Protein AF-0000000075452704 (afdb_homodimer)

pLDDT: mean 93.46, std 9.2, range [51.62, 98.94]

Foldseek 3Di:
DAAEEEEEPCPWFLNVLLQQVSLVVRHAYEYEDQDDDDDDGSHHYDYADLLDLVRLLVVLCVSCVVVVAHAEYEYDWFAFEFAAPVQDDPVQLVVRLSTQPSSLVSNCVSHVVRCLVVLAHEYEYEAALLCLDQAGRRNSNNVSSVNNLVVQVVVQVVCVRSNYHTAYEHEYQALICSVVRYHYDDQDPPDPCNVLRVLLVVVSVVRSVVHDDSNVVSVVVVCQSPDPDHDRYHYDGDPVSVVLSVCCVPPDVVVNVVVSCVVSVVD/DAAEEEEEPCPWFLNVLLQQVSLVVRHAYEYEDQDDDDDDGSHHYDYADLLDLVRLLVVLCVSCVVVVAHAEYEYDWFAFEFAAPVQDDPVQLVVRLSTLPSSLVSNCVSHVVRCLVVLAHEYEYEAALLCLDQAGRRNSNNVSSVNNLVVQVVVQVVCVRSNYHTAYEHEYQALICSVVRYHYDDQDPPDPCNVLRVLLVVVSVVVSVVGDDSNVVSVVVVCQSPDPDHDRYHYDGDPVSVVLSVCCVPPDVVVNVVVSCVVSVVD

Sequence (534 aa):
MSKIVLITGATSGIGRATAQWLSENGYVVYGTGRSVAHEDLPFKLIRMDVRDGQCVIEAVQRVVAQEKRIDVLINNAGVGITGAVEELPEEALQNVFQTNLFGAIRVIQAVLPYMRNQKSGLIINITSIAGYMGLPFRGGYSASKGALVLISEALRMELKNTGIHVTTIAPGDYATDIASRRYHAPVKANSPYREVYQKSLDLMNQHVDSGGNPIEMAKKIHRIIETKHLKVHYSQGSFLQKFSVILKRILPAKWYEKMLMNHYQLDMSKIVLITGATSGIGRATAQWLSENGYVVYGTGRSVAHEDLPFKLIRMDVRDGQCVIEAVQRVVAQEKRIDVLINNAGVGITGAVEELPEEALQNVFQTNLFGAIRVIQAVLPYMRNQKSGLIINITSIAGYMGLPFRGGYSASKGALVLISEALRMELKNTGIHVTTIAPGDYATDIASRRYHAPVKANSPYREVYQKSLDLMNQHVDSGGNPIEMAKKIHRIIETKHLKVHYSQGSFLQKFSVILKRILPAKWYEKMLMNHYQLD

Structure (mmCIF, N/CA/C/O backbone):
data_AF-0000000075452704-model_v1
#
loop_
_entity.id
_entity.type
_entity.pdbx_description
1 polymer 3-oxoacyl-
#
loop_
_atom_site.group_PDB
_atom_site.id
_atom_site.type_symbol
_atom_site.label_atom_id
_atom_site.label_alt_id
_atom_site.label_comp_id
_atom_site.label_asym_id
_atom_site.label_entity_id
_atom_site.label_seq_id
_atom_site.pdbx_PDB_ins_code
_atom_site.Cartn_x
_atom_site.Cartn_y
_atom_site.Cartn_z
_atom_site.occupancy
_atom_site.B_iso_or_equiv
_atom_site.auth_seq_id
_atom_site.auth_comp_id
_atom_site.auth_asym_id
_atom_site.auth_atom_id
_atom_site.pdbx_PDB_model_num
ATOM 1 N N . MET A 1 1 ? 3.912 -35.062 -14.57 1 75.44 1 MET A N 1
ATOM 2 C CA . MET A 1 1 ? 4.137 -34 -15.57 1 75.44 1 MET A CA 1
ATOM 3 C C . MET A 1 1 ? 4.812 -32.781 -14.945 1 75.44 1 MET A C 1
ATOM 5 O O . MET A 1 1 ? 4.629 -32.531 -13.758 1 75.44 1 MET A O 1
ATOM 9 N N . SER A 1 2 ? 5.703 -32.188 -15.672 1 94.25 2 SER A N 1
ATOM 10 C CA . SER A 1 2 ? 6.453 -31.047 -15.156 1 94.25 2 SER A CA 1
ATOM 11 C C . SER A 1 2 ? 5.535 -29.859 -14.906 1 94.25 2 SER A C 1
ATOM 13 O O . SER A 1 2 ? 4.605 -29.609 -15.68 1 94.25 2 SER A O 1
ATOM 15 N N . LYS A 1 3 ? 5.707 -29.234 -13.805 1 98.06 3 LYS A N 1
ATOM 16 C CA . LYS A 1 3 ? 4.922 -28.031 -13.492 1 98.06 3 LYS A CA 1
ATOM 17 C C . LYS A 1 3 ? 5.309 -26.875 -14.398 1 98.06 3 LYS A C 1
ATOM 19 O O . LYS A 1 3 ? 6.488 -26.672 -14.695 1 98.06 3 LYS A O 1
ATOM 24 N N . ILE A 1 4 ? 4.262 -26.141 -14.844 1 98.88 4 ILE A N 1
ATOM 25 C CA . ILE A 1 4 ? 4.457 -24.969 -15.68 1 98.88 4 ILE A CA 1
ATOM 26 C C . ILE A 1 4 ? 4.543 -23.719 -14.789 1 98.88 4 ILE A C 1
ATOM 28 O O . ILE A 1 4 ? 3.617 -23.422 -14.031 1 98.88 4 ILE A O 1
ATOM 32 N N . VAL A 1 5 ? 5.684 -22.969 -14.898 1 98.94 5 VAL A N 1
ATOM 33 C CA . VAL A 1 5 ? 5.934 -21.812 -14.055 1 98.94 5 VAL A CA 1
ATOM 34 C C . VAL A 1 5 ? 6.008 -20.547 -14.922 1 98.94 5 VAL A C 1
ATOM 36 O O . VAL A 1 5 ? 6.699 -20.531 -15.945 1 98.94 5 VAL A O 1
ATOM 39 N N . LEU A 1 6 ? 5.242 -19.562 -14.609 1 98.94 6 LEU A N 1
ATOM 40 C CA . LEU A 1 6 ? 5.332 -18.234 -15.203 1 98.94 6 LEU A CA 1
ATOM 41 C C . LEU A 1 6 ? 5.945 -17.25 -14.227 1 98.94 6 LEU A C 1
ATOM 43 O O . LEU A 1 6 ? 5.465 -17.094 -13.094 1 98.94 6 LEU A O 1
ATOM 47 N N . ILE A 1 7 ? 7.012 -16.609 -14.594 1 98.94 7 ILE A N 1
ATOM 48 C CA . ILE A 1 7 ? 7.727 -15.664 -13.742 1 98.94 7 ILE A CA 1
ATOM 49 C C . ILE A 1 7 ? 7.793 -14.305 -14.422 1 98.94 7 ILE A C 1
ATOM 51 O O . ILE A 1 7 ? 8.258 -14.188 -15.555 1 98.94 7 ILE A O 1
ATOM 55 N N . THR A 1 8 ? 7.367 -13.266 -13.758 1 98.69 8 THR A N 1
ATOM 56 C CA . THR A 1 8 ? 7.539 -11.922 -14.297 1 98.69 8 THR A CA 1
ATOM 57 C C . THR A 1 8 ? 8.883 -11.336 -13.875 1 98.69 8 THR A C 1
ATOM 59 O O . THR A 1 8 ? 9.367 -11.609 -12.773 1 98.69 8 THR A O 1
ATOM 62 N N . GLY A 1 9 ? 9.43 -10.508 -14.719 1 96.19 9 GLY A N 1
ATOM 63 C CA . GLY A 1 9 ? 10.711 -9.898 -14.406 1 96.19 9 GLY A CA 1
ATOM 64 C C . GLY A 1 9 ? 11.844 -10.906 -14.32 1 96.19 9 GLY A C 1
ATOM 65 O O . GLY A 1 9 ? 12.594 -10.93 -13.344 1 96.19 9 GLY A O 1
ATOM 66 N N . ALA A 1 10 ? 12.016 -11.742 -15.359 1 96.12 10 ALA A N 1
ATOM 67 C CA . ALA A 1 10 ? 12.945 -12.859 -15.297 1 96.12 10 ALA A CA 1
ATOM 68 C C . ALA A 1 10 ? 14.195 -12.586 -16.125 1 96.12 10 ALA A C 1
ATOM 70 O O . ALA A 1 10 ? 14.938 -13.508 -16.469 1 96.12 10 ALA A O 1
ATOM 71 N N . THR A 1 11 ? 14.43 -11.328 -16.484 1 93.19 11 THR A N 1
ATOM 72 C CA . THR A 1 11 ? 15.586 -11.016 -17.312 1 93.19 11 THR A CA 1
ATOM 73 C C . THR A 1 11 ? 16.812 -10.711 -16.453 1 93.19 11 THR A C 1
ATOM 75 O O . THR A 1 11 ? 17.922 -10.641 -16.953 1 93.19 11 THR A O 1
ATOM 78 N N . SER A 1 12 ? 16.625 -10.531 -15.164 1 89.94 12 SER A N 1
ATOM 79 C CA . SER A 1 12 ? 17.734 -10.25 -14.273 1 89.94 12 SER A CA 1
ATOM 80 C C . SER A 1 12 ? 17.391 -10.602 -12.828 1 89.94 12 SER A C 1
ATOM 82 O O . SER A 1 12 ? 16.266 -11.023 -12.539 1 89.94 12 SER A O 1
ATOM 84 N N . GLY A 1 13 ? 18.391 -10.641 -12.055 1 91.5 13 GLY A N 1
ATOM 85 C CA . GLY A 1 13 ? 18.203 -10.695 -10.609 1 91.5 13 GLY A CA 1
ATOM 86 C C . GLY A 1 13 ? 17.531 -11.977 -10.141 1 91.5 13 GLY A C 1
ATOM 87 O O . GLY A 1 13 ? 17.875 -13.07 -10.602 1 91.5 13 GLY A O 1
ATOM 88 N N . ILE A 1 14 ? 16.656 -11.789 -9.164 1 94.5 14 ILE A N 1
ATOM 89 C CA . ILE A 1 14 ? 15.961 -12.898 -8.516 1 94.5 14 ILE A CA 1
ATOM 90 C C . ILE A 1 14 ? 15.141 -13.664 -9.555 1 94.5 14 ILE A C 1
ATOM 92 O O . ILE A 1 14 ? 15.125 -14.891 -9.555 1 94.5 14 ILE A O 1
ATOM 96 N N . GLY A 1 15 ? 14.492 -12.93 -10.453 1 96.31 15 GLY A N 1
ATOM 97 C CA . GLY A 1 15 ? 13.664 -13.555 -11.477 1 96.31 15 GLY A CA 1
ATOM 98 C C . GLY A 1 15 ? 14.453 -14.477 -12.391 1 96.31 15 GLY A C 1
ATOM 99 O O . GLY A 1 15 ? 14.047 -15.617 -12.633 1 96.31 15 GLY A O 1
ATOM 100 N N . ARG A 1 16 ? 15.562 -13.984 -12.82 1 95.12 16 ARG A N 1
ATOM 101 C CA . ARG A 1 16 ? 16.391 -14.773 -13.719 1 95.12 16 ARG A CA 1
ATOM 102 C C . ARG A 1 16 ? 16.969 -15.984 -12.992 1 95.12 16 ARG A C 1
ATOM 104 O O . ARG A 1 16 ? 16.969 -17.094 -13.531 1 95.12 16 ARG A O 1
ATOM 111 N N . ALA A 1 17 ? 17.484 -15.758 -11.797 1 96.5 17 ALA A N 1
ATOM 112 C CA . ALA A 1 17 ? 18.047 -16.844 -11.008 1 96.5 17 ALA A CA 1
ATOM 113 C C . ALA A 1 17 ? 17.016 -17.922 -10.711 1 96.5 17 ALA A C 1
ATOM 115 O O . ALA A 1 17 ? 17.312 -19.125 -10.766 1 96.5 17 ALA A O 1
ATOM 116 N N . THR A 1 18 ? 15.828 -17.5 -10.406 1 98.25 18 THR A N 1
ATOM 117 C CA . THR A 1 18 ? 14.75 -18.438 -10.109 1 98.25 18 THR A CA 1
ATOM 118 C C . THR A 1 18 ? 14.352 -19.219 -11.352 1 98.25 18 THR A C 1
ATOM 120 O O . THR A 1 18 ? 14.164 -20.438 -11.297 1 98.25 18 THR A O 1
ATOM 123 N N . ALA A 1 19 ? 14.242 -18.516 -12.469 1 98.38 19 ALA A N 1
ATOM 124 C CA . ALA A 1 19 ? 13.898 -19.172 -13.727 1 98.38 19 ALA A CA 1
ATOM 125 C C . ALA A 1 19 ? 14.93 -20.234 -14.086 1 98.38 19 ALA A C 1
ATOM 127 O O . ALA A 1 19 ? 14.57 -21.359 -14.461 1 98.38 19 ALA A O 1
ATOM 128 N N . GLN A 1 20 ? 16.156 -19.891 -13.961 1 97.81 20 GLN A N 1
ATOM 129 C CA . GLN A 1 20 ? 17.25 -20.812 -14.258 1 97.81 20 GLN A CA 1
ATOM 130 C C . GLN A 1 20 ? 17.219 -22.016 -13.328 1 97.81 20 GLN A C 1
ATOM 132 O O . GLN A 1 20 ? 17.25 -23.156 -13.789 1 97.81 20 GLN A O 1
ATOM 137 N N . TRP A 1 21 ? 17.125 -21.781 -12.102 1 98.38 21 TRP A N 1
ATOM 138 C CA . TRP A 1 21 ? 17.156 -22.844 -11.102 1 98.38 21 TRP A CA 1
ATOM 139 C C . TRP A 1 21 ? 16 -23.812 -11.297 1 98.38 21 TRP A C 1
ATOM 141 O O . TRP A 1 21 ? 16.203 -25.031 -11.336 1 98.38 21 TRP A O 1
ATOM 151 N N . LEU A 1 22 ? 14.773 -23.281 -11.453 1 98.75 22 LEU A N 1
ATOM 152 C CA . LEU A 1 22 ? 13.602 -24.141 -11.594 1 98.75 22 LEU A CA 1
ATOM 153 C C . LEU A 1 22 ? 13.672 -24.953 -12.891 1 98.75 22 LEU A C 1
ATOM 155 O O . LEU A 1 22 ? 13.289 -26.125 -12.914 1 98.75 22 LEU A O 1
ATOM 159 N N . SER A 1 23 ? 14.18 -24.297 -13.945 1 98.38 23 SER A N 1
ATOM 160 C CA . SER A 1 23 ? 14.312 -25.016 -15.211 1 98.38 23 SER A CA 1
ATOM 161 C C . SER A 1 23 ? 15.289 -26.172 -15.094 1 98.38 23 SER A C 1
ATOM 163 O O . SER A 1 23 ? 15.07 -27.234 -15.68 1 98.38 23 SER A O 1
ATOM 165 N N . GLU A 1 24 ? 16.281 -25.984 -14.359 1 98 24 GLU A N 1
ATOM 166 C CA . GLU A 1 24 ? 17.297 -27 -14.156 1 98 24 GLU A CA 1
ATOM 167 C C . GLU A 1 24 ? 16.828 -28.062 -13.164 1 98 24 GLU A C 1
ATOM 169 O O . GLU A 1 24 ? 17.469 -29.109 -13.016 1 98 24 GLU A O 1
ATOM 174 N N . ASN A 1 25 ? 15.75 -27.781 -12.578 1 97.94 25 ASN A N 1
ATOM 175 C CA . ASN A 1 25 ? 15.234 -28.719 -11.578 1 97.94 25 ASN A CA 1
ATOM 176 C C . ASN A 1 25 ? 13.875 -29.281 -11.984 1 97.94 25 ASN A C 1
ATOM 178 O O . ASN A 1 25 ? 13.016 -29.5 -11.133 1 97.94 25 ASN A O 1
ATOM 182 N N . GLY A 1 26 ? 13.609 -29.359 -13.32 1 97.81 26 GLY A N 1
ATOM 183 C CA . GLY A 1 26 ? 12.547 -30.203 -13.836 1 97.81 26 GLY A CA 1
ATOM 184 C C . GLY A 1 26 ? 11.273 -29.438 -14.141 1 97.81 26 GLY A C 1
ATOM 185 O O . GLY A 1 26 ? 10.25 -30.031 -14.484 1 97.81 26 GLY A O 1
ATOM 186 N N . TYR A 1 27 ? 11.289 -28.125 -14.039 1 98.69 27 TYR A N 1
ATOM 187 C CA . TYR A 1 27 ? 10.109 -27.312 -14.352 1 98.69 27 TYR A CA 1
ATOM 188 C C . TYR A 1 27 ? 10.18 -26.781 -15.773 1 98.69 27 TYR A C 1
ATOM 190 O O . TYR A 1 27 ? 11.266 -26.625 -16.344 1 98.69 27 TYR A O 1
ATOM 198 N N . VAL A 1 28 ? 9.047 -26.594 -16.359 1 98.75 28 VAL A N 1
ATOM 199 C CA . VAL A 1 28 ? 8.969 -25.797 -17.578 1 98.75 28 VAL A CA 1
ATOM 200 C C . VAL A 1 28 ? 8.719 -24.328 -17.219 1 98.75 28 VAL A C 1
ATOM 202 O O . VAL A 1 28 ? 7.672 -23.984 -16.672 1 98.75 28 VAL A O 1
ATOM 205 N N . VAL A 1 29 ? 9.695 -23.5 -17.531 1 98.75 29 VAL A N 1
ATOM 206 C CA . VAL A 1 29 ? 9.656 -22.141 -17 1 98.75 29 VAL A CA 1
ATOM 207 C C . VAL A 1 29 ? 9.516 -21.156 -18.156 1 98.75 29 VAL A C 1
ATOM 209 O O . VAL A 1 29 ? 10.258 -21.219 -19.141 1 98.75 29 VAL A O 1
ATOM 212 N N . TYR A 1 30 ? 8.539 -20.297 -18.047 1 98.62 30 TYR A N 1
ATOM 213 C CA . TYR A 1 30 ? 8.398 -19.109 -18.875 1 98.62 30 TYR A CA 1
ATOM 214 C C . TYR A 1 30 ? 8.742 -17.859 -18.094 1 98.62 30 TYR A C 1
ATOM 216 O O . TYR A 1 30 ? 7.988 -17.453 -17.203 1 98.62 30 TYR A O 1
ATOM 224 N N . GLY A 1 31 ? 9.875 -17.297 -18.391 1 98.06 31 GLY A N 1
ATOM 225 C CA . GLY A 1 31 ? 10.219 -15.977 -17.859 1 98.06 31 GLY A CA 1
ATOM 226 C C . GLY A 1 31 ? 9.773 -14.844 -18.766 1 98.06 31 GLY A C 1
ATOM 227 O O . GLY A 1 31 ? 9.656 -15.008 -19.969 1 98.06 31 GLY A O 1
ATOM 228 N N . THR A 1 32 ? 9.531 -13.695 -18.109 1 98.06 32 THR A N 1
ATOM 229 C CA . THR A 1 32 ? 9.094 -12.57 -18.938 1 98.06 32 THR A CA 1
ATOM 230 C C . THR A 1 32 ? 9.93 -11.328 -18.641 1 98.06 32 THR A C 1
ATOM 232 O O . THR A 1 32 ? 10.586 -11.242 -17.594 1 98.06 32 THR A O 1
ATOM 235 N N . GLY A 1 33 ? 9.922 -10.398 -19.516 1 95.69 33 GLY A N 1
ATOM 236 C CA . GLY A 1 33 ? 10.539 -9.086 -19.438 1 95.69 33 GLY A CA 1
ATOM 237 C C . GLY A 1 33 ? 10.062 -8.133 -20.516 1 95.69 33 GLY A C 1
ATOM 238 O O . GLY A 1 33 ? 9.383 -8.547 -21.453 1 95.69 33 GLY A O 1
ATOM 239 N N . ARG A 1 34 ? 10.336 -6.938 -20.375 1 92.75 34 ARG A N 1
ATOM 240 C CA . ARG A 1 34 ? 9.883 -5.906 -21.297 1 92.75 34 ARG A CA 1
ATOM 241 C C . ARG A 1 34 ? 10.617 -6.016 -22.641 1 92.75 34 ARG A C 1
ATOM 243 O O . ARG A 1 34 ? 10.031 -5.773 -23.688 1 92.75 34 ARG A O 1
ATOM 250 N N . SER A 1 35 ? 11.828 -6.297 -22.453 1 87.44 35 SER A N 1
ATOM 251 C CA . SER A 1 35 ? 12.68 -6.547 -23.609 1 87.44 35 SER A CA 1
ATOM 252 C C . SER A 1 35 ? 13.352 -7.914 -23.516 1 87.44 35 SER A C 1
ATOM 254 O O . SER A 1 35 ? 14.023 -8.211 -22.531 1 87.44 35 SER A O 1
ATOM 256 N N . VAL A 1 36 ? 13.023 -8.695 -24.531 1 87 36 VAL A N 1
ATOM 257 C CA . VAL A 1 36 ? 13.578 -10.047 -24.484 1 87 36 VAL A CA 1
ATOM 258 C C . VAL A 1 36 ? 14.492 -10.273 -25.672 1 87 36 VAL A C 1
ATOM 260 O O . VAL A 1 36 ? 14.148 -9.914 -26.812 1 87 36 VAL A O 1
ATOM 263 N N . ALA A 1 37 ? 15.719 -10.555 -25.25 1 82.44 37 ALA A N 1
ATOM 264 C CA . ALA A 1 37 ? 16.688 -10.906 -26.281 1 82.44 37 ALA A CA 1
ATOM 265 C C . ALA A 1 37 ? 16.75 -12.422 -26.469 1 82.44 37 ALA A C 1
ATOM 267 O O . ALA A 1 37 ? 16.438 -13.188 -25.562 1 82.44 37 ALA A O 1
ATOM 268 N N . HIS A 1 38 ? 16.969 -12.781 -27.672 1 78.62 38 HIS A N 1
ATOM 269 C CA . HIS A 1 38 ? 17.188 -14.203 -27.922 1 78.62 38 HIS A CA 1
ATOM 270 C C . HIS A 1 38 ? 18.484 -14.688 -27.297 1 78.62 38 HIS A C 1
ATOM 272 O O . HIS A 1 38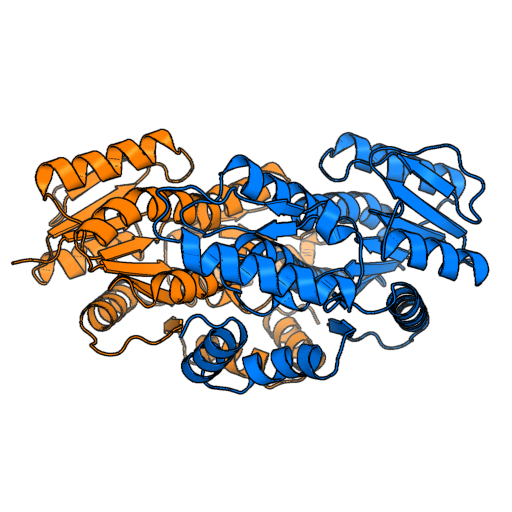 ? 19.562 -14.156 -27.609 1 78.62 38 HIS A O 1
ATOM 278 N N . GLU A 1 39 ? 18.328 -15.367 -26.188 1 81.56 39 GLU A N 1
ATOM 279 C CA . GLU A 1 39 ? 19.469 -15.961 -25.484 1 81.56 39 GLU A CA 1
ATOM 280 C C . GLU A 1 39 ? 19.297 -17.469 -25.312 1 81.56 39 GLU A C 1
ATOM 282 O O . GLU A 1 39 ? 18.172 -17.969 -25.375 1 81.56 39 GLU A O 1
ATOM 287 N N . ASP A 1 40 ? 20.406 -18.141 -25.312 1 89.56 40 ASP A N 1
ATOM 288 C CA . ASP A 1 40 ? 20.391 -19.562 -25 1 89.56 40 ASP A CA 1
ATOM 289 C C . ASP A 1 40 ? 20.203 -19.797 -23.516 1 89.56 40 ASP A C 1
ATOM 291 O O . ASP A 1 40 ? 21.172 -19.844 -22.75 1 89.56 40 ASP A O 1
ATOM 295 N N . LEU A 1 41 ? 19.016 -19.828 -23.094 1 92.94 41 LEU A N 1
ATOM 296 C CA . LEU A 1 41 ? 18.641 -20.031 -21.688 1 92.94 41 LEU A CA 1
ATOM 297 C C . LEU A 1 41 ? 17.922 -21.375 -21.516 1 92.94 41 LEU A C 1
ATOM 299 O O . LEU A 1 41 ? 17.328 -21.891 -22.453 1 92.94 41 LEU A O 1
ATOM 303 N N . PRO A 1 42 ? 18.078 -21.938 -20.391 1 95.88 42 PRO A N 1
ATOM 304 C CA . PRO A 1 42 ? 17.375 -23.203 -20.141 1 95.88 42 PRO A CA 1
ATOM 305 C C . PRO A 1 42 ? 15.875 -23.016 -19.953 1 95.88 42 PRO A C 1
ATOM 307 O O . PRO A 1 42 ? 15.148 -23.984 -19.734 1 95.88 42 PRO A O 1
ATOM 310 N N . PHE A 1 43 ? 15.406 -21.781 -20.031 1 97 43 PHE A N 1
ATOM 311 C CA . PHE A 1 43 ? 13.984 -21.469 -19.953 1 97 43 PHE A CA 1
ATOM 312 C C . PHE A 1 43 ? 13.562 -20.562 -21.094 1 97 43 PHE A C 1
ATOM 314 O O . PHE A 1 43 ? 14.406 -20.031 -21.828 1 97 43 PHE A O 1
ATOM 321 N N . LYS A 1 44 ? 12.289 -20.453 -21.297 1 96.38 44 LYS A N 1
ATOM 322 C CA . LYS A 1 44 ? 11.75 -19.625 -22.375 1 96.38 44 LYS A CA 1
ATOM 323 C C . LYS A 1 44 ? 11.523 -18.203 -21.891 1 96.38 44 LYS A C 1
ATOM 325 O O . LYS A 1 44 ? 11.062 -17.984 -20.766 1 96.38 44 LYS A O 1
ATOM 330 N N . LEU A 1 45 ? 11.938 -17.297 -22.703 1 96.44 45 LEU A N 1
ATOM 331 C CA . LEU A 1 45 ? 11.703 -15.891 -22.406 1 96.44 45 LEU A CA 1
ATOM 332 C C . LEU A 1 45 ? 10.656 -15.305 -23.344 1 96.44 45 LEU A C 1
ATOM 334 O O . LEU A 1 45 ? 10.781 -15.406 -24.578 1 96.44 45 LEU A O 1
ATOM 338 N N . ILE A 1 46 ? 9.625 -14.727 -22.781 1 96.31 46 ILE A N 1
ATOM 339 C CA . ILE A 1 46 ? 8.609 -14.094 -23.625 1 96.31 46 ILE A CA 1
ATOM 340 C C . ILE A 1 46 ? 8.406 -12.648 -23.188 1 96.31 46 ILE A C 1
ATOM 342 O O . ILE A 1 46 ? 8.656 -12.305 -22.016 1 96.31 46 ILE A O 1
ATOM 346 N N . ARG A 1 47 ? 7.941 -11.844 -24.078 1 97.31 47 ARG A N 1
ATOM 347 C CA . ARG A 1 47 ? 7.742 -10.422 -23.812 1 97.31 47 ARG A CA 1
ATOM 348 C C . ARG A 1 47 ? 6.492 -10.195 -22.969 1 97.31 47 ARG A C 1
ATOM 350 O O . ARG A 1 47 ? 5.43 -10.75 -23.266 1 97.31 47 ARG A O 1
ATOM 357 N N . MET A 1 48 ? 6.645 -9.391 -21.938 1 98.38 48 MET A N 1
ATOM 358 C CA . MET A 1 48 ?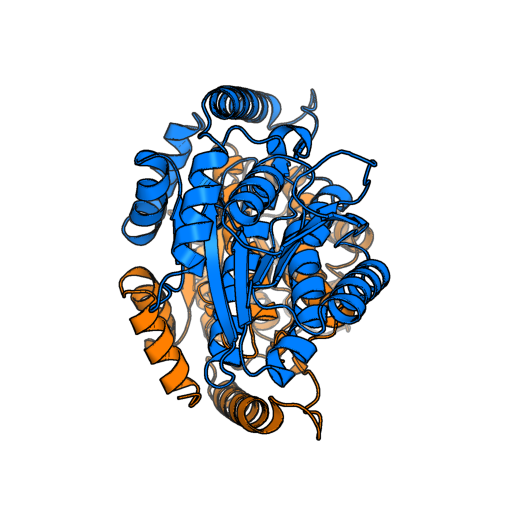 5.516 -8.93 -21.125 1 98.38 48 MET A CA 1
ATOM 359 C C . MET A 1 48 ? 5.879 -7.664 -20.359 1 98.38 48 MET A C 1
ATOM 361 O O . MET A 1 48 ? 6.871 -7.637 -19.625 1 98.38 48 MET A O 1
ATOM 365 N N . ASP A 1 49 ? 5.184 -6.609 -20.6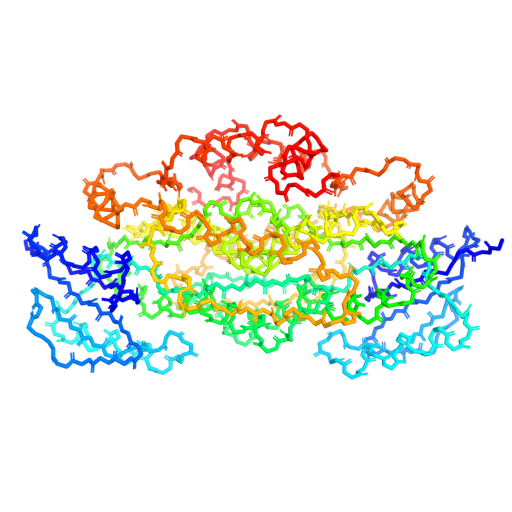25 1 98.38 49 ASP A N 1
ATOM 366 C CA . ASP A 1 49 ? 5.18 -5.434 -19.766 1 98.38 49 ASP A CA 1
ATOM 367 C C . ASP A 1 49 ? 3.986 -5.457 -18.812 1 98.38 49 ASP A C 1
ATOM 369 O O . ASP A 1 49 ? 2.844 -5.27 -19.219 1 98.38 49 ASP A O 1
ATOM 373 N N . VAL A 1 50 ? 4.324 -5.656 -17.547 1 98.69 50 VAL A N 1
ATOM 374 C CA . VAL A 1 50 ? 3.252 -5.871 -16.578 1 98.69 50 VAL A CA 1
ATOM 375 C C . VAL A 1 50 ? 2.414 -4.602 -16.438 1 98.69 50 VAL A C 1
ATOM 377 O O . VAL A 1 50 ? 1.323 -4.629 -15.867 1 98.69 50 VAL A O 1
ATOM 380 N N . ARG A 1 51 ? 2.875 -3.436 -16.953 1 98.12 51 ARG A N 1
ATOM 381 C CA . ARG A 1 51 ? 2.137 -2.178 -16.891 1 98.12 51 ARG A CA 1
ATOM 382 C C . ARG A 1 51 ? 1.121 -2.074 -18.016 1 98.12 51 ARG A C 1
ATOM 384 O O . ARG A 1 51 ? 0.29 -1.164 -18.031 1 98.12 51 ARG A O 1
ATOM 391 N N . ASP A 1 52 ? 1.197 -3.027 -18.938 1 98.38 52 ASP A N 1
ATOM 392 C CA . ASP A 1 52 ? 0.323 -3.049 -20.109 1 98.38 52 ASP A CA 1
ATOM 393 C C . ASP A 1 52 ? -0.624 -4.246 -20.062 1 98.38 52 ASP A C 1
ATOM 395 O O . ASP A 1 52 ? -0.224 -5.371 -20.375 1 98.38 52 ASP A O 1
ATOM 399 N N . GLY A 1 53 ? -1.903 -3.961 -19.797 1 98.38 53 GLY A N 1
ATOM 400 C CA . GLY A 1 53 ? -2.889 -5.012 -19.625 1 98.38 53 GLY A CA 1
ATOM 401 C C . GLY A 1 53 ? -3.014 -5.93 -20.828 1 98.38 53 GLY A C 1
ATOM 402 O O . GLY A 1 53 ? -3.104 -7.152 -20.672 1 98.38 53 GLY A O 1
ATOM 403 N N . GLN A 1 54 ? -3.062 -5.379 -21.938 1 98.25 54 GLN A N 1
ATOM 404 C CA . GLN A 1 54 ? -3.184 -6.184 -23.156 1 98.25 54 GLN A CA 1
ATOM 405 C C . GLN A 1 54 ? -1.95 -7.059 -23.359 1 98.25 54 GLN A C 1
ATOM 407 O O . GLN A 1 54 ? -2.066 -8.227 -23.734 1 98.25 54 GLN A O 1
ATOM 412 N N . CYS A 1 55 ? -0.782 -6.527 -23.109 1 98.5 55 CYS A N 1
ATOM 413 C CA . CYS A 1 55 ? 0.458 -7.289 -23.203 1 98.5 55 CYS A CA 1
ATOM 414 C C . CYS A 1 55 ? 0.443 -8.477 -22.25 1 98.5 55 CYS A C 1
ATOM 416 O O . CYS A 1 55 ? 0.878 -9.57 -22.609 1 98.5 55 CYS A O 1
ATOM 418 N N . VAL A 1 56 ? -0.062 -8.289 -21.078 1 98.88 56 VAL A N 1
ATOM 419 C CA . VAL A 1 56 ? -0.152 -9.328 -20.047 1 98.88 56 VAL A CA 1
ATOM 420 C C . VAL A 1 56 ? -1.072 -10.445 -20.531 1 98.88 56 VAL A C 1
ATOM 422 O O . VAL A 1 56 ? -0.709 -11.625 -20.484 1 98.88 56 VAL A O 1
ATOM 425 N N . ILE A 1 57 ? -2.225 -10.062 -21.016 1 98.75 57 ILE A N 1
ATOM 426 C CA . ILE A 1 57 ? -3.209 -11.031 -21.484 1 98.75 57 ILE A CA 1
ATOM 427 C C . ILE A 1 57 ? -2.611 -11.875 -22.609 1 98.75 57 ILE A C 1
ATOM 429 O O . ILE A 1 57 ? -2.707 -13.102 -22.594 1 98.75 57 ILE A O 1
ATOM 433 N N . GLU A 1 58 ? -1.945 -11.25 -23.516 1 98.56 58 GLU A N 1
ATOM 434 C CA . GLU A 1 58 ? -1.36 -11.938 -24.672 1 98.56 58 GLU A CA 1
ATOM 435 C C . GLU A 1 58 ? -0.265 -12.906 -24.234 1 98.56 58 GLU A C 1
ATOM 437 O O . GLU A 1 58 ? -0.169 -14.016 -24.766 1 98.56 58 GLU A O 1
ATOM 442 N N . ALA A 1 59 ? 0.573 -12.484 -23.312 1 98.69 59 ALA A N 1
ATOM 443 C CA . ALA A 1 59 ? 1.651 -13.344 -22.828 1 98.69 59 ALA A CA 1
ATOM 444 C C . ALA A 1 59 ? 1.095 -14.586 -22.141 1 98.69 59 ALA A C 1
ATOM 446 O O . ALA A 1 59 ? 1.574 -15.695 -22.359 1 98.69 59 ALA A O 1
ATOM 447 N N . VAL A 1 60 ? 0.091 -14.398 -21.297 1 98.88 60 VAL A N 1
ATOM 448 C CA . VAL A 1 60 ? -0.527 -15.516 -20.578 1 98.88 60 VAL A CA 1
ATOM 449 C C . VAL A 1 60 ? -1.173 -16.469 -21.578 1 98.88 60 VAL A C 1
ATOM 451 O O . VAL A 1 60 ? -1.022 -17.688 -21.469 1 98.88 60 VAL A O 1
ATOM 454 N N . GLN A 1 61 ? -1.824 -15.906 -22.562 1 98.69 61 GLN A N 1
ATOM 455 C CA . GLN A 1 61 ? -2.469 -16.719 -23.594 1 98.69 61 GLN A CA 1
ATOM 456 C C . GLN A 1 61 ? -1.443 -17.547 -24.375 1 98.69 61 GLN A C 1
ATOM 458 O O . GLN A 1 61 ? -1.705 -18.688 -24.734 1 98.69 61 GLN A O 1
ATOM 463 N N . ARG A 1 62 ? -0.331 -17 -24.625 1 98.25 62 ARG A N 1
ATOM 464 C CA . ARG A 1 62 ? 0.734 -17.703 -25.328 1 98.25 62 ARG A CA 1
ATOM 465 C C . ARG A 1 62 ? 1.197 -18.922 -24.547 1 98.25 62 ARG A C 1
ATOM 467 O O . ARG A 1 62 ? 1.387 -20 -25.109 1 98.25 62 ARG A O 1
ATOM 474 N N . VAL A 1 63 ? 1.387 -18.797 -23.25 1 98.69 63 VAL A N 1
ATOM 475 C CA . VAL A 1 63 ? 1.813 -19.891 -22.391 1 98.69 63 VAL A CA 1
ATOM 476 C C . VAL A 1 63 ? 0.739 -20.969 -22.375 1 98.69 63 VAL A C 1
ATOM 478 O O . VAL A 1 63 ? 1.042 -22.156 -22.531 1 98.69 63 VAL A O 1
ATOM 481 N N . VAL A 1 64 ? -0.505 -20.562 -22.25 1 98.62 64 VAL A N 1
ATOM 482 C CA . VAL A 1 64 ? -1.604 -21.5 -22.109 1 98.62 64 VAL A CA 1
ATOM 483 C C . VAL A 1 64 ? -1.84 -22.219 -23.438 1 98.62 64 VAL A C 1
ATOM 485 O O . VAL A 1 64 ? -2.18 -23.406 -23.469 1 98.62 64 VAL A O 1
ATOM 488 N N . ALA A 1 65 ? -1.674 -21.469 -24.516 1 98.25 65 ALA A N 1
ATOM 489 C CA . ALA A 1 65 ? -1.823 -22.078 -25.828 1 98.25 65 ALA A CA 1
ATOM 490 C C . ALA A 1 65 ? -0.822 -23.219 -26 1 98.25 65 ALA A C 1
ATOM 492 O O . ALA A 1 65 ? -1.132 -24.234 -26.641 1 98.25 65 ALA A O 1
ATOM 493 N N . GLN A 1 66 ? 0.312 -23.078 -25.422 1 97.94 66 GLN A N 1
ATOM 494 C CA . GLN A 1 66 ? 1.382 -24.047 -25.609 1 97.94 66 GLN A CA 1
ATOM 495 C C . GLN A 1 66 ? 1.298 -25.141 -24.547 1 97.94 66 GLN A C 1
ATOM 497 O O . GLN A 1 66 ? 1.45 -26.328 -24.859 1 97.94 66 GLN A O 1
ATOM 502 N N . GLU A 1 67 ? 1.069 -24.781 -23.312 1 98.19 67 GLU A N 1
ATOM 503 C CA . GLU A 1 67 ? 1.218 -25.734 -22.203 1 98.19 67 GLU A CA 1
ATOM 504 C C . GLU A 1 67 ? -0.141 -26.188 -21.688 1 98.19 67 GLU A C 1
ATOM 506 O O . GLU A 1 67 ? -0.228 -27.156 -20.922 1 98.19 67 GLU A O 1
ATOM 511 N N . LYS A 1 68 ? -1.192 -25.406 -22 1 97.5 68 LYS A N 1
ATOM 512 C CA . LYS A 1 68 ? -2.586 -25.688 -21.656 1 97.5 68 LYS A CA 1
ATOM 513 C C . LYS A 1 68 ? -2.854 -25.438 -20.172 1 97.5 68 LYS A C 1
ATOM 515 O O . LYS A 1 68 ? -3.984 -25.578 -19.703 1 97.5 68 LYS A O 1
ATOM 520 N N . ARG A 1 69 ? -1.85 -25.047 -19.406 1 97.75 69 ARG A N 1
ATOM 521 C CA . ARG A 1 69 ? -2.02 -24.812 -17.984 1 97.75 69 ARG A CA 1
ATOM 522 C C . ARG A 1 69 ? -0.923 -23.891 -17.438 1 97.75 69 ARG A C 1
ATOM 524 O O . ARG A 1 69 ? 0.085 -23.656 -18.109 1 97.75 69 ARG A O 1
ATOM 531 N N . ILE A 1 70 ? -1.101 -23.359 -16.297 1 98.81 70 ILE A N 1
ATOM 532 C CA . ILE A 1 70 ? -0.123 -22.656 -15.477 1 98.81 70 ILE A CA 1
ATOM 533 C C . ILE A 1 70 ? -0.232 -23.141 -14.031 1 98.81 70 ILE A C 1
ATOM 535 O O . ILE A 1 70 ? -1.258 -22.938 -13.375 1 98.81 70 ILE A O 1
ATOM 539 N N . ASP A 1 71 ? 0.812 -23.688 -13.516 1 98.88 71 ASP A N 1
ATOM 540 C CA . ASP A 1 71 ? 0.771 -24.297 -12.188 1 98.88 71 ASP A CA 1
ATOM 541 C C . ASP A 1 71 ? 1.252 -23.312 -11.117 1 98.88 71 ASP A C 1
ATOM 543 O O . ASP A 1 71 ? 0.768 -23.344 -9.984 1 98.88 71 ASP A O 1
ATOM 547 N N . VAL A 1 72 ? 2.268 -22.516 -11.453 1 98.94 72 VAL A N 1
ATOM 548 C CA . VAL A 1 72 ? 2.863 -21.578 -10.508 1 98.94 72 VAL A CA 1
ATOM 549 C C . VAL A 1 72 ? 3.053 -20.219 -11.188 1 98.94 72 VAL A C 1
ATOM 551 O O . VAL A 1 72 ? 3.6 -20.141 -12.289 1 98.94 72 VAL A O 1
ATOM 554 N N . LEU A 1 73 ? 2.541 -19.219 -10.625 1 98.94 73 LEU A N 1
ATOM 555 C CA . LEU A 1 73 ? 2.826 -17.844 -11 1 98.94 73 LEU A CA 1
ATOM 556 C C . LEU A 1 73 ? 3.734 -17.172 -9.969 1 98.94 73 LEU A C 1
ATOM 558 O O . LEU A 1 73 ? 3.441 -17.203 -8.773 1 98.94 73 LEU A O 1
ATOM 562 N N . ILE A 1 74 ? 4.836 -16.672 -10.391 1 98.94 74 ILE A N 1
ATOM 563 C CA . ILE A 1 74 ? 5.73 -15.891 -9.539 1 98.94 74 ILE A CA 1
ATOM 564 C C . ILE A 1 74 ? 5.762 -14.438 -10.016 1 98.94 74 ILE A C 1
ATOM 566 O O . ILE A 1 74 ? 6.359 -14.133 -11.047 1 98.94 74 ILE A O 1
ATOM 570 N N . ASN A 1 75 ? 5.094 -13.609 -9.328 1 98.88 75 ASN A N 1
ATOM 571 C CA . ASN A 1 75 ? 5.164 -12.18 -9.578 1 98.88 75 ASN A CA 1
ATOM 572 C C . ASN A 1 75 ? 6.426 -11.562 -8.969 1 98.88 75 ASN A C 1
ATOM 574 O O . ASN A 1 75 ? 6.449 -11.242 -7.781 1 98.88 75 ASN A O 1
ATOM 578 N N . ASN A 1 76 ? 7.344 -11.32 -9.805 1 98.12 76 ASN A N 1
ATOM 579 C CA . ASN A 1 76 ? 8.664 -10.875 -9.367 1 98.12 76 ASN A CA 1
ATOM 580 C C . ASN A 1 76 ? 9 -9.492 -9.922 1 98.12 76 ASN A C 1
ATOM 582 O O . ASN A 1 76 ? 9.844 -8.789 -9.367 1 98.12 76 ASN A O 1
ATOM 586 N N . ALA A 1 77 ? 8.344 -9.117 -11.062 1 97.38 77 ALA A N 1
ATOM 587 C CA . ALA A 1 77 ? 8.625 -7.812 -11.648 1 97.38 77 ALA A CA 1
ATOM 588 C C . ALA A 1 77 ? 8.461 -6.703 -10.617 1 97.38 77 ALA A C 1
ATOM 590 O O . ALA A 1 77 ? 7.484 -6.684 -9.867 1 97.38 77 ALA A O 1
ATOM 591 N N . GLY A 1 78 ? 9.43 -5.855 -10.531 1 95.94 78 GLY A N 1
ATOM 592 C CA . GLY A 1 78 ? 9.406 -4.758 -9.578 1 95.94 78 GLY A CA 1
ATOM 593 C C . GLY A 1 78 ? 10.477 -3.719 -9.828 1 95.94 78 GLY A C 1
ATOM 594 O O . GLY A 1 78 ? 11.469 -3.994 -10.508 1 95.94 78 GLY A O 1
ATOM 595 N N . VAL A 1 79 ? 10.227 -2.537 -9.352 1 95.44 79 VAL A N 1
ATOM 596 C CA . VAL A 1 79 ? 11.188 -1.444 -9.438 1 95.44 79 VAL A CA 1
ATOM 597 C C . VAL A 1 79 ? 11.273 -0.727 -8.094 1 95.44 79 VAL A C 1
ATOM 599 O O . VAL A 1 79 ? 10.367 -0.829 -7.266 1 95.44 79 VAL A O 1
ATOM 602 N N . GLY A 1 80 ? 12.453 -0.104 -7.891 1 94.31 80 GLY A N 1
ATOM 603 C CA . GLY A 1 80 ? 12.664 0.686 -6.688 1 94.31 80 GLY A CA 1
ATOM 604 C C . GLY A 1 80 ? 12.461 2.174 -6.91 1 94.31 80 GLY A C 1
ATOM 605 O O . GLY A 1 80 ? 12.305 2.621 -8.047 1 94.31 80 GLY A O 1
ATOM 606 N N . ILE A 1 81 ? 12.391 2.908 -5.852 1 95.38 81 ILE A N 1
ATOM 607 C CA . ILE A 1 81 ? 12.359 4.367 -5.863 1 95.38 81 ILE A CA 1
ATOM 608 C C . ILE A 1 81 ? 12.969 4.91 -4.574 1 95.38 81 ILE A C 1
ATOM 610 O O . ILE A 1 81 ? 12.734 4.371 -3.49 1 95.38 81 ILE A O 1
ATOM 614 N N . THR A 1 82 ? 13.844 5.887 -4.699 1 95.62 82 THR A N 1
ATOM 615 C CA . THR A 1 82 ? 14.398 6.582 -3.543 1 95.62 82 THR A CA 1
ATOM 616 C C . THR A 1 82 ? 14.156 8.086 -3.654 1 95.62 82 THR A C 1
ATOM 618 O O . THR A 1 82 ? 14.148 8.641 -4.754 1 95.62 82 THR A O 1
ATOM 621 N N . GLY A 1 83 ? 13.922 8.711 -2.566 1 96.69 83 GLY A N 1
ATOM 622 C CA . GLY A 1 83 ? 13.711 10.148 -2.467 1 96.69 83 GLY A CA 1
ATOM 623 C C . GLY A 1 83 ? 12.875 10.539 -1.262 1 96.69 83 GLY A C 1
ATOM 624 O O . GLY A 1 83 ? 12.102 9.734 -0.739 1 96.69 83 GLY A O 1
ATOM 625 N N . ALA A 1 84 ? 13.055 11.758 -0.846 1 97.81 84 ALA A N 1
ATOM 626 C CA . ALA A 1 84 ? 12.141 12.281 0.167 1 97.81 84 ALA A CA 1
ATOM 627 C C . ALA A 1 84 ? 10.703 12.312 -0.35 1 97.81 84 ALA A C 1
ATOM 629 O O . ALA A 1 84 ? 10.461 12.664 -1.504 1 97.81 84 ALA A O 1
ATOM 630 N N . VAL A 1 85 ? 9.766 11.945 0.506 1 98.38 85 VAL A N 1
ATOM 631 C CA . VAL A 1 85 ? 8.359 11.906 0.114 1 98.38 85 VAL A CA 1
ATOM 632 C C . VAL A 1 85 ? 7.949 13.258 -0.482 1 98.38 85 VAL A C 1
ATOM 634 O O . VAL A 1 85 ? 7.258 13.305 -1.501 1 98.38 85 VAL A O 1
ATOM 637 N N . GLU A 1 86 ? 8.406 14.312 0.084 1 98.06 86 GLU A N 1
ATOM 638 C CA . GLU A 1 86 ? 8.078 15.664 -0.363 1 98.06 86 GLU A CA 1
ATOM 639 C C . GLU A 1 86 ? 8.586 15.914 -1.779 1 98.06 86 GLU A C 1
ATOM 641 O O . GLU A 1 86 ? 8.023 16.734 -2.506 1 98.06 86 GLU A O 1
ATOM 646 N N . GLU A 1 87 ? 9.594 15.164 -2.186 1 97.44 87 GLU A N 1
ATOM 647 C CA . GLU A 1 87 ? 10.281 15.523 -3.424 1 97.44 87 GLU A CA 1
ATOM 648 C C . GLU A 1 87 ? 10.133 14.43 -4.477 1 97.44 87 GLU A C 1
ATOM 650 O O . GLU A 1 87 ? 10.742 14.5 -5.543 1 97.44 87 GLU A O 1
ATOM 655 N N . LEU A 1 88 ? 9.352 13.453 -4.191 1 97.62 88 LEU A N 1
ATOM 656 C CA . LEU A 1 88 ? 9.109 12.406 -5.176 1 97.62 88 LEU A CA 1
ATOM 657 C C . LEU A 1 88 ? 8.219 12.914 -6.305 1 97.62 88 LEU A C 1
ATOM 659 O O . LEU A 1 88 ? 7.125 13.414 -6.059 1 97.62 88 LEU A O 1
ATOM 663 N N . PRO A 1 89 ? 8.703 12.812 -7.527 1 97.38 89 PRO A N 1
ATOM 664 C CA . PRO A 1 89 ? 7.805 13.156 -8.625 1 97.38 89 PRO A CA 1
ATOM 665 C C . PRO A 1 89 ? 6.602 12.219 -8.727 1 97.38 89 PRO A C 1
ATOM 667 O O . PRO A 1 89 ? 6.746 11 -8.547 1 97.38 89 PRO A O 1
ATOM 670 N N . GLU A 1 90 ? 5.512 12.781 -9.039 1 97 90 GLU A N 1
ATOM 671 C CA . GLU A 1 90 ? 4.273 12.008 -9.102 1 97 90 GLU A CA 1
ATOM 672 C C . GLU A 1 90 ? 4.387 10.867 -10.102 1 97 90 GLU A C 1
ATOM 674 O O . GLU A 1 90 ? 3.959 9.742 -9.82 1 97 90 GLU A O 1
ATOM 679 N N . GLU A 1 91 ? 4.883 11.148 -11.227 1 97.31 91 GLU A N 1
ATOM 680 C CA . GLU A 1 91 ? 4.984 10.148 -12.281 1 97.31 91 GLU A CA 1
ATOM 681 C C . GLU A 1 91 ? 5.852 8.969 -11.844 1 97.31 91 GLU A C 1
ATOM 683 O O . GLU A 1 91 ? 5.523 7.812 -12.125 1 97.31 91 GLU A O 1
ATOM 688 N N . ALA A 1 92 ? 6.977 9.258 -11.188 1 97.75 92 ALA A N 1
ATOM 689 C CA . ALA A 1 92 ? 7.863 8.195 -10.711 1 97.75 92 ALA A CA 1
ATOM 690 C C . ALA A 1 92 ? 7.176 7.344 -9.648 1 97.75 92 ALA A C 1
ATOM 692 O O . ALA A 1 92 ? 7.293 6.117 -9.664 1 97.75 92 ALA A O 1
ATOM 693 N N . LEU A 1 93 ? 6.516 8.008 -8.773 1 97.88 93 LEU A N 1
ATOM 694 C CA . LEU A 1 93 ? 5.789 7.301 -7.727 1 97.88 93 LEU A CA 1
ATOM 695 C C . LEU A 1 93 ? 4.707 6.402 -8.32 1 97.88 93 LEU A C 1
ATOM 697 O O . LEU A 1 93 ? 4.578 5.242 -7.934 1 97.88 93 LEU A O 1
ATOM 701 N N . GLN A 1 94 ? 3.953 6.941 -9.219 1 97.94 94 GLN A N 1
ATOM 702 C CA . GLN A 1 94 ? 2.9 6.16 -9.859 1 97.94 94 GLN A CA 1
ATOM 703 C C . GLN A 1 94 ? 3.484 4.988 -10.641 1 97.94 94 GLN A C 1
ATOM 705 O O . GLN A 1 94 ? 2.896 3.904 -10.672 1 97.94 94 GLN A O 1
ATOM 710 N N . ASN A 1 95 ? 4.605 5.203 -11.258 1 97.56 95 ASN A N 1
ATOM 711 C CA . ASN A 1 95 ? 5.25 4.133 -12.008 1 97.56 95 ASN A CA 1
ATOM 712 C C . ASN A 1 95 ? 5.629 2.963 -11.102 1 97.56 95 ASN A C 1
ATOM 714 O O . ASN A 1 95 ? 5.516 1.803 -11.5 1 97.56 95 ASN A O 1
ATOM 718 N N . VAL A 1 96 ? 6.105 3.24 -9.961 1 98.12 96 VAL A N 1
ATOM 719 C CA . VAL A 1 96 ? 6.477 2.197 -9.008 1 98.12 96 VAL A CA 1
ATOM 720 C C . VAL A 1 96 ? 5.254 1.355 -8.664 1 98.12 96 VAL A C 1
ATOM 722 O O . VAL A 1 96 ? 5.32 0.124 -8.648 1 98.12 96 VAL A O 1
ATOM 725 N N . PHE A 1 97 ? 4.102 1.969 -8.453 1 98.75 97 PHE A N 1
ATOM 726 C CA . PHE A 1 97 ? 2.881 1.24 -8.133 1 98.75 9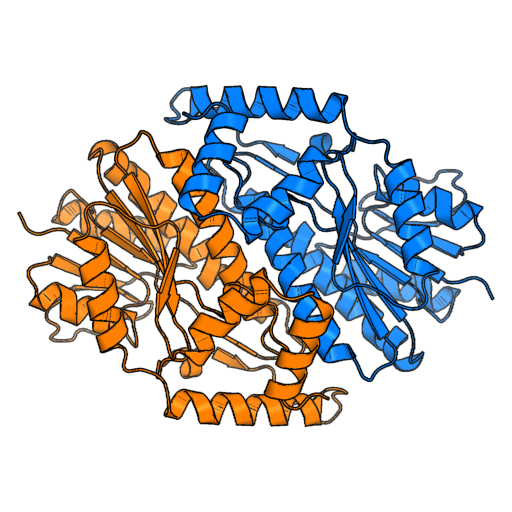7 PHE A CA 1
ATOM 727 C C . PHE A 1 97 ? 2.355 0.501 -9.359 1 98.75 97 PHE A C 1
ATOM 729 O O . PHE A 1 97 ? 1.822 -0.604 -9.242 1 98.75 97 PHE A O 1
ATOM 736 N N . GLN A 1 98 ? 2.514 1.109 -10.531 1 98.56 98 GLN A N 1
ATOM 737 C CA . GLN A 1 98 ? 2.088 0.47 -11.773 1 98.56 98 GLN A CA 1
ATOM 738 C C . GLN A 1 98 ? 2.809 -0.857 -11.984 1 98.56 98 GLN A C 1
ATOM 740 O O . GLN A 1 98 ? 2.236 -1.802 -12.531 1 98.56 98 GLN A O 1
ATOM 745 N N . THR A 1 99 ? 3.98 -0.92 -11.516 1 98.25 99 THR A N 1
ATOM 746 C CA . THR A 1 99 ? 4.789 -2.119 -11.703 1 98.25 99 THR A CA 1
ATOM 747 C C . THR A 1 99 ? 4.637 -3.066 -10.516 1 98.25 99 THR A C 1
ATOM 749 O O . THR A 1 99 ? 4.219 -4.215 -10.68 1 98.25 99 THR A O 1
ATOM 752 N N . ASN A 1 100 ? 4.844 -2.559 -9.305 1 98.5 100 ASN A N 1
ATOM 753 C CA . ASN A 1 100 ? 4.996 -3.393 -8.117 1 98.5 100 ASN A CA 1
ATOM 754 C C . ASN A 1 100 ? 3.652 -3.924 -7.629 1 98.5 100 ASN A C 1
ATOM 756 O O . ASN A 1 100 ? 3.592 -4.969 -6.98 1 98.5 100 ASN A O 1
ATOM 760 N N . LEU A 1 101 ? 2.6 -3.182 -7.926 1 98.88 101 LEU A N 1
ATOM 761 C CA . LEU A 1 101 ? 1.301 -3.553 -7.379 1 98.88 101 LEU A CA 1
ATOM 762 C C . LEU A 1 101 ? 0.31 -3.869 -8.492 1 98.88 101 LEU A C 1
ATOM 764 O O . LEU A 1 101 ? -0.13 -5.012 -8.633 1 98.88 101 LEU A O 1
ATOM 768 N N . PHE A 1 102 ? 0.011 -2.889 -9.297 1 98.88 102 PHE A N 1
ATOM 769 C CA . PHE A 1 102 ? -1.021 -3.068 -10.312 1 98.88 102 PHE A CA 1
ATOM 770 C C . PHE A 1 102 ? -0.576 -4.078 -11.367 1 98.88 102 PHE A C 1
ATOM 772 O O . PHE A 1 102 ? -1.399 -4.816 -11.914 1 98.88 102 PHE A O 1
ATOM 779 N N . GLY A 1 103 ? 0.73 -4.074 -11.656 1 98.88 103 GLY A N 1
ATOM 780 C CA . GLY A 1 103 ? 1.267 -5.078 -12.555 1 98.88 103 GLY A CA 1
ATOM 781 C C . GLY A 1 103 ? 1.046 -6.5 -12.07 1 98.88 103 GLY A C 1
ATOM 782 O O . GLY A 1 103 ? 0.609 -7.363 -12.836 1 98.88 103 GLY A O 1
ATOM 783 N N . ALA A 1 104 ? 1.338 -6.742 -10.797 1 98.88 104 ALA A N 1
ATOM 784 C CA . ALA A 1 104 ? 1.108 -8.062 -10.211 1 98.88 104 ALA A CA 1
ATOM 785 C C . ALA A 1 104 ? -0.368 -8.438 -10.273 1 98.88 104 ALA A C 1
ATOM 787 O O . ALA A 1 104 ? -0.709 -9.578 -10.586 1 98.88 104 ALA A O 1
ATOM 788 N N . ILE A 1 105 ? -1.241 -7.488 -9.984 1 98.94 105 ILE A N 1
ATOM 789 C CA . ILE A 1 105 ? -2.678 -7.738 -9.992 1 98.94 105 ILE A CA 1
ATOM 790 C C . ILE A 1 105 ? -3.133 -8.094 -11.414 1 98.94 105 ILE A C 1
ATOM 792 O O . ILE A 1 105 ? -3.916 -9.023 -11.602 1 98.94 105 ILE A O 1
ATOM 796 N N . ARG A 1 106 ? -2.623 -7.352 -12.43 1 98.88 106 ARG A N 1
ATOM 797 C CA . ARG A 1 106 ? -2.967 -7.629 -13.82 1 98.88 106 ARG A CA 1
ATOM 798 C C . ARG A 1 106 ? -2.611 -9.062 -14.188 1 98.88 106 ARG A C 1
ATOM 800 O O . ARG A 1 106 ? -3.41 -9.766 -14.812 1 98.88 106 ARG A O 1
ATOM 807 N N . VAL A 1 107 ? -1.45 -9.5 -13.789 1 98.94 107 VAL A N 1
ATOM 808 C CA . VAL A 1 107 ? -0.991 -10.836 -14.141 1 98.94 107 VAL A CA 1
ATOM 809 C C . VAL A 1 107 ? -1.824 -11.883 -13.391 1 98.94 107 VAL A C 1
ATOM 811 O O . VAL A 1 107 ? -2.23 -12.891 -13.977 1 98.94 107 VAL A O 1
ATOM 814 N N . ILE A 1 108 ? -2.096 -11.633 -12.141 1 98.94 108 ILE A N 1
ATOM 815 C CA . ILE A 1 108 ? -2.93 -12.523 -11.336 1 98.94 108 ILE A CA 1
ATOM 816 C C . ILE A 1 108 ? -4.293 -12.695 -12 1 98.94 108 ILE A C 1
ATOM 818 O O . ILE A 1 108 ? -4.766 -13.82 -12.18 1 98.94 108 ILE A O 1
ATOM 822 N N . GLN A 1 109 ? -4.875 -11.594 -12.383 1 98.81 109 GLN A N 1
ATOM 823 C CA . GLN A 1 109 ? -6.211 -11.625 -12.977 1 98.81 109 GLN A CA 1
ATOM 824 C C . GLN A 1 109 ? -6.203 -12.367 -14.305 1 98.81 109 GLN A C 1
ATOM 826 O O . GLN A 1 109 ? -7.18 -13.039 -14.656 1 98.81 109 GLN A O 1
ATOM 831 N N . ALA A 1 110 ? -5.137 -12.266 -15.039 1 98.88 110 ALA A N 1
ATOM 832 C CA . ALA A 1 110 ? -5.02 -12.938 -16.328 1 98.88 110 ALA A CA 1
ATOM 833 C C . ALA A 1 110 ? -4.836 -14.445 -16.141 1 98.88 110 ALA A C 1
ATOM 835 O O . ALA A 1 110 ? -5.285 -15.234 -16.969 1 98.88 110 ALA A O 1
ATOM 836 N N . VAL A 1 111 ? -4.238 -14.914 -15.055 1 98.94 111 VAL A N 1
ATOM 837 C CA . VAL A 1 111 ? -3.836 -16.312 -14.859 1 98.94 111 VAL A CA 1
ATOM 838 C C . VAL A 1 111 ? -4.945 -17.062 -14.133 1 98.94 111 VAL A C 1
ATOM 840 O O . VAL A 1 111 ? -5.164 -18.25 -14.391 1 98.94 111 VAL A O 1
ATOM 843 N N . LEU A 1 112 ? -5.695 -16.406 -13.297 1 98.75 112 LEU A N 1
ATOM 844 C CA . LEU A 1 112 ? -6.594 -17.047 -12.344 1 98.75 112 LEU A CA 1
ATOM 845 C C . LEU A 1 112 ? -7.672 -17.844 -13.062 1 98.75 112 LEU A C 1
ATOM 847 O O . LEU A 1 112 ? -8.031 -18.938 -12.633 1 98.75 112 LEU A O 1
ATOM 851 N N . PRO A 1 113 ? -8.242 -17.297 -14.211 1 98.06 113 PRO A N 1
ATOM 852 C CA . PRO A 1 113 ? -9.258 -18.109 -14.875 1 98.06 113 PRO A CA 1
ATOM 853 C C . PRO A 1 113 ? -8.734 -19.484 -15.266 1 98.06 113 PRO A C 1
ATOM 855 O O . PRO A 1 113 ? -9.461 -20.484 -15.172 1 98.06 113 PRO A O 1
ATOM 858 N N . TYR A 1 114 ? -7.539 -19.625 -15.633 1 98.62 114 TYR A N 1
ATOM 859 C CA . TYR A 1 114 ? -6.953 -20.906 -16.031 1 98.62 114 TYR A CA 1
ATOM 860 C C . TYR A 1 114 ? -6.703 -21.781 -14.812 1 98.62 114 TYR A C 1
ATOM 862 O O . TYR A 1 114 ? -7.004 -22.984 -14.836 1 98.62 114 TYR A O 1
ATOM 870 N N . MET A 1 115 ? -6.199 -21.203 -13.727 1 98.69 115 MET A N 1
ATOM 871 C CA . MET A 1 115 ? -5.98 -21.953 -12.5 1 98.69 115 MET A CA 1
ATOM 872 C C . MET A 1 115 ? -7.305 -22.453 -11.922 1 98.69 115 MET A C 1
ATOM 874 O O . MET A 1 115 ? -7.371 -23.547 -11.359 1 98.69 115 MET A O 1
ATOM 878 N N . ARG A 1 116 ? -8.305 -21.594 -12.055 1 97.12 116 ARG A N 1
ATOM 879 C CA . ARG A 1 116 ? -9.625 -21.984 -11.57 1 97.12 116 ARG A CA 1
ATOM 880 C C . ARG A 1 116 ? -10.148 -23.203 -12.328 1 97.12 116 ARG A C 1
ATOM 882 O O . ARG A 1 116 ? -10.68 -24.141 -11.719 1 97.12 116 ARG A O 1
ATOM 889 N N . ASN A 1 117 ? -9.953 -23.156 -13.586 1 96.5 117 ASN A N 1
ATOM 890 C CA . ASN A 1 117 ? -10.359 -24.297 -14.398 1 96.5 117 ASN A CA 1
ATOM 891 C C . ASN A 1 117 ? -9.57 -25.562 -14.039 1 96.5 117 ASN A C 1
ATOM 893 O O . ASN A 1 117 ? -10.117 -26.656 -14.047 1 96.5 117 ASN A O 1
ATOM 897 N N . GLN A 1 118 ? -8.352 -25.375 -13.664 1 96.75 118 GLN A N 1
ATOM 898 C CA . GLN A 1 118 ? -7.461 -26.453 -13.25 1 96.75 118 GLN A CA 1
ATOM 899 C C . GLN A 1 118 ? -7.797 -26.938 -11.836 1 96.75 118 GLN A C 1
ATOM 901 O O . GLN A 1 118 ? -7.363 -28.016 -11.422 1 96.75 118 GLN A O 1
ATOM 906 N N . LYS A 1 119 ? -8.438 -26.078 -11.094 1 97.62 119 LYS A N 1
ATOM 907 C CA . LYS A 1 119 ? -8.719 -26.297 -9.68 1 97.62 119 LYS A CA 1
ATOM 908 C C . LYS A 1 119 ? -7.434 -26.484 -8.883 1 97.62 119 LYS A C 1
ATOM 910 O O . LYS A 1 119 ? -7.391 -27.266 -7.938 1 97.62 119 LYS A O 1
ATOM 915 N N . SER A 1 120 ? -6.41 -25.891 -9.359 1 98.19 120 SER A N 1
ATOM 916 C CA . SER A 1 120 ? -5.098 -25.906 -8.719 1 98.19 120 SER A CA 1
ATOM 917 C C . SER A 1 120 ? -4.238 -24.75 -9.195 1 98.19 120 SER A C 1
ATOM 919 O O . SER A 1 120 ? -4.398 -24.266 -10.32 1 98.19 120 SER A O 1
ATOM 921 N N . GLY A 1 121 ? -3.379 -24.297 -8.406 1 98.56 121 GLY A N 1
ATOM 922 C CA . GLY A 1 121 ? -2.449 -23.219 -8.734 1 98.56 121 GLY A CA 1
ATOM 923 C C . GLY A 1 121 ? -1.757 -22.641 -7.52 1 98.56 121 GLY A C 1
ATOM 924 O O . GLY A 1 121 ? -2.27 -22.734 -6.402 1 98.56 121 GLY A O 1
ATOM 925 N N . LEU A 1 122 ? -0.568 -22.109 -7.715 1 98.88 122 LEU A N 1
ATOM 926 C CA . LEU A 1 122 ? 0.186 -21.422 -6.68 1 98.88 122 LEU A CA 1
ATOM 927 C C . LEU A 1 122 ? 0.662 -20.062 -7.18 1 98.88 122 LEU A C 1
ATOM 929 O O . LEU A 1 122 ? 1.281 -19.953 -8.242 1 98.88 122 LEU A O 1
ATOM 933 N N . ILE A 1 123 ? 0.297 -19.047 -6.461 1 98.94 123 ILE A N 1
ATOM 934 C CA . ILE A 1 123 ? 0.759 -17.703 -6.75 1 98.94 123 ILE A CA 1
ATOM 935 C C . ILE A 1 123 ? 1.735 -17.25 -5.668 1 98.94 123 ILE A C 1
ATOM 937 O O . ILE A 1 123 ? 1.407 -17.266 -4.48 1 98.94 123 ILE A O 1
ATOM 941 N N . ILE A 1 124 ? 2.926 -16.906 -6.047 1 98.94 124 ILE A N 1
ATOM 942 C CA . ILE A 1 124 ? 3.951 -16.375 -5.16 1 98.94 124 ILE A CA 1
ATOM 943 C C . ILE A 1 124 ? 4.242 -14.914 -5.527 1 98.94 124 ILE A C 1
ATOM 945 O O . ILE A 1 124 ? 4.754 -14.633 -6.617 1 98.94 124 ILE A O 1
ATOM 949 N N . ASN A 1 125 ? 3.898 -14.016 -4.695 1 98.94 125 ASN A N 1
ATOM 950 C CA . ASN A 1 125 ? 4.215 -12.602 -4.895 1 98.94 125 ASN A CA 1
ATOM 951 C C . ASN A 1 125 ? 5.508 -12.211 -4.188 1 98.94 125 ASN A C 1
ATOM 953 O O . ASN A 1 125 ? 5.633 -12.383 -2.975 1 98.94 125 ASN A O 1
ATOM 957 N N . ILE A 1 126 ? 6.457 -11.703 -4.965 1 98.5 126 ILE A N 1
ATOM 958 C CA . ILE A 1 126 ? 7.711 -11.227 -4.387 1 98.5 126 ILE A CA 1
ATOM 959 C C . ILE A 1 126 ? 7.516 -9.82 -3.83 1 98.5 126 ILE A C 1
ATOM 961 O O . ILE A 1 126 ? 7.383 -8.852 -4.59 1 98.5 126 ILE A O 1
ATOM 965 N N . THR A 1 127 ? 7.508 -9.719 -2.541 1 98.12 127 THR A N 1
ATOM 966 C CA . THR A 1 127 ? 7.363 -8.438 -1.864 1 98.12 127 THR A CA 1
ATOM 967 C C . THR A 1 127 ? 8.727 -7.875 -1.466 1 98.12 127 THR A C 1
ATOM 969 O O . THR A 1 127 ? 9.578 -7.633 -2.322 1 98.12 127 THR A O 1
ATOM 972 N N . SER A 1 128 ? 8.891 -7.492 -0.208 1 96.5 128 SER A N 1
ATOM 973 C CA . SER A 1 128 ? 10.133 -6.988 0.363 1 96.5 128 SER A CA 1
ATOM 974 C C . SER A 1 128 ? 10.023 -6.832 1.876 1 96.5 128 SER A C 1
ATOM 976 O O . SER A 1 128 ? 8.938 -6.582 2.402 1 96.5 128 SER A O 1
ATOM 978 N N . ILE A 1 129 ? 11.125 -6.992 2.527 1 95.69 129 ILE A N 1
ATOM 979 C CA . ILE A 1 129 ? 11.164 -6.656 3.945 1 95.69 129 ILE A CA 1
ATOM 980 C C . ILE A 1 129 ? 10.758 -5.195 4.137 1 95.69 129 ILE A C 1
ATOM 982 O O . ILE A 1 129 ? 10.094 -4.852 5.113 1 95.69 129 ILE A O 1
ATOM 986 N N . ALA A 1 130 ? 11.047 -4.352 3.141 1 95.56 130 ALA A N 1
ATOM 987 C CA . ALA A 1 130 ? 10.703 -2.934 3.17 1 95.56 130 ALA A CA 1
ATOM 988 C C . ALA A 1 130 ? 9.188 -2.738 3.158 1 95.56 130 ALA A C 1
ATOM 990 O O . ALA A 1 130 ? 8.695 -1.659 3.492 1 95.56 130 ALA A O 1
ATOM 991 N N . GLY A 1 131 ? 8.438 -3.76 2.781 1 97.56 131 GLY A N 1
ATOM 992 C CA . GLY A 1 131 ? 6.984 -3.666 2.705 1 97.56 131 GLY A CA 1
ATOM 993 C C . GLY A 1 131 ? 6.312 -3.736 4.062 1 97.56 131 GLY A C 1
ATOM 994 O O . GLY A 1 131 ? 5.098 -3.537 4.168 1 97.56 131 GLY A O 1
ATOM 995 N N . TYR A 1 132 ? 7.098 -3.924 5.125 1 97.38 132 TYR A N 1
ATOM 996 C CA . TYR A 1 132 ? 6.508 -4.125 6.441 1 97.38 132 TYR A CA 1
ATOM 997 C C . TYR A 1 132 ? 6.719 -2.9 7.328 1 97.38 132 TYR A C 1
ATOM 999 O O . TYR A 1 132 ? 6.215 -2.846 8.453 1 97.38 132 TYR A O 1
ATOM 1007 N N . MET A 1 133 ? 7.465 -1.921 6.848 1 97.12 133 MET A N 1
ATOM 1008 C CA . MET A 1 133 ? 7.73 -0.685 7.578 1 97.12 133 MET A CA 1
ATOM 1009 C C . MET A 1 133 ? 7.992 0.47 6.617 1 97.12 133 MET A C 1
ATOM 1011 O O . MET A 1 133 ? 8.539 0.267 5.531 1 97.12 133 MET A O 1
ATOM 1015 N N . GLY A 1 134 ? 7.535 1.631 7.008 1 97.62 134 GLY A N 1
ATOM 1016 C CA . GLY A 1 134 ? 7.953 2.805 6.258 1 97.62 134 GLY A CA 1
ATOM 1017 C C . GLY A 1 134 ? 9.422 3.15 6.457 1 97.62 134 GLY A C 1
ATOM 1018 O O . GLY A 1 134 ? 9.852 3.396 7.582 1 97.62 134 GLY A O 1
ATOM 1019 N N . LEU A 1 135 ? 10.195 3.174 5.363 1 96.56 135 LEU A N 1
ATOM 1020 C CA . LEU A 1 135 ? 11.617 3.496 5.457 1 96.56 135 LEU A CA 1
ATOM 1021 C C . LEU A 1 135 ? 11.891 4.906 4.949 1 96.56 135 LEU A C 1
ATOM 1023 O O . LEU A 1 135 ? 11.391 5.297 3.891 1 96.56 135 LEU A O 1
ATOM 1027 N N . PRO A 1 136 ? 12.688 5.68 5.695 1 96.88 136 PRO A N 1
ATOM 1028 C CA . PRO A 1 136 ? 13.016 7.023 5.219 1 96.88 136 PRO A CA 1
ATOM 1029 C C . PRO A 1 136 ? 13.719 7.016 3.863 1 96.88 136 PRO A C 1
ATOM 1031 O O . PRO A 1 136 ? 14.609 6.188 3.629 1 96.88 136 PRO A O 1
ATOM 1034 N N . PHE A 1 137 ? 13.234 7.906 2.939 1 96.69 137 PHE A N 1
ATOM 1035 C CA . PHE A 1 137 ? 13.766 8.125 1.599 1 96.69 137 PHE A CA 1
ATOM 1036 C C . PHE A 1 137 ? 13.508 6.906 0.714 1 96.69 137 PHE A C 1
ATOM 1038 O O . PHE A 1 137 ? 14.047 6.816 -0.392 1 96.69 137 PHE A O 1
ATOM 1045 N N . ARG A 1 138 ? 12.695 5.969 1.223 1 96.62 138 ARG A N 1
ATOM 1046 C CA . ARG A 1 138 ? 12.234 4.809 0.469 1 96.62 138 ARG A CA 1
ATOM 1047 C C . ARG A 1 138 ? 10.734 4.594 0.658 1 96.62 138 ARG A C 1
ATOM 1049 O O . ARG A 1 138 ? 10.242 3.477 0.495 1 96.62 138 ARG A O 1
ATOM 1056 N N . GLY A 1 139 ? 10.086 5.602 1.084 1 98.06 139 GLY A N 1
ATOM 1057 C CA . GLY A 1 139 ? 8.68 5.508 1.433 1 98.06 139 GLY A CA 1
ATOM 1058 C C . GLY A 1 139 ? 7.816 4.973 0.303 1 98.06 139 GLY A C 1
ATOM 1059 O O . GLY A 1 139 ? 6.906 4.176 0.533 1 98.06 139 GLY A O 1
ATOM 1060 N N . GLY A 1 140 ? 8.062 5.477 -0.942 1 98.25 140 GLY A N 1
ATOM 1061 C CA . GLY A 1 140 ? 7.297 5 -2.084 1 98.25 140 GLY A CA 1
ATOM 1062 C C . GLY A 1 140 ? 7.461 3.512 -2.332 1 98.25 140 GLY A C 1
ATOM 1063 O O . GLY A 1 140 ? 6.492 2.822 -2.658 1 98.25 140 GLY A O 1
ATOM 1064 N N . TYR A 1 141 ? 8.656 3.01 -2.152 1 97.5 141 TYR A N 1
ATOM 1065 C CA . TYR A 1 141 ? 8.938 1.588 -2.33 1 97.5 141 TYR A CA 1
ATOM 1066 C C . TYR A 1 141 ? 8.281 0.761 -1.233 1 97.5 141 TYR A C 1
ATOM 1068 O O . TYR A 1 141 ? 7.586 -0.22 -1.519 1 97.5 141 TYR A O 1
ATOM 1076 N N . SER A 1 142 ? 8.453 1.187 0.041 1 98.31 142 SER A N 1
ATOM 1077 C CA . SER A 1 142 ? 7.824 0.521 1.177 1 98.31 142 SER A CA 1
ATOM 1078 C C . SER A 1 142 ? 6.316 0.41 0.985 1 98.31 142 SER A C 1
ATOM 1080 O O . SER A 1 142 ? 5.738 -0.664 1.171 1 98.31 142 SER A O 1
ATOM 1082 N N . ALA A 1 143 ? 5.754 1.467 0.58 1 98.88 143 ALA A N 1
ATOM 1083 C CA . ALA A 1 143 ? 4.301 1.529 0.41 1 98.88 143 ALA A CA 1
ATOM 1084 C C . ALA A 1 143 ? 3.838 0.583 -0.692 1 98.88 143 ALA A C 1
ATOM 1086 O O . ALA A 1 143 ? 2.84 -0.123 -0.533 1 98.88 143 ALA A O 1
ATOM 1087 N N . SER A 1 144 ? 4.52 0.557 -1.807 1 98.75 144 SER A N 1
ATOM 1088 C CA . SER A 1 144 ? 4.125 -0.282 -2.932 1 98.75 144 SER A CA 1
ATOM 1089 C C . SER A 1 144 ? 4.207 -1.763 -2.574 1 98.75 144 SER A C 1
ATOM 1091 O O . SER A 1 144 ? 3.293 -2.531 -2.879 1 98.75 144 SER A O 1
ATOM 1093 N N . LYS A 1 145 ? 5.266 -2.152 -1.927 1 98.75 145 LYS A N 1
ATOM 1094 C CA . LYS A 1 145 ? 5.449 -3.553 -1.559 1 98.75 145 LYS A CA 1
ATOM 1095 C C . LYS A 1 145 ? 4.539 -3.941 -0.399 1 98.75 145 LYS A C 1
ATOM 1097 O O . LYS A 1 145 ? 4.059 -5.074 -0.332 1 98.75 145 LYS A O 1
ATOM 1102 N N . GLY A 1 146 ? 4.309 -2.996 0.496 1 98.81 146 GLY A N 1
ATOM 1103 C CA . GLY A 1 146 ? 3.336 -3.244 1.547 1 98.81 146 GLY A CA 1
ATOM 1104 C C . GLY A 1 146 ? 1.928 -3.449 1.019 1 98.81 146 GLY A C 1
ATOM 1105 O O . GLY A 1 146 ? 1.189 -4.297 1.521 1 98.81 146 GLY A O 1
ATOM 1106 N N . ALA A 1 147 ? 1.581 -2.637 0.064 1 98.94 147 ALA A N 1
ATOM 1107 C CA . ALA A 1 147 ? 0.283 -2.807 -0.584 1 98.94 147 ALA A CA 1
ATOM 1108 C C . ALA A 1 147 ? 0.155 -4.199 -1.194 1 98.94 147 ALA A C 1
ATOM 1110 O O . ALA A 1 147 ? -0.903 -4.828 -1.104 1 98.94 147 ALA A O 1
ATOM 1111 N N . LEU A 1 148 ? 1.191 -4.68 -1.783 1 98.94 148 LEU A N 1
ATOM 1112 C CA . LEU A 1 148 ? 1.188 -6.012 -2.375 1 98.94 148 LEU A CA 1
ATOM 1113 C C . LEU A 1 148 ? 0.998 -7.082 -1.305 1 98.94 148 LEU A C 1
ATOM 1115 O O . LEU A 1 148 ? 0.311 -8.078 -1.533 1 98.94 148 LEU A O 1
ATOM 1119 N N . VAL A 1 149 ? 1.605 -6.902 -0.151 1 98.88 149 VAL A N 1
ATOM 1120 C CA . VAL A 1 149 ? 1.428 -7.828 0.962 1 98.88 149 VAL A CA 1
ATOM 1121 C C . VAL A 1 149 ? -0.053 -7.93 1.319 1 98.88 149 VAL A C 1
ATOM 1123 O O . VAL A 1 149 ? -0.604 -9.031 1.403 1 98.88 149 VAL A O 1
ATOM 1126 N N . LEU A 1 150 ? -0.708 -6.801 1.419 1 98.88 150 LEU A N 1
ATOM 1127 C CA . LEU A 1 150 ? -2.088 -6.777 1.892 1 98.88 150 LEU A CA 1
ATOM 1128 C C . LEU A 1 150 ? -3.035 -7.336 0.835 1 98.88 150 LEU A C 1
ATOM 1130 O O . LEU A 1 150 ? -3.98 -8.055 1.163 1 98.88 150 LEU A O 1
ATOM 1134 N N . ILE A 1 151 ? -2.777 -7.02 -0.417 1 98.69 151 ILE A N 1
ATOM 1135 C CA . ILE A 1 151 ? -3.609 -7.562 -1.486 1 98.69 151 ILE A CA 1
ATOM 1136 C C . ILE A 1 151 ? -3.459 -9.078 -1.538 1 98.69 151 ILE A C 1
ATOM 1138 O O . ILE A 1 151 ? -4.426 -9.797 -1.817 1 98.69 151 ILE A O 1
ATOM 1142 N N . SER A 1 152 ? -2.281 -9.57 -1.263 1 98.88 152 SER A N 1
ATOM 1143 C CA . SER A 1 152 ? -2.021 -11.008 -1.258 1 98.88 152 SER A CA 1
ATOM 1144 C C . SER A 1 152 ? -2.797 -11.703 -0.147 1 98.88 152 SER A C 1
ATOM 1146 O O . SER A 1 152 ? -3.336 -12.797 -0.351 1 98.88 152 SER A O 1
ATOM 1148 N N . GLU A 1 153 ? -2.85 -11.078 1.004 1 98.75 153 GLU A N 1
ATOM 1149 C CA . GLU A 1 153 ? -3.619 -11.633 2.115 1 98.75 153 GLU A CA 1
ATOM 1150 C C . GLU A 1 153 ? -5.098 -11.766 1.753 1 98.75 153 GLU A C 1
ATOM 1152 O O . GLU A 1 153 ? -5.719 -12.797 2.014 1 98.75 153 GLU A O 1
ATOM 1157 N N . ALA A 1 154 ? -5.625 -10.703 1.181 1 98.44 154 ALA A N 1
ATOM 1158 C CA . ALA A 1 154 ? -7.031 -10.719 0.776 1 98.44 154 ALA A CA 1
ATOM 1159 C C . ALA A 1 154 ? -7.293 -11.805 -0.26 1 98.44 154 ALA A C 1
ATOM 1161 O O . ALA A 1 154 ? -8.242 -12.586 -0.124 1 98.44 154 ALA A O 1
ATOM 1162 N N . LEU A 1 155 ? -6.434 -11.867 -1.233 1 98.69 155 LEU A N 1
ATOM 1163 C CA . LEU A 1 155 ? -6.582 -12.82 -2.328 1 98.69 155 LEU A CA 1
ATOM 1164 C C . LEU A 1 155 ? -6.531 -14.258 -1.811 1 98.69 155 LEU A C 1
ATOM 1166 O O . LEU A 1 155 ? -7.309 -15.109 -2.252 1 98.69 155 LEU A O 1
ATOM 1170 N N . ARG A 1 156 ? -5.621 -14.5 -0.921 1 98.25 156 ARG A N 1
ATOM 1171 C CA . ARG A 1 156 ? -5.449 -15.82 -0.328 1 98.25 156 ARG A CA 1
ATOM 1172 C C . ARG A 1 156 ? -6.75 -16.312 0.299 1 98.25 156 ARG A C 1
ATOM 1174 O O . ARG A 1 156 ? -7.141 -17.469 0.105 1 98.25 156 ARG A O 1
ATOM 1181 N N . MET A 1 157 ? -7.41 -15.445 0.989 1 97.75 157 MET A N 1
ATOM 1182 C CA . MET A 1 157 ? -8.656 -15.805 1.651 1 97.75 157 MET A CA 1
ATOM 1183 C C . MET A 1 157 ? -9.789 -15.945 0.639 1 97.75 157 MET A C 1
ATOM 1185 O O . MET A 1 157 ? -10.641 -16.828 0.776 1 97.75 157 MET A O 1
ATOM 1189 N N . GLU A 1 158 ? -9.766 -15.141 -0.388 1 97.62 158 GLU A N 1
ATOM 1190 C CA . GLU A 1 158 ? -10.805 -15.18 -1.416 1 97.62 158 GLU A CA 1
ATOM 1191 C C . GLU A 1 158 ? -10.727 -16.484 -2.217 1 97.62 158 GLU A C 1
ATOM 1193 O O . GLU A 1 158 ? -11.75 -16.969 -2.711 1 97.62 158 GLU A O 1
ATOM 1198 N N . LEU A 1 159 ? -9.523 -17.094 -2.238 1 97.38 159 LEU A N 1
ATOM 1199 C CA . LEU A 1 159 ? -9.312 -18.266 -3.07 1 97.38 159 LEU A CA 1
ATOM 1200 C C . LEU A 1 159 ? -9.297 -19.531 -2.225 1 97.38 159 LEU A C 1
ATOM 1202 O O . LEU A 1 159 ? -9 -20.625 -2.73 1 97.38 159 LEU A O 1
ATOM 1206 N N . LYS A 1 160 ? -9.406 -19.547 -0.938 1 93.12 160 LYS A N 1
ATOM 1207 C CA . LYS A 1 160 ? -9.219 -20.641 0.014 1 93.12 160 LYS A CA 1
ATOM 1208 C C . LYS A 1 160 ? -9.945 -21.906 -0.446 1 93.12 160 LYS A C 1
ATOM 1210 O O . LYS A 1 160 ? -9.43 -23.016 -0.29 1 93.12 160 LYS A O 1
ATOM 1215 N N . ASN A 1 161 ? -11.07 -21.891 -1.124 1 90.56 161 ASN A N 1
ATOM 1216 C CA . ASN A 1 161 ? -11.844 -23.078 -1.47 1 90.56 161 ASN A CA 1
ATOM 1217 C C . ASN A 1 161 ? -11.82 -23.344 -2.971 1 90.56 161 ASN A C 1
ATOM 1219 O O . ASN A 1 161 ? -12.719 -23.984 -3.506 1 90.56 161 ASN A O 1
ATOM 1223 N N . THR A 1 162 ? -10.703 -22.984 -3.604 1 95.19 162 THR A N 1
ATOM 1224 C CA . THR A 1 162 ? -10.656 -23.141 -5.055 1 95.19 162 THR A CA 1
ATOM 1225 C C . THR A 1 162 ? -9.539 -24.109 -5.457 1 95.19 162 THR A C 1
ATOM 1227 O O . THR A 1 162 ? -9.43 -24.484 -6.625 1 95.19 162 THR A O 1
ATOM 1230 N N . GLY A 1 163 ? -8.688 -24.469 -4.465 1 96.94 163 GLY A N 1
ATOM 1231 C CA . GLY A 1 163 ? -7.504 -25.25 -4.785 1 96.94 163 GLY A CA 1
ATOM 1232 C C . GLY A 1 163 ? -6.32 -24.391 -5.203 1 96.94 163 GLY A C 1
ATOM 1233 O O . GLY A 1 163 ? -5.223 -24.906 -5.43 1 96.94 163 GLY A O 1
ATOM 1234 N N . ILE A 1 164 ? -6.543 -23.094 -5.359 1 98.44 164 ILE A N 1
ATOM 1235 C CA . ILE A 1 164 ? -5.484 -22.141 -5.695 1 98.44 164 ILE A CA 1
ATOM 1236 C C . ILE A 1 164 ? -4.926 -21.516 -4.418 1 98.44 164 ILE A C 1
ATOM 1238 O O . ILE A 1 164 ? -5.684 -21.094 -3.541 1 98.44 164 ILE A O 1
ATOM 1242 N N . HIS A 1 165 ? -3.582 -21.5 -4.277 1 98.62 165 HIS A N 1
ATOM 1243 C CA . HIS A 1 165 ? -2.912 -20.984 -3.082 1 98.62 165 HIS A CA 1
ATOM 1244 C C . HIS A 1 165 ? -2.119 -19.719 -3.391 1 98.62 165 HIS A C 1
ATOM 1246 O O . HIS A 1 165 ? -1.636 -19.547 -4.512 1 98.62 165 HIS A O 1
ATOM 1252 N N . VAL A 1 166 ? -2.068 -18.844 -2.426 1 98.81 166 VAL A N 1
ATOM 1253 C CA . VAL A 1 166 ? -1.334 -17.594 -2.559 1 98.81 166 VAL A CA 1
ATOM 1254 C C . VAL A 1 166 ? -0.396 -17.406 -1.366 1 98.81 166 VAL A C 1
ATOM 1256 O O . VAL A 1 166 ? -0.774 -17.688 -0.224 1 98.81 166 VAL A O 1
ATOM 1259 N N . THR A 1 167 ? 0.812 -17.047 -1.599 1 98.81 167 THR A N 1
ATOM 1260 C CA . THR A 1 167 ? 1.759 -16.688 -0.546 1 98.81 167 THR A CA 1
ATOM 1261 C C . THR A 1 167 ? 2.682 -15.562 -1.004 1 98.81 167 THR A C 1
ATOM 1263 O O . THR A 1 167 ? 2.623 -15.141 -2.158 1 98.81 167 THR A O 1
ATOM 1266 N N . THR A 1 168 ? 3.4 -14.984 -0.069 1 98.81 168 THR A N 1
ATOM 1267 C CA . THR A 1 168 ? 4.395 -13.969 -0.382 1 98.81 168 THR A CA 1
ATOM 1268 C C . THR A 1 168 ? 5.781 -14.398 0.093 1 98.81 168 THR A C 1
ATOM 1270 O O . THR A 1 168 ? 5.902 -15.234 0.986 1 98.81 168 THR A O 1
ATOM 1273 N N . ILE A 1 169 ? 6.785 -13.875 -0.524 1 98.44 169 ILE A N 1
ATOM 1274 C CA . ILE A 1 169 ? 8.141 -13.953 0.009 1 98.44 169 ILE A CA 1
ATOM 1275 C C . ILE A 1 169 ? 8.797 -12.578 -0.029 1 98.44 169 ILE A C 1
ATOM 1277 O O . ILE A 1 169 ? 8.758 -11.891 -1.056 1 98.44 169 ILE A O 1
ATOM 1281 N N . ALA A 1 170 ? 9.336 -12.156 1.071 1 97.38 170 ALA A N 1
ATOM 1282 C CA . ALA A 1 170 ? 9.945 -10.844 1.246 1 97.38 170 ALA A CA 1
ATOM 1283 C C . ALA A 1 170 ? 11.469 -10.938 1.251 1 97.38 170 ALA A C 1
ATOM 1285 O O . ALA A 1 170 ? 12.07 -11.289 2.27 1 97.38 170 ALA A O 1
ATOM 1286 N N . PRO A 1 171 ? 12.07 -10.57 0.104 1 95.5 171 PRO A N 1
ATOM 1287 C CA . PRO A 1 171 ? 13.539 -10.516 0.099 1 95.5 171 PRO A 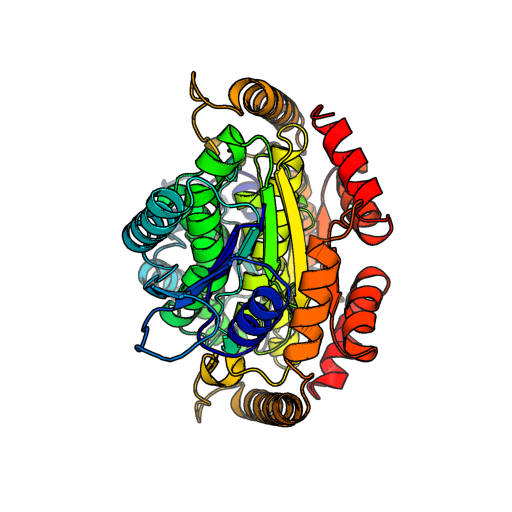CA 1
ATOM 1288 C C . PRO A 1 171 ? 14.086 -9.367 0.939 1 95.5 171 PRO A C 1
ATOM 1290 O O . PRO A 1 171 ? 13.492 -8.281 0.981 1 95.5 171 PRO A O 1
ATOM 1293 N N . GLY A 1 172 ? 15.133 -9.625 1.613 1 89.88 172 GLY A N 1
ATOM 1294 C CA . GLY A 1 172 ? 15.969 -8.547 2.133 1 89.88 172 GLY A CA 1
ATOM 1295 C C . GLY A 1 172 ? 16.859 -7.93 1.083 1 89.88 172 GLY A C 1
ATOM 1296 O O . GLY A 1 172 ? 16.5 -7.848 -0.09 1 89.88 172 GLY A O 1
ATOM 1297 N N . ASP A 1 173 ? 18.031 -7.41 1.465 1 78.19 173 ASP A N 1
ATOM 1298 C CA . ASP A 1 173 ? 18.969 -6.82 0.518 1 78.19 173 ASP A CA 1
ATOM 1299 C C . ASP A 1 173 ? 19.703 -7.902 -0.273 1 78.19 173 ASP A C 1
ATOM 1301 O O . ASP A 1 173 ? 20.422 -8.719 0.303 1 78.19 173 ASP A O 1
ATOM 1305 N N . TYR A 1 174 ? 19.297 -7.961 -1.439 1 62.91 174 TYR A N 1
ATOM 1306 C CA . TYR A 1 174 ? 20.016 -8.875 -2.328 1 62.91 174 TYR A CA 1
ATOM 1307 C C . TYR A 1 174 ? 20.719 -8.117 -3.443 1 62.91 174 TYR A C 1
ATOM 1309 O O . TYR A 1 174 ? 20.266 -7.059 -3.873 1 62.91 174 TYR A O 1
ATOM 1317 N N . ALA A 1 175 ? 21.844 -8.586 -3.641 1 51.94 175 ALA A N 1
ATOM 1318 C CA . ALA A 1 175 ? 22.641 -8 -4.715 1 51.94 175 ALA A CA 1
ATOM 1319 C C . ALA A 1 175 ? 21.922 -8.125 -6.059 1 51.94 175 ALA A C 1
ATOM 1321 O O . ALA A 1 175 ? 22.188 -9.047 -6.828 1 51.94 175 ALA A O 1
ATOM 1322 N N . THR A 1 176 ? 20.875 -7.504 -6.062 1 61.41 176 THR A N 1
ATOM 1323 C CA . THR A 1 176 ? 20.109 -7.582 -7.305 1 61.41 176 THR A CA 1
ATOM 1324 C C . THR A 1 176 ? 20.188 -6.266 -8.07 1 61.41 176 THR A C 1
ATOM 1326 O O . THR A 1 176 ? 20.656 -5.258 -7.543 1 61.41 176 THR A O 1
ATOM 1329 N N . ASP A 1 177 ? 19.922 -6.434 -9.305 1 58.53 177 ASP A N 1
ATOM 1330 C CA . ASP A 1 177 ? 19.891 -5.301 -10.227 1 58.53 177 ASP A CA 1
ATOM 1331 C C . ASP A 1 177 ? 18.719 -4.367 -9.914 1 58.53 177 ASP A C 1
ATOM 1333 O O . ASP A 1 177 ? 18.375 -3.508 -10.727 1 58.53 177 ASP A O 1
ATOM 1337 N N . ILE A 1 178 ? 18.078 -4.605 -8.789 1 61.66 178 ILE A N 1
ATOM 1338 C CA . ILE A 1 178 ? 16.969 -3.705 -8.5 1 61.66 178 ILE A CA 1
ATOM 1339 C C . ILE A 1 178 ? 17.484 -2.277 -8.344 1 61.66 178 ILE A C 1
ATOM 1341 O O . ILE A 1 178 ? 16.797 -1.316 -8.688 1 61.66 178 ILE A O 1
ATOM 1345 N N . ALA A 1 179 ? 18.672 -2.254 -7.926 1 59.12 179 ALA A N 1
ATOM 1346 C CA . ALA A 1 179 ? 19.328 -0.954 -7.773 1 59.12 179 ALA A CA 1
ATOM 1347 C C . ALA A 1 179 ? 19.484 -0.257 -9.125 1 59.12 179 ALA A C 1
ATOM 1349 O O . ALA A 1 179 ? 19.328 0.962 -9.219 1 59.12 179 ALA A O 1
ATOM 1350 N N . SER A 1 180 ? 19.641 -1.114 -10.094 1 62.34 180 SER A N 1
ATOM 1351 C CA . SER A 1 180 ? 19.812 -0.527 -11.422 1 62.34 180 SER A CA 1
ATOM 1352 C C . SER A 1 180 ? 18.469 -0.087 -12.008 1 62.34 180 SER A C 1
ATOM 1354 O O . SER A 1 180 ? 18.438 0.72 -12.938 1 62.34 180 SER A O 1
ATOM 1356 N N . ARG A 1 181 ? 17.422 -0.572 -11.477 1 72.19 181 ARG A N 1
ATOM 1357 C CA . ARG A 1 181 ? 16.078 -0.243 -11.969 1 72.19 181 ARG A CA 1
ATOM 1358 C C . ARG A 1 181 ? 15.359 0.689 -10.992 1 72.19 181 ARG A C 1
ATOM 1360 O O . ARG A 1 181 ? 14.141 0.843 -11.062 1 72.19 181 ARG A O 1
ATOM 1367 N N . ARG A 1 182 ? 16.094 1.213 -10.219 1 85.5 182 ARG A N 1
ATOM 1368 C CA . ARG A 1 182 ? 15.547 2.107 -9.203 1 85.5 182 ARG A CA 1
ATOM 1369 C C . ARG A 1 182 ? 15.516 3.549 -9.703 1 85.5 182 ARG A C 1
ATOM 1371 O O . ARG A 1 182 ? 16.453 4.008 -10.344 1 85.5 182 ARG A O 1
ATOM 1378 N N . TYR A 1 183 ? 14.297 4.133 -9.539 1 87.94 183 TYR A N 1
ATOM 1379 C CA . TYR A 1 183 ? 14.273 5.582 -9.695 1 87.94 183 TYR A CA 1
ATOM 1380 C C . TYR A 1 183 ? 14.922 6.277 -8.508 1 87.94 183 TYR A C 1
ATOM 1382 O O . TYR A 1 183 ? 14.594 5.988 -7.355 1 87.94 183 TYR A O 1
ATOM 1390 N N . HIS A 1 184 ? 15.859 7.129 -8.828 1 89.5 184 HIS A N 1
ATOM 1391 C CA . HIS A 1 184 ? 16.484 7.988 -7.816 1 89.5 184 HIS A CA 1
ATOM 1392 C C . HIS A 1 184 ? 16.078 9.445 -8.008 1 89.5 184 HIS A C 1
ATOM 1394 O O . HIS A 1 184 ? 16.406 10.062 -9.023 1 89.5 184 HIS A O 1
ATOM 1400 N N . ALA A 1 185 ? 15.344 9.859 -6.953 1 90.25 185 ALA A N 1
ATOM 1401 C CA . ALA A 1 185 ? 15.172 11.305 -7.004 1 90.25 185 ALA A CA 1
ATOM 1402 C C . ALA A 1 185 ? 16.516 12.023 -6.961 1 90.25 185 ALA A C 1
ATOM 1404 O O . ALA A 1 185 ? 17.406 11.648 -6.191 1 90.25 185 ALA A O 1
ATOM 1405 N N . PRO A 1 186 ? 16.672 12.984 -7.805 1 89.5 186 PRO A N 1
ATOM 1406 C CA . PRO A 1 186 ? 17.953 13.688 -7.766 1 89.5 186 PRO A CA 1
ATOM 1407 C C . PRO A 1 186 ? 18.188 14.422 -6.449 1 89.5 186 PRO A C 1
ATOM 1409 O O . PRO A 1 186 ? 17.234 14.914 -5.836 1 89.5 186 PRO A O 1
ATOM 1412 N N . VAL A 1 187 ? 19.406 14.414 -6.07 1 90.62 187 VAL A N 1
ATOM 1413 C CA . VAL A 1 187 ? 19.781 15.25 -4.934 1 90.62 187 VAL A CA 1
ATOM 1414 C C . VAL A 1 187 ? 19.859 16.703 -5.367 1 90.62 187 VAL A C 1
ATOM 1416 O O . VAL A 1 187 ? 20.812 17.125 -6.012 1 90.62 187 VAL A O 1
ATOM 1419 N N . LYS A 1 188 ? 18.844 17.422 -4.996 1 92.62 188 LYS A N 1
ATOM 1420 C CA . LYS A 1 188 ? 18.781 18.828 -5.387 1 92.62 188 LYS A CA 1
ATOM 1421 C C . LYS A 1 188 ? 19.641 19.703 -4.469 1 92.62 188 LYS A C 1
ATOM 1423 O O . LYS A 1 188 ? 19.656 19.5 -3.252 1 92.62 188 LYS A O 1
ATOM 1428 N N . ALA A 1 189 ? 20.328 20.609 -5.074 1 91.75 189 ALA A N 1
ATOM 1429 C CA . ALA A 1 189 ? 21.25 21.469 -4.336 1 91.75 189 ALA A CA 1
ATOM 1430 C C . ALA A 1 189 ? 20.5 22.297 -3.287 1 91.75 189 ALA A C 1
ATOM 1432 O O . ALA A 1 189 ? 21.016 22.531 -2.193 1 91.75 189 ALA A O 1
ATOM 1433 N N . ASN A 1 190 ? 19.312 22.641 -3.543 1 92.88 190 ASN A N 1
ATOM 1434 C CA . ASN A 1 190 ? 18.562 23.5 -2.643 1 92.88 190 ASN A CA 1
ATOM 1435 C C . ASN A 1 190 ? 17.547 22.719 -1.823 1 92.88 190 ASN A C 1
ATOM 1437 O O . ASN A 1 190 ? 16.688 23.312 -1.167 1 92.88 190 ASN A O 1
ATOM 1441 N N . SER A 1 191 ? 17.703 21.438 -1.846 1 93.94 191 SER A N 1
ATOM 1442 C CA . SER A 1 191 ? 16.766 20.609 -1.111 1 93.94 191 SER A CA 1
ATOM 1443 C C . SER A 1 191 ? 17.016 20.672 0.39 1 93.94 191 SER A C 1
ATOM 1445 O O . SER A 1 191 ? 18.172 20.594 0.83 1 93.94 191 SER A O 1
ATOM 1447 N N . PRO A 1 192 ? 15.938 20.781 1.119 1 93.12 192 PRO A N 1
ATOM 1448 C CA . PRO A 1 192 ? 16.109 20.703 2.57 1 93.12 192 PRO A CA 1
ATOM 1449 C C . PRO A 1 192 ? 16.562 19.328 3.031 1 93.12 192 PRO A C 1
ATOM 1451 O O . PRO A 1 192 ? 16.969 19.156 4.184 1 93.12 192 PRO A O 1
ATOM 1454 N N . TYR A 1 193 ? 16.516 18.359 2.158 1 94.44 193 TYR A N 1
ATOM 1455 C CA . TYR A 1 193 ? 16.844 16.969 2.502 1 94.44 193 TYR A CA 1
ATOM 1456 C C . TYR A 1 193 ? 18.219 16.594 1.963 1 94.44 193 TYR A C 1
ATOM 1458 O O . TYR A 1 193 ? 18.656 15.453 2.113 1 94.44 193 TYR A O 1
ATOM 1466 N N . ARG A 1 194 ? 18.891 17.453 1.353 1 93.94 194 ARG A N 1
ATOM 1467 C CA . ARG A 1 194 ? 20.078 17.156 0.556 1 93.94 194 ARG A CA 1
ATOM 1468 C C . ARG A 1 194 ? 21.062 16.297 1.345 1 93.94 194 ARG A C 1
ATOM 1470 O O . ARG A 1 194 ? 21.438 15.211 0.897 1 93.94 194 ARG A O 1
ATOM 1477 N N . GLU A 1 195 ? 21.469 16.688 2.488 1 91.25 195 GLU A N 1
ATOM 1478 C CA . GLU A 1 195 ? 22.516 16.031 3.254 1 91.25 195 GLU A CA 1
ATOM 1479 C C . GLU A 1 195 ? 22.062 14.656 3.738 1 91.25 195 GLU A C 1
ATOM 1481 O O . GLU A 1 195 ? 22.781 13.664 3.537 1 91.25 195 GLU A O 1
ATOM 1486 N N . VAL A 1 196 ? 20.891 14.656 4.289 1 90.88 196 VAL A N 1
ATOM 1487 C CA . VAL A 1 196 ? 20.438 13.398 4.883 1 90.88 196 VAL A CA 1
ATOM 1488 C C . VAL A 1 196 ? 20.094 12.406 3.779 1 90.88 196 VAL A C 1
ATOM 1490 O O . VAL A 1 196 ? 20.328 11.203 3.926 1 90.88 196 VAL A O 1
ATOM 1493 N N . TYR A 1 197 ? 19.531 12.914 2.744 1 93.06 197 TYR A N 1
ATOM 1494 C CA . TYR A 1 197 ? 19.188 12.047 1.623 1 93.06 197 TYR A CA 1
ATOM 1495 C C . TYR A 1 197 ? 20.453 11.477 0.982 1 93.06 197 TYR A C 1
ATOM 1497 O O . TYR A 1 197 ? 20.531 10.281 0.694 1 93.06 197 TYR A O 1
ATOM 1505 N N . GLN A 1 198 ? 21.422 12.273 0.76 1 90.94 198 GLN A N 1
ATOM 1506 C CA . GLN A 1 198 ? 22.688 11.812 0.186 1 90.94 198 GLN A CA 1
ATOM 1507 C C . GLN A 1 198 ? 23.328 10.742 1.062 1 90.94 198 GLN A C 1
ATOM 1509 O O . GLN A 1 198 ? 23.812 9.727 0.556 1 90.94 198 GLN A O 1
ATOM 1514 N N . LYS A 1 199 ? 23.344 11.023 2.297 1 88.81 199 LYS A N 1
ATOM 1515 C CA . LYS A 1 199 ? 23.906 10.047 3.232 1 88.81 199 LYS A CA 1
ATOM 1516 C C . LYS A 1 199 ? 23.172 8.711 3.137 1 88.81 199 LYS A C 1
ATOM 1518 O O . LYS A 1 199 ? 23.797 7.648 3.154 1 88.81 199 LYS A O 1
ATOM 1523 N N . SER A 1 200 ? 21.891 8.789 3.068 1 87.94 200 SER A N 1
ATOM 1524 C CA . SER A 1 200 ? 21.062 7.594 2.949 1 87.94 200 SER A CA 1
ATOM 1525 C C . SER A 1 200 ? 21.375 6.836 1.663 1 87.94 200 SER A C 1
ATOM 1527 O O . SER A 1 200 ? 21.438 5.605 1.664 1 87.94 200 SER A O 1
ATOM 1529 N N . LEU A 1 201 ? 21.531 7.559 0.612 1 86.06 201 LEU A N 1
ATOM 1530 C CA . LEU A 1 201 ? 21.859 6.945 -0.669 1 86.06 201 LEU A CA 1
ATOM 1531 C C . LEU A 1 201 ? 23.188 6.211 -0.59 1 86.06 201 LEU A C 1
ATOM 1533 O O . LEU A 1 201 ? 23.328 5.102 -1.108 1 86.06 201 LEU A O 1
ATOM 1537 N N . ASP A 1 202 ? 24.047 6.816 0.065 1 83.88 202 ASP A N 1
ATOM 1538 C CA . ASP A 1 202 ? 25.375 6.215 0.207 1 83.88 202 ASP A CA 1
ATOM 1539 C C . ASP A 1 202 ? 25.297 4.918 1.014 1 83.88 202 ASP A C 1
ATOM 1541 O O . ASP A 1 202 ? 25.953 3.934 0.673 1 83.88 202 ASP A O 1
ATOM 1545 N N . LEU A 1 203 ? 24.547 4.922 1.972 1 79.75 203 LEU A N 1
ATOM 1546 C CA . LEU A 1 203 ? 24.375 3.74 2.809 1 79.75 203 LEU A CA 1
ATOM 1547 C C . LEU A 1 203 ? 23.688 2.621 2.031 1 79.75 203 LEU A C 1
ATOM 1549 O O . LEU A 1 203 ? 24.078 1.456 2.139 1 79.75 203 LEU A O 1
ATOM 1553 N N . MET A 1 204 ? 22.719 2.967 1.263 1 76.56 204 MET A N 1
ATOM 1554 C CA . MET A 1 204 ? 21.984 1.996 0.466 1 76.56 204 MET A CA 1
ATOM 1555 C C . MET A 1 204 ? 22.875 1.364 -0.598 1 76.56 204 MET A C 1
ATOM 1557 O O . MET A 1 204 ? 22.781 0.163 -0.858 1 76.56 204 MET A O 1
ATOM 1561 N N . ASN A 1 205 ? 23.656 2.15 -1.125 1 73.56 205 ASN A N 1
ATOM 1562 C CA . ASN A 1 205 ? 24.547 1.673 -2.176 1 73.56 205 ASN A CA 1
ATOM 1563 C C . ASN A 1 205 ? 25.625 0.747 -1.62 1 73.56 205 ASN A C 1
ATOM 1565 O O . ASN A 1 205 ? 26.078 -0.171 -2.309 1 73.56 205 ASN A O 1
ATOM 1569 N N . GLN A 1 206 ? 26.031 0.987 -0.417 1 68.69 206 GLN A N 1
ATOM 1570 C CA . GLN A 1 206 ? 27.016 0.12 0.225 1 68.69 206 GLN A CA 1
ATOM 1571 C C . GLN A 1 206 ? 26.422 -1.256 0.52 1 68.69 206 GLN A C 1
ATOM 1573 O O . GLN A 1 206 ? 27.109 -2.271 0.402 1 68.69 206 GLN A O 1
ATOM 1578 N N . HIS A 1 207 ? 25.172 -1.329 0.696 1 62.75 207 HIS A N 1
ATOM 1579 C CA . HIS A 1 207 ? 24.5 -2.574 1.062 1 62.75 207 HIS A CA 1
ATOM 1580 C C . HIS A 1 207 ? 24.219 -3.428 -0.168 1 62.75 207 HIS A C 1
ATOM 1582 O O . HIS A 1 207 ? 24.125 -4.652 -0.07 1 62.75 207 HIS A O 1
ATOM 1588 N N . VAL A 1 208 ? 24 -2.895 -1.281 1 58.97 208 VAL A N 1
ATOM 1589 C CA . VAL A 1 208 ? 23.734 -3.625 -2.514 1 58.97 208 VAL A CA 1
ATOM 1590 C C . VAL A 1 208 ? 24.938 -4.48 -2.893 1 58.97 208 VAL A C 1
ATOM 1592 O O . VAL A 1 208 ? 24.781 -5.621 -3.334 1 58.97 208 VAL A O 1
ATOM 1595 N N . ASP A 1 209 ? 26 -3.914 -2.602 1 57.12 209 ASP A N 1
ATOM 1596 C CA . ASP A 1 209 ? 27.234 -4.637 -2.934 1 57.12 209 ASP A CA 1
ATOM 1597 C C . ASP A 1 209 ? 27.422 -5.844 -2.018 1 57.12 209 ASP A C 1
ATOM 1599 O O . ASP A 1 209 ? 28.094 -6.805 -2.383 1 57.12 209 ASP A O 1
ATOM 1603 N N . SER A 1 210 ? 26.719 -5.789 -0.942 1 55.34 210 SER A N 1
ATOM 1604 C CA . SER A 1 210 ? 26.875 -6.867 0.032 1 55.34 210 SER A CA 1
ATOM 1605 C C . SER A 1 210 ? 25.625 -7.727 0.109 1 55.34 210 SER A C 1
ATOM 1607 O O . SER A 1 210 ? 25.484 -8.562 1.009 1 55.34 210 SER A O 1
ATOM 1609 N N . GLY A 1 211 ? 24.828 -7.559 -0.904 1 63.03 211 GLY A N 1
ATOM 1610 C CA . GLY A 1 211 ? 23.562 -8.273 -0.819 1 63.03 211 GLY A CA 1
ATOM 1611 C C . GLY A 1 211 ? 23.703 -9.766 -1.073 1 63.03 211 GLY A C 1
ATOM 1612 O O . GLY A 1 211 ? 24.766 -10.234 -1.475 1 63.03 211 GLY A O 1
ATOM 1613 N N . GLY A 1 212 ? 22.594 -10.477 -0.604 1 70.81 212 GLY A N 1
ATOM 1614 C CA . GLY A 1 212 ? 22.562 -11.922 -0.766 1 70.81 212 GLY A CA 1
ATOM 1615 C C . GLY A 1 212 ? 22.625 -12.359 -2.215 1 70.81 212 GLY A C 1
ATOM 1616 O O . GLY A 1 212 ? 22.5 -11.539 -3.125 1 70.81 212 GLY A O 1
ATOM 1617 N N . ASN A 1 213 ? 23.016 -13.594 -2.428 1 84.12 213 ASN A N 1
ATOM 1618 C CA . ASN A 1 213 ? 23.047 -14.219 -3.744 1 84.12 213 ASN A CA 1
ATOM 1619 C C . ASN A 1 213 ? 21.656 -14.602 -4.23 1 84.12 213 ASN A C 1
ATOM 1621 O O . ASN A 1 213 ? 20.938 -15.336 -3.557 1 84.12 213 ASN A O 1
ATOM 1625 N N . PRO A 1 214 ? 21.234 -14.094 -5.383 1 91.31 214 PRO A N 1
ATOM 1626 C CA . PRO A 1 214 ? 19.906 -14.383 -5.914 1 91.31 214 PRO A CA 1
ATOM 1627 C C . PRO A 1 214 ? 19.594 -15.883 -5.961 1 91.31 214 PRO A C 1
ATOM 1629 O O . PRO A 1 214 ? 18.438 -16.281 -5.918 1 91.31 214 PRO A O 1
ATOM 1632 N N . ILE A 1 215 ? 20.625 -16.719 -5.992 1 93.75 215 ILE A N 1
ATOM 1633 C CA . ILE A 1 215 ? 20.438 -18.156 -6.055 1 93.75 215 ILE A CA 1
ATOM 1634 C C . ILE A 1 215 ? 19.812 -18.656 -4.758 1 93.75 215 ILE A C 1
ATOM 1636 O O . ILE A 1 215 ? 19.031 -19.609 -4.762 1 93.75 215 ILE A O 1
ATOM 1640 N N . GLU A 1 216 ? 20.125 -17.984 -3.645 1 94.19 216 GLU A N 1
ATOM 1641 C CA . GLU A 1 216 ? 19.516 -18.344 -2.367 1 94.19 216 GLU A CA 1
ATOM 1642 C C . GLU A 1 216 ? 18 -18.125 -2.389 1 94.19 216 GLU A C 1
ATOM 1644 O O . GLU A 1 216 ? 17.234 -18.922 -1.843 1 94.19 216 GLU A O 1
ATOM 1649 N N . MET A 1 217 ? 17.625 -17.094 -3.027 1 95.19 217 MET A N 1
ATOM 1650 C CA . MET A 1 217 ? 16.203 -16.812 -3.195 1 95.19 217 MET A CA 1
ATOM 1651 C C . MET A 1 217 ? 15.547 -17.859 -4.086 1 95.19 217 MET A C 1
ATOM 1653 O O . MET A 1 217 ? 14.445 -18.328 -3.783 1 95.19 217 MET A O 1
ATOM 1657 N N . ALA A 1 218 ? 16.25 -18.219 -5.129 1 97.56 218 ALA A N 1
ATOM 1658 C CA . ALA A 1 218 ? 15.727 -19.219 -6.059 1 97.56 218 ALA A CA 1
ATOM 1659 C C . ALA A 1 218 ? 15.469 -20.547 -5.352 1 97.56 218 ALA A C 1
ATOM 1661 O O . ALA A 1 218 ? 14.414 -21.172 -5.531 1 97.56 218 ALA A O 1
ATOM 1662 N N . LYS A 1 219 ? 16.391 -20.953 -4.543 1 98 219 LYS A N 1
ATOM 1663 C CA . LYS A 1 219 ? 16.281 -22.203 -3.797 1 98 219 LYS A CA 1
ATOM 1664 C C . LYS A 1 219 ? 15.117 -22.141 -2.809 1 98 219 LYS A C 1
ATOM 1666 O O . LYS A 1 219 ? 14.391 -23.125 -2.635 1 98 219 LYS A O 1
ATOM 1671 N N . LYS A 1 220 ? 15 -20.984 -2.166 1 97.69 220 LYS A N 1
ATOM 1672 C CA . LYS A 1 220 ? 13.891 -20.812 -1.225 1 97.69 220 LYS A CA 1
ATOM 1673 C C . LYS A 1 220 ? 12.547 -20.891 -1.938 1 97.69 220 LYS A C 1
ATOM 1675 O O . LYS A 1 220 ? 11.617 -21.531 -1.449 1 97.69 220 LYS A O 1
ATOM 1680 N N . ILE A 1 221 ? 12.422 -20.266 -3.037 1 98.62 221 ILE A N 1
ATOM 1681 C CA . ILE A 1 221 ? 11.188 -20.281 -3.816 1 98.62 221 ILE A CA 1
ATOM 1682 C C . ILE A 1 221 ? 10.883 -21.703 -4.262 1 98.62 221 ILE A C 1
ATOM 1684 O O . ILE A 1 221 ? 9.727 -22.156 -4.195 1 98.62 221 ILE A O 1
ATOM 1688 N N . HIS A 1 222 ? 11.898 -22.469 -4.723 1 98.81 222 HIS A N 1
ATOM 1689 C CA . HIS A 1 222 ? 11.734 -23.875 -5.094 1 98.81 222 HIS A CA 1
ATOM 1690 C C . HIS A 1 222 ? 11.156 -24.688 -3.938 1 98.81 222 HIS A C 1
ATOM 1692 O O . HIS A 1 222 ? 10.227 -25.469 -4.129 1 98.81 222 HIS A O 1
ATOM 1698 N N . ARG A 1 223 ? 11.695 -24.453 -2.736 1 98.62 223 ARG A N 1
ATOM 1699 C CA . ARG A 1 223 ? 11.203 -25.141 -1.555 1 98.62 223 ARG A CA 1
ATOM 1700 C C . ARG A 1 223 ? 9.75 -24.797 -1.28 1 98.62 223 ARG A C 1
ATOM 1702 O O . ARG A 1 223 ? 8.961 -25.672 -0.884 1 98.62 223 ARG A O 1
ATOM 1709 N N . ILE A 1 224 ? 9.391 -23.547 -1.47 1 98.69 224 ILE A N 1
ATOM 1710 C CA . ILE A 1 224 ? 8.023 -23.094 -1.257 1 98.69 224 ILE A CA 1
ATOM 1711 C C . ILE A 1 224 ? 7.09 -23.812 -2.232 1 98.69 224 ILE A C 1
ATOM 1713 O O . ILE A 1 224 ? 6.012 -24.281 -1.846 1 98.69 224 ILE A O 1
ATOM 1717 N N . ILE A 1 225 ? 7.504 -23.953 -3.461 1 98.69 225 ILE A N 1
ATOM 1718 C CA . ILE A 1 225 ? 6.699 -24.594 -4.492 1 98.69 225 ILE A CA 1
ATOM 1719 C C . ILE A 1 225 ? 6.441 -26.047 -4.105 1 98.69 225 ILE A C 1
ATOM 1721 O O . ILE A 1 225 ? 5.355 -26.578 -4.355 1 98.69 225 ILE A O 1
ATOM 1725 N N . GLU A 1 226 ? 7.363 -26.641 -3.422 1 98 226 GLU A N 1
ATOM 1726 C CA . GLU A 1 226 ? 7.305 -28.078 -3.164 1 98 226 GLU A CA 1
ATOM 1727 C C . GLU A 1 226 ? 6.719 -28.375 -1.786 1 98 226 GLU A C 1
ATOM 1729 O O . GLU A 1 226 ? 6.52 -29.531 -1.422 1 98 226 GLU A O 1
ATOM 1734 N N . THR A 1 227 ? 6.48 -27.359 -1.028 1 97.38 227 THR A N 1
ATOM 1735 C CA . THR A 1 227 ? 5.992 -27.594 0.326 1 97.38 227 THR A CA 1
ATOM 1736 C C . THR A 1 227 ? 4.5 -27.922 0.316 1 97.38 227 THR A C 1
ATOM 1738 O O . THR A 1 227 ? 3.746 -27.359 -0.486 1 97.38 227 THR A O 1
ATOM 1741 N N . LYS A 1 228 ? 4.039 -28.75 1.223 1 94.44 228 LYS A N 1
ATOM 1742 C CA . LYS A 1 228 ? 2.645 -29.172 1.314 1 94.44 228 LYS A CA 1
ATOM 1743 C C . LYS A 1 228 ? 1.807 -28.141 2.068 1 94.44 228 LYS A C 1
ATOM 1745 O O . LYS A 1 228 ? 0.643 -27.922 1.732 1 94.44 228 LYS A O 1
ATOM 1750 N N . HIS A 1 229 ? 2.381 -27.547 3.057 1 95.5 229 HIS A N 1
ATOM 1751 C CA . HIS A 1 229 ? 1.691 -26.562 3.889 1 95.5 229 HIS A CA 1
ATOM 1752 C C . HIS A 1 229 ? 2.33 -25.188 3.764 1 95.5 229 HIS A C 1
ATOM 1754 O O . HIS A 1 229 ? 3.324 -24.891 4.434 1 95.5 229 HIS A O 1
ATOM 1760 N N . LEU A 1 230 ? 1.634 -24.328 3.061 1 97.19 230 LEU A N 1
ATOM 1761 C CA . LEU A 1 230 ? 2.174 -23.016 2.744 1 97.19 230 LEU A CA 1
ATOM 1762 C C . LEU A 1 230 ? 1.937 -22.047 3.891 1 97.19 230 LEU A C 1
ATOM 1764 O O . LEU A 1 230 ? 0.866 -22.047 4.504 1 97.19 230 LEU A O 1
ATOM 1768 N N . LYS A 1 231 ? 2.924 -21.281 4.242 1 98.06 231 LYS A N 1
ATOM 1769 C CA . LYS A 1 231 ? 2.734 -20.125 5.121 1 98.06 231 LYS A CA 1
ATOM 1770 C C . LYS A 1 231 ? 2.092 -18.969 4.371 1 98.06 231 LYS A C 1
ATOM 1772 O O . LYS A 1 231 ? 2.066 -18.953 3.139 1 98.06 231 LYS A O 1
ATOM 1777 N N . VAL A 1 232 ? 1.612 -18.047 5.156 1 98.25 232 VAL A N 1
ATOM 1778 C CA . VAL A 1 232 ? 1.02 -16.859 4.555 1 98.25 232 VAL A CA 1
ATOM 1779 C C . VAL A 1 232 ? 2.117 -15.977 3.969 1 98.25 232 VAL A C 1
ATOM 1781 O O . VAL A 1 232 ? 1.967 -15.438 2.871 1 98.25 232 VAL A O 1
ATOM 1784 N N . HIS A 1 233 ? 3.168 -15.828 4.766 1 98.12 233 HIS A N 1
ATOM 1785 C CA . HIS A 1 233 ? 4.297 -14.984 4.387 1 98.12 233 HIS A CA 1
ATOM 1786 C C . HIS A 1 233 ? 5.621 -15.688 4.645 1 98.12 233 HIS A C 1
ATOM 1788 O O . HIS A 1 233 ? 5.789 -16.344 5.676 1 98.12 233 HIS A O 1
ATOM 1794 N N . TYR A 1 234 ? 6.52 -15.562 3.719 1 97.81 234 TYR A N 1
ATOM 1795 C CA . TYR A 1 234 ? 7.91 -15.969 3.875 1 97.81 234 TYR A CA 1
ATOM 1796 C C . TYR A 1 234 ? 8.844 -14.766 3.809 1 97.81 234 TYR A C 1
ATOM 1798 O O . TYR A 1 234 ? 8.453 -13.695 3.328 1 97.81 234 TYR A O 1
ATOM 1806 N N . SER A 1 235 ? 9.984 -14.852 4.359 1 95.06 235 SER A N 1
ATOM 1807 C CA . SER A 1 235 ? 11.047 -13.859 4.219 1 95.06 235 SER A CA 1
ATOM 1808 C C . SER A 1 235 ? 12.398 -14.539 3.982 1 95.06 235 SER A C 1
ATOM 1810 O O . SER A 1 235 ? 12.594 -15.688 4.367 1 95.06 235 SER A O 1
ATOM 1812 N N . GLN A 1 236 ? 13.227 -13.883 3.24 1 92.88 236 GLN A N 1
ATOM 1813 C CA . GLN A 1 236 ? 14.578 -14.359 2.979 1 92.88 236 GLN A CA 1
ATOM 1814 C C . GLN A 1 236 ? 15.578 -13.203 2.996 1 92.88 236 GLN A C 1
ATOM 1816 O O . GLN A 1 236 ? 15.391 -12.203 2.307 1 92.88 236 GLN A O 1
ATOM 1821 N N . GLY A 1 237 ? 16.562 -13.242 3.74 1 88.69 237 GLY A N 1
ATOM 1822 C CA . GLY A 1 237 ? 17.578 -12.227 3.908 1 88.69 237 GLY A CA 1
ATOM 1823 C C . GLY A 1 237 ? 18.453 -12.453 5.137 1 88.69 237 GLY A C 1
ATOM 1824 O O . GLY A 1 237 ? 18.422 -13.531 5.727 1 88.69 237 GLY A O 1
ATOM 1825 N N . SER A 1 238 ? 19.328 -11.477 5.496 1 87.88 238 SER A N 1
ATOM 1826 C CA . SER A 1 238 ? 20.172 -11.586 6.684 1 87.88 238 SER A CA 1
ATOM 1827 C C . SER A 1 238 ? 19.328 -11.695 7.949 1 87.88 238 SER A C 1
ATOM 1829 O O . SER A 1 238 ? 18.141 -11.367 7.945 1 87.88 238 SER A O 1
ATOM 1831 N N . PHE A 1 239 ? 19.969 -12.141 8.961 1 87.69 239 PHE A N 1
ATOM 1832 C CA . PHE A 1 239 ? 19.297 -12.258 10.258 1 87.69 239 PHE A CA 1
ATOM 1833 C C . PHE A 1 239 ? 18.766 -10.906 10.711 1 87.69 239 PHE A C 1
ATOM 1835 O O . PHE A 1 239 ? 17.625 -10.812 11.164 1 87.69 239 PHE A O 1
ATOM 1842 N N . LEU A 1 240 ? 19.562 -9.945 10.531 1 85.06 240 LEU A N 1
ATOM 1843 C CA . LEU A 1 240 ? 19.172 -8.602 10.961 1 85.06 240 LEU A CA 1
ATOM 1844 C C . LEU A 1 240 ? 17.938 -8.125 10.211 1 85.06 240 LEU A C 1
ATOM 1846 O O . LEU A 1 240 ? 17.031 -7.543 10.805 1 85.06 240 LEU A O 1
ATOM 1850 N N . GLN A 1 241 ? 17.875 -8.391 8.992 1 87.44 241 GLN A N 1
ATOM 1851 C CA . GLN A 1 241 ? 16.75 -7.969 8.156 1 87.44 241 GLN A CA 1
ATOM 1852 C C . GLN A 1 241 ? 15.469 -8.695 8.547 1 87.44 241 GLN A C 1
ATOM 1854 O O . GLN A 1 241 ? 14.422 -8.062 8.719 1 87.44 241 GLN A O 1
ATOM 1859 N N . LYS A 1 242 ? 15.547 -9.969 8.719 1 90.12 242 LYS A N 1
ATOM 1860 C CA . LYS A 1 242 ? 14.383 -10.75 9.125 1 90.12 242 LYS A CA 1
ATOM 1861 C C . LYS A 1 242 ? 13.938 -10.383 10.539 1 90.12 242 LYS A C 1
ATOM 1863 O O . LYS A 1 242 ? 12.734 -10.281 10.812 1 90.12 242 LYS A O 1
ATOM 1868 N N . PHE A 1 243 ? 14.914 -10.117 11.359 1 91.62 243 PHE A N 1
ATOM 1869 C CA . PHE A 1 243 ? 14.625 -9.781 12.75 1 91.62 243 PHE A CA 1
ATOM 1870 C C . PHE A 1 243 ? 13.977 -8.406 12.844 1 91.62 243 PHE A C 1
ATOM 1872 O O . PHE A 1 243 ? 13.133 -8.172 13.719 1 91.62 243 PHE A O 1
ATOM 1879 N N . SER A 1 244 ? 14.344 -7.539 11.953 1 91.94 244 SER A N 1
ATOM 1880 C CA . SER A 1 244 ? 13.766 -6.199 11.953 1 91.94 244 SER A CA 1
ATOM 1881 C C . SER A 1 244 ? 12.25 -6.254 11.773 1 91.94 244 SER A C 1
ATOM 1883 O O . SER A 1 244 ? 11.523 -5.453 12.367 1 91.94 244 SER A O 1
ATOM 1885 N N . VAL A 1 245 ? 11.75 -7.184 10.984 1 93.38 245 VAL A N 1
ATOM 1886 C CA . VAL A 1 245 ? 10.32 -7.34 10.766 1 93.38 245 VAL A CA 1
ATOM 1887 C C . VAL A 1 245 ? 9.641 -7.801 12.055 1 93.38 245 VAL A C 1
ATOM 1889 O O . VAL A 1 245 ? 8.547 -7.336 12.391 1 93.38 245 VAL A O 1
ATOM 1892 N N . ILE A 1 246 ? 10.312 -8.672 12.781 1 93.38 246 ILE A N 1
ATOM 1893 C CA . ILE A 1 246 ? 9.797 -9.148 14.062 1 93.38 246 ILE A CA 1
ATOM 1894 C C . ILE A 1 246 ? 9.766 -7.992 15.062 1 93.38 246 ILE A C 1
ATOM 1896 O O . ILE A 1 246 ? 8.781 -7.816 15.789 1 93.38 246 ILE A O 1
ATOM 1900 N N . LEU A 1 247 ? 10.828 -7.18 15.109 1 94.44 247 LEU A N 1
ATOM 1901 C CA . LEU A 1 247 ? 10.914 -6.043 16.016 1 94.44 247 LEU A CA 1
ATOM 1902 C C . LEU A 1 247 ? 9.812 -5.031 15.719 1 94.44 247 LEU A C 1
ATOM 1904 O O . LEU A 1 247 ? 9.242 -4.434 16.641 1 94.44 247 LEU A O 1
ATOM 1908 N N . LYS A 1 248 ? 9.508 -4.816 14.453 1 94.81 248 LYS A N 1
ATOM 1909 C CA . LYS A 1 248 ? 8.422 -3.926 14.055 1 94.81 248 LYS A CA 1
ATOM 1910 C C . LYS A 1 248 ? 7.098 -4.355 14.688 1 94.81 248 LYS A C 1
ATOM 1912 O O . LYS A 1 248 ? 6.273 -3.512 15.039 1 94.81 248 LYS A O 1
ATOM 1917 N N . ARG A 1 249 ? 6.922 -5.633 14.883 1 91.69 249 ARG A N 1
ATOM 1918 C CA . ARG A 1 249 ? 5.68 -6.203 15.391 1 91.69 249 ARG A CA 1
ATOM 1919 C C . ARG A 1 249 ? 5.602 -6.074 16.906 1 91.69 249 ARG A C 1
ATOM 1921 O O . ARG A 1 249 ? 4.527 -5.824 17.453 1 91.69 249 ARG A O 1
ATOM 1928 N N . ILE A 1 250 ? 6.699 -6.137 17.547 1 91.88 250 ILE A N 1
ATOM 1929 C CA . ILE A 1 250 ? 6.605 -6.352 19 1 91.88 250 ILE A CA 1
ATOM 1930 C C . ILE A 1 250 ? 6.969 -5.07 19.734 1 91.88 250 ILE A C 1
ATOM 1932 O O . ILE A 1 250 ? 6.504 -4.836 20.859 1 91.88 250 ILE A O 1
ATOM 1936 N N . LEU A 1 251 ? 7.801 -4.215 19.156 1 94.19 251 LEU A N 1
ATOM 1937 C CA . LEU A 1 251 ? 8.25 -3.012 19.844 1 94.19 251 LEU A CA 1
ATOM 1938 C C . LEU A 1 251 ? 7.207 -1.901 19.734 1 94.19 251 LEU A C 1
ATOM 1940 O O . LEU A 1 251 ? 6.508 -1.805 18.719 1 94.19 251 LEU A O 1
ATOM 1944 N N . PRO A 1 252 ? 7.234 -1.049 20.781 1 94.75 252 PRO A N 1
ATOM 1945 C CA . PRO A 1 252 ? 6.473 0.186 20.578 1 94.75 252 PRO A CA 1
ATOM 1946 C C . PRO A 1 252 ? 6.922 0.955 19.344 1 94.75 252 PRO A C 1
ATOM 1948 O O . PRO A 1 252 ? 8.117 1.006 19.031 1 94.75 252 PRO A O 1
ATOM 1951 N N . ALA A 1 253 ? 5.945 1.514 18.688 1 95.75 253 ALA A N 1
ATOM 1952 C CA . ALA A 1 253 ? 6.188 2.15 17.406 1 95.75 253 ALA A CA 1
ATOM 1953 C C . ALA A 1 253 ? 7.293 3.199 17.5 1 95.75 253 ALA A C 1
ATOM 1955 O O . ALA A 1 253 ? 8.148 3.295 16.625 1 95.75 253 ALA A O 1
ATOM 1956 N N . LYS A 1 254 ? 7.367 3.982 18.578 1 96.25 254 LYS A N 1
ATOM 1957 C CA . LYS A 1 254 ? 8.367 5.039 18.734 1 96.25 254 LYS A CA 1
ATOM 1958 C C . LYS A 1 254 ? 9.758 4.453 18.922 1 96.25 254 LYS A C 1
ATOM 1960 O O . LYS A 1 254 ? 10.75 5.031 18.469 1 96.25 254 LYS A O 1
ATOM 1965 N N . TRP A 1 255 ? 9.828 3.32 19.641 1 96.69 255 TRP A N 1
ATOM 1966 C CA . TRP A 1 255 ? 11.109 2.656 19.828 1 96.69 255 TRP A CA 1
ATOM 1967 C C . TRP A 1 255 ? 11.648 2.117 18.5 1 96.69 255 TRP A C 1
ATOM 1969 O O . TRP A 1 255 ? 12.836 2.279 18.203 1 96.69 255 TRP A O 1
ATOM 1979 N N . TYR A 1 256 ? 10.758 1.492 17.781 1 97.25 256 TYR A N 1
ATOM 1980 C CA . TYR A 1 256 ? 11.172 0.96 16.484 1 97.25 256 TYR A CA 1
ATOM 1981 C C . TYR A 1 256 ? 11.602 2.082 15.555 1 97.25 256 TYR A C 1
ATOM 1983 O O . TYR A 1 256 ? 12.602 1.955 14.844 1 97.25 256 TYR A O 1
ATOM 1991 N N . GLU A 1 257 ? 10.852 3.141 15.57 1 96.62 257 GLU A N 1
ATOM 1992 C CA . GLU A 1 257 ? 11.188 4.312 14.766 1 96.62 257 GLU A CA 1
ATOM 1993 C C . GLU A 1 257 ? 12.578 4.832 15.117 1 96.62 257 GLU A C 1
ATOM 1995 O O . GLU A 1 257 ? 13.375 5.148 14.227 1 96.62 257 GLU A O 1
ATOM 2000 N N . LYS A 1 258 ? 12.875 4.941 16.375 1 95.69 258 LYS A N 1
ATOM 2001 C CA . LYS A 1 258 ? 14.18 5.402 16.844 1 95.69 258 LYS A CA 1
ATOM 2002 C C . LYS A 1 258 ? 15.289 4.473 16.344 1 95.69 258 LYS A C 1
ATOM 2004 O O . LYS A 1 258 ? 16.359 4.934 15.945 1 95.69 258 LYS A O 1
ATOM 2009 N N . MET A 1 259 ? 15.047 3.201 16.422 1 94.5 259 MET A N 1
ATOM 2010 C CA . MET A 1 259 ? 16.016 2.217 15.938 1 94.5 259 MET A CA 1
ATOM 2011 C C . MET A 1 259 ? 16.297 2.418 14.453 1 94.5 259 MET A C 1
ATOM 2013 O O . MET A 1 259 ? 17.453 2.385 14.031 1 94.5 259 MET A O 1
ATOM 2017 N N . LEU A 1 260 ? 15.25 2.615 13.68 1 93.5 260 LEU A N 1
ATOM 2018 C CA . LEU A 1 260 ? 15.414 2.842 12.25 1 93.5 260 LEU A CA 1
ATOM 2019 C C . LEU A 1 260 ? 16.203 4.117 11.992 1 93.5 260 LEU A C 1
ATOM 2021 O O . LEU A 1 260 ? 17.109 4.129 11.141 1 93.5 260 LEU A O 1
ATOM 2025 N N . MET A 1 261 ? 15.875 5.148 12.727 1 93.75 261 MET A N 1
ATOM 2026 C CA . MET A 1 261 ? 16.547 6.43 12.562 1 93.75 261 MET A CA 1
ATOM 2027 C C . MET A 1 261 ? 18.047 6.301 12.859 1 93.75 261 MET A C 1
ATOM 2029 O O . MET A 1 261 ? 18.875 6.895 12.172 1 93.75 261 MET A O 1
ATOM 2033 N N . ASN A 1 262 ? 18.328 5.547 13.883 1 91.75 262 ASN A N 1
ATOM 2034 C CA . ASN A 1 262 ? 19.734 5.293 14.203 1 91.75 262 ASN A CA 1
ATOM 2035 C C . ASN A 1 262 ? 20.438 4.523 13.086 1 91.75 262 ASN A C 1
ATOM 2037 O O . ASN A 1 262 ? 21.562 4.848 12.719 1 91.75 262 ASN A O 1
ATOM 2041 N N . HIS A 1 263 ? 19.75 3.557 12.586 1 87.56 263 HIS A N 1
ATOM 2042 C CA . HIS A 1 263 ? 20.297 2.725 11.531 1 87.56 263 HIS A CA 1
ATOM 2043 C C . HIS A 1 263 ? 20.609 3.551 10.281 1 87.56 263 HIS A C 1
ATOM 2045 O O . HIS A 1 263 ? 21.625 3.34 9.625 1 87.56 263 HIS A O 1
ATOM 2051 N N . TYR A 1 264 ? 19.766 4.492 10.039 1 86.69 264 TYR A N 1
ATOM 2052 C CA . TYR A 1 264 ? 19.906 5.293 8.828 1 86.69 264 TYR A CA 1
ATOM 2053 C C . TYR A 1 264 ? 20.656 6.59 9.117 1 86.69 264 TYR A C 1
ATOM 2055 O O . TYR A 1 264 ? 20.75 7.469 8.258 1 86.69 264 TYR A O 1
ATOM 2063 N N . GLN A 1 265 ? 21.109 6.75 10.328 1 85.88 265 GLN A N 1
ATOM 2064 C CA . GLN A 1 265 ? 21.906 7.879 10.773 1 85.88 265 GLN A CA 1
ATOM 2065 C C . GLN A 1 265 ? 21.156 9.195 10.602 1 85.88 265 GLN A C 1
ATOM 2067 O O . GLN A 1 265 ? 21.703 10.172 10.086 1 85.88 265 GLN A O 1
ATOM 2072 N N . LEU A 1 266 ? 19.938 9.172 10.906 1 84.62 266 LEU A N 1
ATOM 2073 C CA . LEU A 1 266 ? 19.078 10.359 10.805 1 84.62 266 LEU A CA 1
ATOM 2074 C C . LEU A 1 266 ? 18.906 11.023 12.164 1 84.62 266 LEU A C 1
ATOM 2076 O O . LEU A 1 266 ? 18.297 12.086 12.266 1 84.62 266 LEU A O 1
ATOM 2080 N N . ASP A 1 267 ? 19.391 10.438 13.211 1 75.25 267 ASP A N 1
ATOM 2081 C CA . ASP A 1 267 ? 19.266 11.023 14.547 1 75.25 267 ASP A CA 1
ATOM 2082 C C . ASP A 1 267 ? 20.203 12.219 14.711 1 75.25 267 ASP A C 1
ATOM 2084 O O . ASP A 1 267 ? 21.25 12.281 14.078 1 75.25 267 ASP A O 1
ATOM 2088 N N . MET B 1 1 ? -2.754 32.875 18.906 1 75.31 1 MET B N 1
ATOM 2089 C CA . MET B 1 1 ? -3.434 32.938 17.625 1 75.31 1 MET B CA 1
ATOM 2090 C C . MET B 1 1 ? -4.059 31.578 17.281 1 75.31 1 MET B C 1
ATOM 2092 O O . MET B 1 1 ? -3.557 30.531 17.719 1 75.31 1 MET B O 1
ATOM 2096 N N . SER B 1 2 ? -5.199 31.594 16.688 1 94.12 2 SER B N 1
ATOM 2097 C CA . SER B 1 2 ? -5.91 30.359 16.359 1 94.12 2 SER B CA 1
ATOM 2098 C C . SER B 1 2 ? -5.148 29.547 15.328 1 94.12 2 SER B C 1
ATOM 2100 O O . SER B 1 2 ? -4.562 30.109 14.398 1 94.12 2 SER B O 1
ATOM 2102 N N . LYS B 1 3 ? -5.066 28.281 15.555 1 98 3 LYS B N 1
ATOM 2103 C CA . LYS B 1 3 ? -4.41 27.406 14.594 1 98 3 LYS B CA 1
ATOM 2104 C C . LYS B 1 3 ? -5.23 27.266 13.312 1 98 3 LYS B C 1
ATOM 2106 O O . LYS B 1 3 ? -6.457 27.188 13.359 1 98 3 LYS B O 1
ATOM 2111 N N . ILE B 1 4 ? -4.5 27.297 12.18 1 98.88 4 ILE B N 1
ATOM 2112 C CA . ILE B 1 4 ? -5.121 27.125 10.875 1 98.88 4 ILE B CA 1
ATOM 2113 C C . ILE B 1 4 ? -5.113 25.656 10.484 1 98.88 4 ILE B C 1
ATOM 2115 O O . ILE B 1 4 ? -4.051 25.031 10.414 1 98.88 4 ILE B O 1
ATOM 2119 N N . VAL B 1 5 ? -6.32 25.078 10.227 1 98.94 5 VAL B N 1
ATOM 2120 C CA . VAL B 1 5 ? -6.465 23.656 9.922 1 98.94 5 VAL B CA 1
ATOM 2121 C C . VAL B 1 5 ? -6.992 23.5 8.5 1 98.94 5 VAL B C 1
ATOM 2123 O O . VAL B 1 5 ? -7.965 24.141 8.109 1 98.94 5 VAL B O 1
ATOM 2126 N N . LEU B 1 6 ? -6.32 22.734 7.707 1 98.94 6 LEU B N 1
ATOM 2127 C CA . LEU B 1 6 ? -6.789 22.312 6.391 1 98.94 6 LEU B CA 1
ATOM 2128 C C . LEU B 1 6 ? -7.207 20.844 6.406 1 98.94 6 LEU B C 1
ATOM 2130 O O . LEU B 1 6 ? -6.422 19.969 6.805 1 98.94 6 LEU B O 1
ATOM 2134 N N . ILE B 1 7 ? -8.422 20.562 6.047 1 98.94 7 ILE B N 1
ATOM 2135 C CA . ILE B 1 7 ? -8.961 19.203 6.066 1 98.94 7 ILE B CA 1
ATOM 2136 C C . ILE B 1 7 ? -9.445 18.812 4.668 1 98.94 7 ILE B C 1
ATOM 2138 O O . ILE B 1 7 ? -10.258 19.531 4.07 1 98.94 7 ILE B O 1
ATOM 2142 N N . THR B 1 8 ? -8.992 17.719 4.148 1 98.69 8 THR B N 1
ATOM 2143 C CA . THR B 1 8 ? -9.516 17.219 2.881 1 98.69 8 THR B CA 1
ATOM 2144 C C . THR B 1 8 ? -10.734 16.344 3.111 1 98.69 8 THR B C 1
ATOM 2146 O O . THR B 1 8 ? -10.812 15.625 4.113 1 98.69 8 THR B O 1
ATOM 2149 N N . GLY B 1 9 ? -11.633 16.359 2.164 1 96.19 9 GLY B N 1
ATOM 2150 C CA . GLY B 1 9 ? -12.828 15.539 2.293 1 96.19 9 GLY B CA 1
ATOM 2151 C C . GLY B 1 9 ? -13.711 15.961 3.455 1 96.19 9 GLY B C 1
ATOM 2152 O O . GLY B 1 9 ? -14.102 15.125 4.273 1 96.19 9 GLY B O 1
ATOM 2153 N N . ALA B 1 10 ? -14.078 17.25 3.529 1 96.19 10 ALA B N 1
ATOM 2154 C CA . ALA B 1 10 ? -14.766 17.781 4.703 1 96.19 10 ALA B CA 1
ATOM 2155 C C . ALA B 1 10 ? -16.234 18.047 4.398 1 96.19 10 ALA B C 1
ATOM 2157 O O . ALA B 1 10 ? -16.906 18.812 5.109 1 96.19 10 ALA B O 1
ATOM 2158 N N . THR B 1 11 ? -16.75 17.453 3.33 1 93.19 11 THR B N 1
ATOM 2159 C CA . THR B 1 11 ? -18.141 17.719 2.969 1 93.19 11 THR B CA 1
ATOM 2160 C C . THR B 1 11 ? -19.062 16.688 3.629 1 93.19 11 THR B C 1
ATOM 2162 O O . THR B 1 11 ? -20.281 16.859 3.639 1 93.19 11 THR B O 1
ATOM 2165 N N . SER B 1 12 ? -18.516 15.641 4.184 1 89.88 12 SER B N 1
ATOM 2166 C CA . SER B 1 12 ? -19.328 14.625 4.848 1 89.88 12 SER B CA 1
ATOM 2167 C C . SER B 1 12 ? -18.5 13.82 5.84 1 89.88 12 SER B C 1
ATOM 2169 O O . SER B 1 12 ? -17.297 14.039 5.969 1 89.88 12 SER B O 1
ATOM 2171 N N . GLY B 1 13 ? -19.188 13.125 6.641 1 91.5 13 GLY B N 1
ATOM 2172 C CA . GLY B 1 13 ? -18.547 12.102 7.461 1 91.5 13 GLY B CA 1
ATOM 2173 C C . GLY B 1 13 ? -17.578 12.672 8.477 1 91.5 13 GLY B C 1
ATOM 2174 O O . GLY B 1 13 ? -17.875 13.672 9.133 1 91.5 13 GLY B O 1
ATOM 2175 N N . ILE B 1 14 ? -16.484 11.945 8.633 1 94.44 14 ILE B N 1
ATOM 2176 C CA . ILE B 1 14 ? -15.461 12.281 9.617 1 94.44 14 ILE B CA 1
ATOM 2177 C C . ILE B 1 14 ? -14.906 13.672 9.328 1 94.44 14 ILE B C 1
ATOM 2179 O O . ILE B 1 14 ? -14.703 14.469 10.25 1 94.44 14 ILE B O 1
ATOM 2183 N N . GLY B 1 15 ? -14.68 13.969 8.039 1 96.31 15 GLY B N 1
ATOM 2184 C CA . GLY B 1 15 ? -14.141 15.266 7.664 1 96.31 15 GLY B CA 1
ATOM 2185 C C . GLY B 1 15 ? -15.023 16.422 8.062 1 96.31 15 GLY B C 1
ATOM 2186 O O . GLY B 1 15 ? -14.547 17.406 8.656 1 96.31 15 GLY B O 1
ATOM 2187 N N . ARG B 1 16 ? -16.266 16.266 7.797 1 95.12 16 ARG B N 1
ATOM 2188 C CA . ARG B 1 16 ? -17.219 17.328 8.125 1 95.12 16 ARG B CA 1
ATOM 2189 C C . ARG B 1 16 ? -17.359 17.484 9.641 1 95.12 16 ARG B C 1
ATOM 2191 O O . ARG B 1 16 ? -17.344 18.594 10.156 1 95.12 16 ARG B O 1
ATOM 2198 N N . ALA B 1 17 ? -17.484 16.359 10.328 1 96.5 17 ALA B N 1
ATOM 2199 C CA . ALA B 1 17 ? -17.609 16.391 11.781 1 96.5 17 ALA B CA 1
ATOM 2200 C C . ALA B 1 17 ? -16.391 17.016 12.43 1 96.5 17 ALA B C 1
ATOM 2202 O O . ALA B 1 17 ? -16.5 17.781 13.391 1 96.5 17 ALA B O 1
ATOM 2203 N N . THR B 1 18 ? -15.25 16.688 11.914 1 98.25 18 THR B N 1
ATOM 2204 C CA . THR B 1 18 ? -14 17.219 12.445 1 98.25 18 THR B CA 1
ATOM 2205 C C . THR B 1 18 ? -13.898 18.719 12.188 1 98.25 18 THR B C 1
ATOM 2207 O O . THR B 1 18 ? -13.523 19.484 13.078 1 98.25 18 THR B O 1
ATOM 2210 N N . ALA B 1 19 ? -14.25 19.125 10.992 1 98.38 19 ALA B N 1
ATOM 2211 C CA . ALA B 1 19 ? -14.227 20.547 10.641 1 98.38 19 ALA B CA 1
ATOM 2212 C C . ALA B 1 19 ? -15.148 21.344 11.555 1 98.38 19 ALA B C 1
ATOM 2214 O O . ALA B 1 19 ? -14.766 22.391 12.07 1 98.38 19 ALA B O 1
ATOM 2215 N N . GLN B 1 20 ? -16.312 20.828 11.75 1 97.81 20 GLN B N 1
ATOM 2216 C CA . GLN B 1 20 ? -17.297 21.484 12.609 1 97.81 20 GLN B CA 1
ATOM 2217 C C . GLN B 1 20 ? -16.781 21.578 14.047 1 97.81 20 GLN B C 1
ATOM 2219 O O . GLN B 1 20 ? -16.781 22.656 14.648 1 97.81 20 GLN B O 1
ATOM 2224 N N . TRP B 1 21 ? -16.344 20.516 14.555 1 98.38 21 TRP B N 1
ATOM 2225 C CA . TRP B 1 21 ? -15.898 20.438 15.938 1 98.38 21 TRP B CA 1
ATOM 2226 C C . TRP B 1 21 ? -14.734 21.391 16.188 1 98.38 21 TRP B C 1
ATOM 2228 O O . TRP B 1 21 ? -14.75 22.172 17.141 1 98.38 21 TRP B O 1
ATOM 2238 N N . LEU B 1 22 ? -13.719 21.359 15.312 1 98.75 22 LEU B N 1
ATOM 2239 C CA . LEU B 1 22 ? -12.531 22.188 15.5 1 98.75 22 LEU B CA 1
ATOM 2240 C C . LEU B 1 22 ? -12.883 23.672 15.375 1 98.75 22 LEU B C 1
ATOM 2242 O O . LEU B 1 22 ? -12.359 24.5 16.109 1 98.75 22 LEU B O 1
ATOM 2246 N N . SER B 1 23 ? -13.789 23.969 14.445 1 98.38 23 SER B N 1
ATOM 2247 C CA . SER B 1 23 ? -14.211 25.344 14.281 1 98.38 23 SER B CA 1
ATOM 2248 C C . SER B 1 23 ? -14.914 25.859 15.531 1 98.38 23 SER B C 1
ATOM 2250 O O . SER B 1 23 ? -14.727 27.016 15.922 1 98.38 23 SER B O 1
ATOM 2252 N N . GLU B 1 24 ? -15.633 25.047 16.109 1 98 24 GLU B N 1
ATOM 2253 C CA . GLU B 1 24 ? -16.375 25.391 17.328 1 98 24 GLU B CA 1
ATOM 2254 C C . GLU B 1 24 ? -15.469 25.406 18.547 1 98 24 GLU B C 1
ATOM 2256 O O . GLU B 1 24 ? -15.867 25.875 19.609 1 98 24 GLU B O 1
ATOM 2261 N N . ASN B 1 25 ? -14.305 24.938 18.344 1 97.94 25 ASN B N 1
ATOM 2262 C CA . ASN B 1 25 ? -13.375 24.859 19.453 1 97.94 25 ASN B CA 1
ATOM 2263 C C . ASN B 1 25 ? -12.141 25.734 19.219 1 97.94 25 ASN B C 1
ATOM 2265 O O . ASN B 1 25 ? -11.031 25.359 19.609 1 97.94 25 ASN B O 1
ATOM 2269 N N . GLY B 1 26 ? -12.297 26.828 18.422 1 97.81 26 GLY B N 1
ATOM 2270 C CA . GLY B 1 26 ? -11.328 27.922 18.422 1 97.81 26 GLY B CA 1
ATOM 2271 C C . GLY B 1 26 ? -10.344 27.844 17.266 1 97.81 26 GLY B C 1
ATOM 2272 O O . GLY B 1 26 ? -9.414 28.641 17.188 1 97.81 26 GLY B O 1
ATOM 2273 N N . TYR B 1 27 ? -10.531 26.922 16.344 1 98.69 27 TYR B N 1
ATOM 2274 C CA . TYR B 1 27 ? -9.648 26.812 15.188 1 98.69 27 TYR B CA 1
ATOM 2275 C C . TYR B 1 27 ? -10.242 27.516 13.977 1 98.69 27 TYR B C 1
ATOM 2277 O O . TYR B 1 27 ? -11.461 27.672 13.883 1 98.69 27 TYR B O 1
ATOM 2285 N N . VAL B 1 28 ? -9.383 28.016 13.148 1 98.75 28 VAL B N 1
ATOM 2286 C CA . VAL B 1 28 ? -9.805 28.422 11.812 1 98.75 28 VAL B CA 1
ATOM 2287 C C . VAL B 1 28 ? -9.688 27.25 10.844 1 98.75 28 VAL B C 1
ATOM 2289 O O . VAL B 1 28 ? -8.586 26.781 10.57 1 98.75 28 VAL B O 1
ATOM 2292 N N . VAL B 1 29 ? -10.828 26.797 10.352 1 98.81 29 VAL B N 1
ATOM 2293 C CA . VAL B 1 29 ? -10.828 25.531 9.625 1 98.81 29 VAL B CA 1
ATOM 2294 C C . VAL B 1 29 ? -11.211 25.781 8.164 1 98.81 29 VAL B C 1
ATOM 2296 O O . VAL B 1 29 ? -12.203 26.453 7.883 1 98.81 29 VAL B O 1
ATOM 2299 N N . TYR B 1 30 ? -10.383 25.297 7.289 1 98.62 30 TYR B N 1
ATOM 2300 C CA . TYR B 1 30 ? -10.688 25.172 5.867 1 98.62 30 TYR B CA 1
ATOM 2301 C C . TYR B 1 30 ? -10.953 23.719 5.5 1 98.62 30 TYR B C 1
ATOM 2303 O O . TYR B 1 30 ? -10.023 22.906 5.477 1 98.62 30 TYR B O 1
ATOM 2311 N N . GLY B 1 31 ? -12.188 23.406 5.254 1 98.06 31 GLY B N 1
ATOM 2312 C CA . GLY B 1 31 ? -12.547 22.125 4.688 1 98.06 31 GLY B CA 1
ATOM 2313 C C . GLY B 1 31 ? -12.578 22.125 3.17 1 98.06 31 GLY B C 1
ATOM 2314 O O . GLY B 1 31 ? -12.82 23.172 2.553 1 98.06 31 GLY B O 1
ATOM 2315 N N . THR B 1 32 ? -12.328 20.938 2.611 1 98.12 32 THR B N 1
ATOM 2316 C CA . THR B 1 32 ? -12.336 20.891 1.154 1 98.12 32 THR B CA 1
ATOM 2317 C C . THR B 1 32 ? -13.219 19.75 0.657 1 98.12 32 THR B C 1
ATOM 2319 O O . THR B 1 32 ? -13.523 18.812 1.407 1 98.12 32 THR B O 1
ATOM 2322 N N . GLY B 1 33 ? -13.625 19.812 -0.551 1 95.75 33 GLY B N 1
ATOM 2323 C CA . GLY B 1 33 ? -14.367 18.812 -1.291 1 95.75 33 GLY B CA 1
ATOM 2324 C C . GLY B 1 33 ? -14.398 19.078 -2.785 1 95.75 33 GLY B C 1
ATOM 2325 O O . GLY B 1 33 ? -14 20.141 -3.242 1 95.75 33 GLY B O 1
ATOM 2326 N N . ARG B 1 34 ? -14.781 18.141 -3.508 1 92.81 34 ARG B N 1
ATOM 2327 C CA . ARG B 1 34 ? -14.805 18.234 -4.965 1 92.81 34 ARG B CA 1
ATOM 2328 C C . ARG B 1 34 ? -15.898 19.203 -5.434 1 92.81 34 ARG B C 1
ATOM 2330 O O . ARG B 1 34 ? -15.719 19.906 -6.422 1 92.81 34 ARG B O 1
ATOM 2337 N N . SER B 1 35 ? -16.938 19.062 -4.738 1 87.62 35 SER B N 1
ATOM 2338 C CA . SER B 1 35 ? -18.047 19.969 -4.969 1 87.62 35 SER B CA 1
ATOM 2339 C C . SER B 1 35 ? -18.453 20.688 -3.684 1 87.62 35 SER B C 1
ATOM 2341 O O . SER B 1 35 ? -18.734 20.047 -2.672 1 87.62 35 SER B O 1
ATOM 2343 N N . VAL B 1 36 ? -18.344 22 -3.799 1 87.25 36 VAL B N 1
ATOM 2344 C CA . VAL B 1 36 ? -18.656 22.75 -2.59 1 87.25 36 VAL B CA 1
ATOM 2345 C C . VAL B 1 36 ? -19.844 23.672 -2.842 1 87.25 36 VAL B C 1
ATOM 2347 O O . VAL B 1 36 ? -19.938 24.328 -3.885 1 87.25 36 VAL B O 1
ATOM 2350 N N . ALA B 1 37 ? -20.812 23.375 -1.982 1 82.88 37 ALA B N 1
ATOM 2351 C CA . ALA B 1 37 ? -21.984 24.234 -2.021 1 82.88 37 ALA B CA 1
ATOM 2352 C C . ALA B 1 37 ? -21.891 25.344 -0.972 1 82.88 37 ALA B C 1
ATOM 2354 O O . ALA B 1 37 ? -21.203 25.188 0.04 1 82.88 37 ALA B O 1
ATOM 2355 N N . HIS B 1 38 ? -22.391 26.438 -1.337 1 79.06 38 HIS B N 1
ATOM 2356 C CA . HIS B 1 38 ? -22.469 27.516 -0.346 1 79.06 38 HIS B CA 1
ATOM 2357 C C . HIS B 1 38 ? -23.422 27.156 0.786 1 79.06 38 HIS B C 1
ATOM 2359 O O . HIS B 1 38 ? -24.594 26.859 0.543 1 79.06 38 HIS B O 1
ATOM 2365 N N . GLU B 1 39 ? -22.828 26.812 1.91 1 81.75 39 GLU B N 1
ATOM 2366 C CA . GLU B 1 39 ? -23.594 26.5 3.113 1 81.75 39 GLU B CA 1
ATOM 2367 C C . GLU B 1 39 ? -23.141 27.359 4.289 1 81.75 39 GLU B C 1
ATOM 2369 O O . GLU B 1 39 ? -22.047 27.906 4.285 1 81.75 39 GLU B O 1
ATOM 2374 N N . ASP B 1 40 ? -24.094 27.625 5.145 1 89.62 40 ASP B N 1
ATOM 2375 C CA . ASP B 1 40 ? -23.766 28.312 6.395 1 89.62 40 ASP B CA 1
ATOM 2376 C C . ASP B 1 40 ? -23.094 27.359 7.383 1 89.62 40 ASP B C 1
ATOM 2378 O O . ASP B 1 40 ? -23.766 26.688 8.164 1 89.62 40 ASP B O 1
ATOM 2382 N N . LEU B 1 41 ? -21.844 27.25 7.281 1 93.12 41 LEU B N 1
ATOM 2383 C CA . LEU B 1 41 ? -21.031 26.391 8.141 1 93.12 41 LEU B CA 1
ATOM 2384 C C . LEU B 1 41 ? -20.109 27.219 9.016 1 93.12 41 LEU B C 1
ATOM 2386 O O . LEU B 1 41 ? -19.75 28.344 8.664 1 93.12 41 LEU B O 1
ATOM 2390 N N . PRO B 1 42 ? -19.812 26.719 10.156 1 96 42 PRO B N 1
ATOM 2391 C CA . PRO B 1 42 ? -18.875 27.453 11.023 1 96 42 PRO B CA 1
ATOM 2392 C C . PRO B 1 42 ? -17.438 27.406 10.523 1 96 42 PRO B C 1
ATOM 2394 O O . PRO B 1 42 ? -16.547 27.969 11.148 1 96 42 PRO B O 1
ATOM 2397 N N . PHE B 1 43 ? -17.219 26.734 9.398 1 97 43 PHE B N 1
ATOM 2398 C CA . PHE B 1 43 ? -15.914 26.672 8.766 1 97 43 PHE B CA 1
ATOM 2399 C C . PHE B 1 43 ? -16.016 27.016 7.281 1 97 43 PHE B C 1
ATOM 2401 O O . PHE B 1 43 ? -17.109 27.078 6.73 1 97 43 PHE B O 1
ATOM 2408 N N . LYS B 1 44 ? -14.898 27.281 6.68 1 96.44 44 LYS B N 1
ATOM 2409 C CA . LYS B 1 44 ? -14.859 27.625 5.262 1 96.44 44 LYS B CA 1
ATOM 2410 C C . LYS B 1 44 ? -14.711 26.375 4.398 1 96.44 44 LYS B C 1
ATOM 2412 O O . LYS B 1 44 ? -13.953 25.469 4.742 1 96.44 44 LYS B O 1
ATOM 2417 N N . LEU B 1 45 ? -15.492 26.328 3.387 1 96.5 45 LEU B N 1
ATOM 2418 C CA . LEU B 1 45 ? -15.391 25.234 2.426 1 96.5 45 LEU B CA 1
ATOM 2419 C C . LEU B 1 45 ? -14.789 25.719 1.111 1 96.5 45 LEU B C 1
ATOM 2421 O O . LEU B 1 45 ? -15.289 26.688 0.517 1 96.5 45 LEU B O 1
ATOM 2425 N N . ILE B 1 46 ? -13.734 25.094 0.683 1 96.38 46 ILE B N 1
ATOM 2426 C CA . ILE B 1 46 ? -13.141 25.453 -0.597 1 96.38 46 ILE B CA 1
ATOM 2427 C C . ILE B 1 46 ? -13.023 24.219 -1.487 1 96.38 46 ILE B C 1
ATOM 2429 O O . ILE B 1 46 ? -12.961 23.094 -0.99 1 96.38 46 ILE B O 1
ATOM 2433 N N . ARG B 1 47 ? -12.992 24.438 -2.76 1 97.31 47 ARG B N 1
ATOM 2434 C CA . ARG B 1 47 ? -12.93 23.344 -3.725 1 97.31 47 ARG B CA 1
ATOM 2435 C C . ARG B 1 47 ? -11.523 22.766 -3.793 1 97.31 47 ARG B C 1
ATOM 2437 O O . ARG B 1 47 ? -10.539 23.5 -3.881 1 97.31 47 ARG B O 1
ATOM 2444 N N . MET B 1 48 ? -11.453 21.438 -3.746 1 98.38 48 MET B N 1
ATOM 2445 C CA . MET B 1 48 ? -10.211 20.703 -3.977 1 98.38 48 MET B CA 1
ATOM 2446 C C . MET B 1 48 ? -10.492 19.266 -4.363 1 98.38 48 MET B C 1
ATOM 2448 O O . MET B 1 48 ? -11.203 18.547 -3.646 1 98.38 48 MET B O 1
ATOM 2452 N N . ASP B 1 49 ? -10.086 18.875 -5.52 1 98.38 49 ASP B N 1
ATOM 2453 C CA . ASP B 1 49 ? -9.984 17.469 -5.898 1 98.38 49 ASP B CA 1
ATOM 2454 C C . ASP B 1 49 ? -8.562 16.953 -5.699 1 98.38 49 ASP B C 1
ATOM 2456 O O . ASP B 1 49 ? -7.652 17.312 -6.445 1 98.38 49 ASP B O 1
ATOM 2460 N N . VAL B 1 50 ? -8.461 16.078 -4.703 1 98.69 50 VAL B N 1
ATOM 2461 C CA . VAL B 1 50 ? -7.113 15.664 -4.32 1 98.69 50 VAL B CA 1
ATOM 2462 C C . VAL B 1 50 ? -6.477 14.867 -5.453 1 98.69 50 VAL B C 1
ATOM 2464 O O . VAL B 1 50 ? -5.27 14.617 -5.441 1 98.69 50 VAL B O 1
ATOM 2467 N N . ARG B 1 51 ? -7.242 14.43 -6.488 1 98.12 51 ARG B N 1
ATOM 2468 C CA . ARG B 1 51 ? -6.715 13.672 -7.621 1 98.12 51 ARG B CA 1
ATOM 2469 C C . ARG B 1 51 ? -6.129 14.602 -8.68 1 98.12 51 ARG B C 1
ATOM 2471 O O . ARG B 1 51 ? -5.488 14.148 -9.625 1 98.12 51 ARG B O 1
ATOM 2478 N N . ASP B 1 52 ? -6.352 15.898 -8.461 1 98.44 52 ASP B N 1
ATOM 2479 C CA . ASP B 1 52 ? -5.895 16.906 -9.406 1 98.44 52 ASP B CA 1
ATOM 2480 C C . ASP B 1 52 ? -4.816 17.797 -8.789 1 98.44 52 ASP B C 1
ATOM 2482 O O . ASP B 1 52 ? -5.117 18.688 -7.992 1 98.44 52 ASP B O 1
ATOM 2486 N N . GLY B 1 53 ? -3.568 17.609 -9.258 1 98.38 53 GLY B N 1
ATOM 2487 C CA . GLY B 1 53 ? -2.43 18.297 -8.68 1 98.38 53 GLY B CA 1
ATOM 2488 C C . GLY B 1 53 ? -2.555 19.812 -8.727 1 98.38 53 GLY B C 1
ATOM 2489 O O . GLY B 1 53 ? -2.244 20.5 -7.754 1 98.38 53 GLY B O 1
ATOM 2490 N N . GLN B 1 54 ? -2.959 20.297 -9.797 1 98.25 54 GLN B N 1
ATOM 2491 C CA . GLN B 1 54 ? -3.109 21.75 -9.945 1 98.25 54 GLN B CA 1
ATOM 2492 C C . GLN B 1 54 ? -4.199 22.281 -9.016 1 98.25 54 GLN B C 1
ATOM 2494 O O . GLN B 1 54 ? -4.039 23.344 -8.406 1 98.25 54 GLN B O 1
ATOM 2499 N N . CYS B 1 55 ? -5.281 21.562 -8.906 1 98.5 55 CYS B N 1
ATOM 2500 C CA . CYS B 1 55 ? -6.363 21.953 -7.996 1 98.5 55 CYS B CA 1
ATOM 2501 C C . CYS B 1 55 ? -5.871 22 -6.559 1 98.5 55 CYS B C 1
ATOM 2503 O O . CYS B 1 55 ? -6.227 22.922 -5.812 1 98.5 55 CYS B O 1
ATOM 2505 N N . VAL B 1 56 ? -5.059 21.078 -6.18 1 98.88 56 VAL B N 1
ATOM 2506 C CA . VAL B 1 56 ? -4.5 21 -4.836 1 98.88 56 VAL B CA 1
ATOM 2507 C C . VAL B 1 56 ? -3.621 22.219 -4.566 1 98.88 56 VAL B C 1
ATOM 2509 O O . VAL B 1 56 ? -3.77 22.891 -3.541 1 98.88 56 VAL B O 1
ATOM 2512 N N . ILE B 1 57 ? -2.75 22.516 -5.5 1 98.75 57 ILE B N 1
ATOM 2513 C CA . ILE B 1 57 ? -1.833 23.641 -5.355 1 98.75 57 ILE B CA 1
ATOM 2514 C C . ILE B 1 57 ? -2.625 24.938 -5.195 1 98.75 57 ILE B C 1
ATOM 2516 O O . ILE B 1 57 ? -2.35 25.734 -4.297 1 98.75 57 ILE B O 1
ATOM 2520 N N . GLU B 1 58 ? -3.633 25.125 -5.977 1 98.5 58 GLU B N 1
ATOM 2521 C CA . GLU B 1 58 ? -4.441 26.328 -5.953 1 98.5 58 GLU B CA 1
ATOM 2522 C C . GLU B 1 58 ? -5.191 26.469 -4.629 1 98.5 58 GLU B C 1
ATOM 2524 O O . GLU B 1 58 ? -5.281 27.562 -4.074 1 98.5 58 GLU B O 1
ATOM 2529 N N . ALA B 1 59 ? -5.75 25.375 -4.145 1 98.69 59 ALA B N 1
ATOM 2530 C CA . ALA B 1 59 ? -6.477 25.406 -2.877 1 98.69 59 ALA B CA 1
ATOM 2531 C C . ALA B 1 59 ? -5.551 25.766 -1.72 1 98.69 59 ALA B C 1
ATOM 2533 O O . ALA B 1 59 ? -5.91 26.578 -0.865 1 98.69 59 ALA B O 1
ATOM 2534 N N . VAL B 1 60 ? -4.375 25.188 -1.687 1 98.88 60 VAL B N 1
ATOM 2535 C CA . VAL B 1 60 ? -3.406 25.453 -0.632 1 98.88 60 VAL B CA 1
ATOM 2536 C C . VAL B 1 60 ? -2.973 26.922 -0.697 1 98.88 60 VAL B C 1
ATOM 2538 O O . VAL B 1 60 ? -2.895 27.594 0.331 1 98.88 60 VAL B O 1
ATOM 2541 N N . GLN B 1 61 ? -2.754 27.391 -1.897 1 98.69 61 GLN B N 1
ATOM 2542 C CA . GLN B 1 61 ? -2.352 28.781 -2.084 1 98.69 61 GLN B CA 1
ATOM 2543 C C . GLN B 1 61 ? -3.439 29.734 -1.605 1 98.69 61 GLN B C 1
ATOM 2545 O O . GLN B 1 61 ? -3.141 30.797 -1.045 1 98.69 61 GLN B O 1
ATOM 2550 N N . ARG B 1 62 ? -4.648 29.406 -1.813 1 98.25 62 ARG B N 1
ATOM 2551 C CA . ARG B 1 62 ? -5.766 30.234 -1.357 1 98.25 62 ARG B CA 1
ATOM 2552 C C . ARG B 1 62 ? -5.766 30.359 0.162 1 98.25 62 ARG B C 1
ATOM 2554 O O . ARG B 1 62 ? -5.965 31.453 0.699 1 98.25 62 ARG B O 1
ATOM 2561 N N . VAL B 1 63 ? -5.547 29.281 0.867 1 98.69 63 VAL B N 1
ATOM 2562 C CA . VAL B 1 63 ? -5.512 29.281 2.326 1 98.69 63 VAL B CA 1
ATOM 2563 C C . VAL B 1 63 ? -4.332 30.125 2.812 1 98.69 63 VAL B C 1
ATOM 2565 O O . VAL B 1 63 ? -4.488 30.969 3.699 1 98.69 63 VAL B O 1
ATOM 2568 N N . VAL B 1 64 ? -3.195 29.938 2.18 1 98.62 64 VAL B N 1
ATOM 2569 C CA . VAL B 1 64 ? -1.979 30.625 2.623 1 98.62 64 VAL B CA 1
ATOM 2570 C C . VAL B 1 64 ? -2.07 32.094 2.307 1 98.62 64 VAL B C 1
ATOM 2572 O O . VAL B 1 64 ? -1.577 32.938 3.072 1 98.62 64 VAL B O 1
ATOM 2575 N N . ALA B 1 65 ? -2.676 32.406 1.172 1 98.25 65 ALA B N 1
ATOM 2576 C CA . ALA B 1 65 ? -2.854 33.812 0.826 1 98.25 65 ALA B CA 1
ATOM 2577 C C . ALA B 1 65 ? -3.678 34.531 1.887 1 98.25 65 ALA B C 1
ATOM 2579 O O . ALA B 1 65 ? -3.432 35.719 2.176 1 98.25 65 ALA B O 1
ATOM 2580 N N . GLN B 1 66 ? -4.574 33.812 2.469 1 97.94 66 GLN B N 1
ATOM 2581 C CA . GLN B 1 66 ? -5.48 34.438 3.439 1 97.94 66 GLN B CA 1
ATOM 2582 C C . GLN B 1 66 ? -4.902 34.375 4.848 1 97.94 66 GLN B C 1
ATOM 2584 O O . GLN B 1 66 ? -4.957 35.344 5.598 1 97.94 66 GLN B O 1
ATOM 2589 N N . GLU B 1 67 ? -4.363 33.25 5.223 1 98.19 67 GLU B N 1
ATOM 2590 C CA . GLU B 1 67 ? -4.012 33 6.617 1 98.19 67 GLU B CA 1
ATOM 2591 C C . GLU B 1 67 ? -2.502 33.094 6.832 1 98.19 67 GLU B C 1
ATOM 2593 O O . GLU B 1 67 ? -2.037 33.156 7.969 1 98.19 67 GLU B O 1
ATOM 2598 N N . LYS B 1 68 ? -1.732 32.969 5.742 1 97.56 68 LYS B N 1
ATOM 2599 C CA . LYS B 1 68 ? -0.279 33.125 5.707 1 97.56 68 LYS B CA 1
ATOM 2600 C C . LYS B 1 68 ? 0.4 31.891 6.297 1 97.56 68 LYS B C 1
ATOM 2602 O O . LYS B 1 68 ? 1.63 31.797 6.336 1 97.56 68 LYS B O 1
ATOM 2607 N N . ARG B 1 69 ? -0.365 30.906 6.773 1 97.81 69 ARG B N 1
ATOM 2608 C CA . ARG B 1 69 ? 0.208 29.719 7.379 1 97.81 69 ARG B CA 1
ATOM 2609 C C . ARG B 1 69 ? -0.788 28.562 7.355 1 97.81 69 ARG B C 1
ATOM 2611 O O . ARG B 1 69 ? -1.978 28.766 7.105 1 97.81 69 ARG B O 1
ATOM 2618 N N . ILE B 1 70 ? -0.343 27.391 7.566 1 98.81 70 ILE B N 1
ATOM 2619 C CA . ILE B 1 70 ? -1.104 26.172 7.832 1 98.81 70 ILE B CA 1
ATOM 2620 C C . ILE B 1 70 ? -0.474 25.406 9 1 98.81 70 ILE B C 1
ATOM 2622 O O . ILE B 1 70 ? 0.664 24.938 8.906 1 98.81 70 ILE B O 1
ATOM 2626 N N . ASP B 1 71 ? -1.218 25.219 10.039 1 98.88 71 ASP B N 1
ATOM 2627 C CA . ASP B 1 71 ? -0.671 24.625 11.258 1 98.88 71 ASP B CA 1
ATOM 2628 C C . ASP B 1 71 ? -0.936 23.125 11.297 1 98.88 71 ASP B C 1
ATOM 2630 O O . ASP B 1 71 ? -0.127 22.359 11.828 1 98.88 71 ASP B O 1
ATOM 2634 N N . VAL B 1 72 ? -2.107 22.703 10.812 1 98.94 72 VAL B N 1
ATOM 2635 C CA . VAL B 1 72 ? -2.51 21.312 10.844 1 98.94 72 VAL B CA 1
ATOM 2636 C C . VAL B 1 72 ? -3.104 20.906 9.492 1 98.94 72 VAL B C 1
ATOM 2638 O O . VAL B 1 72 ? -3.975 21.594 8.961 1 98.94 72 VAL B O 1
ATOM 2641 N N . LEU B 1 73 ? -2.592 19.922 8.914 1 98.94 73 LEU B N 1
ATOM 2642 C CA . LEU B 1 73 ? -3.182 19.266 7.758 1 98.94 73 LEU B CA 1
ATOM 2643 C C . LEU B 1 73 ? -3.811 17.938 8.148 1 98.94 73 LEU B C 1
ATOM 2645 O O . LEU B 1 73 ? -3.158 17.094 8.773 1 98.94 73 LEU B O 1
ATOM 2649 N N . ILE B 1 74 ? -5.051 17.766 7.859 1 98.94 74 ILE B N 1
ATOM 2650 C CA . ILE B 1 74 ? -5.742 16.5 8.055 1 98.94 74 ILE B CA 1
ATOM 2651 C C . ILE B 1 74 ? -6.133 15.914 6.699 1 98.94 74 ILE B C 1
ATOM 2653 O O . ILE B 1 74 ? -7.066 16.406 6.051 1 98.94 74 ILE B O 1
ATOM 2657 N N . ASN B 1 75 ? -5.41 14.961 6.277 1 98.88 75 ASN B N 1
ATOM 2658 C CA . ASN B 1 75 ? -5.77 14.203 5.078 1 98.88 75 ASN B CA 1
ATOM 2659 C C . ASN B 1 75 ? -6.848 13.172 5.367 1 98.88 75 ASN B C 1
ATOM 2661 O O . ASN B 1 75 ? -6.547 12.062 5.824 1 98.88 75 ASN B O 1
ATOM 2665 N N . ASN B 1 76 ? -8.016 13.508 4.984 1 98.12 76 ASN B N 1
ATOM 2666 C CA . ASN B 1 76 ? -9.18 12.695 5.32 1 98.12 76 ASN B CA 1
ATOM 2667 C C . ASN B 1 76 ? -9.875 12.172 4.07 1 98.12 76 ASN B C 1
ATOM 2669 O O . ASN B 1 76 ? -10.586 11.164 4.129 1 98.12 76 ASN B O 1
ATOM 2673 N N . ALA B 1 77 ? -9.672 12.883 2.918 1 97.38 77 ALA B N 1
ATOM 2674 C CA . ALA B 1 77 ? -10.312 12.43 1.684 1 97.38 77 ALA B CA 1
ATOM 2675 C C . ALA B 1 77 ? -10 10.961 1.405 1 97.38 77 ALA B C 1
ATOM 2677 O O . ALA B 1 77 ? -8.852 10.531 1.528 1 97.38 77 ALA B O 1
ATOM 2678 N N . GLY B 1 78 ? -11.016 10.211 1.119 1 95.94 78 GLY B N 1
ATOM 2679 C CA . GLY B 1 78 ? -10.852 8.789 0.849 1 95.94 78 GLY B CA 1
ATOM 2680 C C . GLY B 1 78 ? -12.094 8.141 0.266 1 95.94 78 GLY B C 1
ATOM 2681 O O . GLY B 1 78 ? -13.195 8.688 0.391 1 95.94 78 GLY B O 1
ATOM 2682 N N . VAL B 1 79 ? -11.891 7.066 -0.418 1 95.38 79 VAL B N 1
ATOM 2683 C CA . VAL B 1 79 ? -12.977 6.277 -0.982 1 95.38 79 VAL B CA 1
ATOM 2684 C C . VAL B 1 79 ? -12.742 4.797 -0.706 1 95.38 79 VAL B C 1
ATOM 2686 O O . VAL B 1 79 ? -11.609 4.379 -0.448 1 95.38 79 VAL B O 1
ATOM 2689 N N . GLY B 1 80 ? -13.875 4.066 -0.678 1 94.19 80 GLY B N 1
ATOM 2690 C CA . GLY B 1 80 ? -13.805 2.623 -0.505 1 94.19 80 GLY B CA 1
ATOM 2691 C C . GLY B 1 80 ? -13.914 1.859 -1.812 1 94.19 80 GLY B C 1
ATOM 2692 O O . GLY B 1 80 ? -14.188 2.449 -2.859 1 94.19 80 GLY B O 1
ATOM 2693 N N . ILE B 1 81 ? -13.633 0.606 -1.762 1 95.31 81 ILE B N 1
ATOM 2694 C CA . ILE B 1 81 ? -13.82 -0.317 -2.875 1 95.31 81 ILE B CA 1
ATOM 2695 C C . ILE B 1 81 ? -14.07 -1.725 -2.342 1 95.31 81 ILE B C 1
ATOM 2697 O O . ILE B 1 81 ? -13.43 -2.156 -1.381 1 95.31 81 ILE B O 1
ATOM 2701 N N . THR B 1 82 ? -15.062 -2.389 -2.877 1 95.56 82 THR B N 1
ATOM 2702 C CA . THR B 1 82 ? -15.32 -3.787 -2.555 1 95.56 82 THR B CA 1
ATOM 2703 C C . THR B 1 82 ? -15.352 -4.637 -3.822 1 95.56 82 THR B C 1
ATOM 2705 O O . THR B 1 82 ? -15.773 -4.168 -4.879 1 95.56 82 THR B O 1
ATOM 2708 N N . GLY B 1 83 ? -14.883 -5.816 -3.729 1 96.56 83 GLY B N 1
ATOM 2709 C CA . GLY B 1 83 ? -14.859 -6.785 -4.812 1 96.56 83 GLY B CA 1
ATOM 2710 C C . GLY B 1 83 ? -13.758 -7.816 -4.668 1 96.56 83 GLY B C 1
ATOM 2711 O O . GLY B 1 83 ? -12.75 -7.57 -4 1 96.56 83 GLY B O 1
ATOM 2712 N N . ALA B 1 84 ? -13.977 -8.938 -5.281 1 97.81 84 ALA B N 1
ATOM 2713 C CA . ALA B 1 84 ? -12.883 -9.906 -5.367 1 97.81 84 ALA B CA 1
ATOM 2714 C C . ALA B 1 84 ? -11.703 -9.32 -6.141 1 97.81 84 ALA B C 1
ATOM 2716 O O . ALA B 1 84 ? -11.891 -8.656 -7.16 1 97.81 84 ALA B O 1
ATOM 2717 N N . VAL B 1 85 ? -10.5 -9.594 -5.664 1 98.38 85 VAL B N 1
ATOM 2718 C CA . VAL B 1 85 ? -9.297 -9.07 -6.305 1 98.38 85 VAL B CA 1
ATOM 2719 C C . VAL B 1 85 ? -9.297 -9.43 -7.789 1 98.38 85 VAL B C 1
ATOM 2721 O O . VAL B 1 85 ? -8.977 -8.594 -8.641 1 98.38 85 VAL B O 1
ATOM 2724 N N . GLU B 1 86 ? -9.711 -10.602 -8.102 1 98.06 86 GLU B N 1
ATOM 2725 C CA . GLU B 1 86 ? -9.742 -11.094 -9.477 1 98.06 86 GLU B CA 1
ATOM 2726 C C . GLU B 1 86 ? -10.695 -10.273 -10.336 1 98.06 86 GLU B C 1
ATOM 2728 O O . GLU B 1 86 ? -10.523 -10.18 -11.555 1 98.06 86 GLU B O 1
ATOM 2733 N N . GLU B 1 87 ? -11.664 -9.625 -9.695 1 97.44 87 GLU B N 1
ATOM 2734 C CA . GLU B 1 87 ? -12.75 -9.039 -10.477 1 97.44 87 GLU B CA 1
ATOM 2735 C C . GLU B 1 87 ? -12.773 -7.52 -10.32 1 97.44 87 GLU B C 1
ATOM 2737 O O . GLU B 1 87 ? -13.695 -6.855 -10.812 1 97.44 87 GLU B O 1
ATOM 2742 N N . LEU B 1 88 ? -11.82 -6.988 -9.648 1 97.62 88 LEU B N 1
ATOM 2743 C CA . LEU B 1 88 ? -11.75 -5.535 -9.516 1 97.62 88 LEU B CA 1
ATOM 2744 C C . LEU B 1 88 ? -11.344 -4.891 -10.844 1 97.62 88 LEU B C 1
ATOM 2746 O O . LEU B 1 88 ? -10.312 -5.234 -11.414 1 97.62 88 LEU B O 1
ATOM 2750 N N . PRO B 1 89 ? -12.164 -3.975 -11.32 1 97.31 89 PRO B N 1
ATOM 2751 C CA . PRO B 1 89 ? -11.719 -3.24 -12.508 1 97.31 89 PRO B CA 1
ATOM 2752 C C . PRO B 1 89 ? -10.484 -2.387 -12.242 1 97.31 89 PRO B C 1
ATOM 2754 O O . PRO B 1 89 ? -10.383 -1.757 -11.188 1 97.31 89 PRO B O 1
ATOM 2757 N N . GLU B 1 90 ? -9.648 -2.359 -13.203 1 96.94 90 GLU B N 1
ATOM 2758 C CA . GLU B 1 90 ? -8.391 -1.635 -13.055 1 96.94 90 GLU B CA 1
ATOM 2759 C C . GLU B 1 90 ? -8.633 -0.16 -12.742 1 96.94 90 GLU B C 1
ATOM 2761 O O . GLU B 1 90 ? -7.98 0.415 -11.875 1 96.94 90 GLU B O 1
ATOM 2766 N N . GLU B 1 91 ? -9.5 0.424 -13.453 1 97.31 91 GLU B N 1
ATOM 2767 C CA . GLU B 1 91 ? -9.773 1.849 -13.281 1 97.31 91 GLU B CA 1
ATOM 2768 C C . GLU B 1 91 ? -10.273 2.15 -11.867 1 97.31 91 GLU B C 1
ATOM 2770 O O . GLU B 1 91 ? -9.883 3.154 -11.273 1 97.31 91 GLU B O 1
ATOM 2775 N N . ALA B 1 92 ? -11.156 1.312 -11.344 1 97.69 92 ALA B N 1
ATOM 2776 C CA . ALA B 1 92 ? -11.68 1.499 -9.992 1 97.69 92 ALA B CA 1
ATOM 2777 C C . ALA B 1 92 ? -10.578 1.358 -8.953 1 97.69 92 ALA B C 1
ATOM 2779 O O . ALA B 1 92 ? -10.508 2.141 -8 1 97.69 92 ALA B O 1
ATOM 2780 N N . LEU B 1 93 ? -9.781 0.367 -9.156 1 97.88 93 LEU B N 1
ATOM 2781 C CA . LEU B 1 93 ? -8.664 0.141 -8.242 1 97.88 93 LEU B CA 1
ATOM 2782 C C . LEU B 1 93 ? -7.703 1.324 -8.258 1 97.88 93 LEU B C 1
ATOM 2784 O O . LEU B 1 93 ? -7.285 1.801 -7.203 1 97.88 93 LEU B O 1
ATOM 2788 N N . GLN B 1 94 ? -7.355 1.768 -9.414 1 97.88 94 GLN B N 1
ATOM 2789 C CA . GLN B 1 94 ? -6.453 2.908 -9.531 1 97.88 94 GLN B CA 1
ATOM 2790 C C . GLN B 1 94 ? -7.07 4.164 -8.922 1 97.88 94 GLN B C 1
ATOM 2792 O O . GLN B 1 94 ? -6.367 4.977 -8.32 1 97.88 94 GLN B O 1
ATOM 2797 N N . ASN B 1 95 ? -8.352 4.32 -9.094 1 97.56 95 ASN B N 1
ATOM 2798 C CA . ASN B 1 95 ? -9.031 5.48 -8.523 1 97.56 95 ASN B CA 1
ATOM 2799 C C . ASN B 1 95 ? -8.93 5.5 -7.004 1 97.56 95 ASN B C 1
ATOM 2801 O O . ASN B 1 95 ? -8.773 6.566 -6.402 1 97.56 95 ASN B O 1
ATOM 2805 N N . VAL B 1 96 ? -9.055 4.398 -6.395 1 98.06 96 VAL B N 1
ATOM 2806 C CA . VAL B 1 96 ? -8.953 4.301 -4.941 1 98.06 96 VAL B CA 1
ATOM 2807 C C . VAL B 1 96 ? -7.566 4.766 -4.492 1 98.06 96 VAL B C 1
ATOM 2809 O O . VAL B 1 96 ? -7.441 5.543 -3.543 1 98.06 96 VAL B O 1
ATOM 2812 N N . PHE B 1 97 ? -6.516 4.383 -5.199 1 98.75 97 PHE B N 1
ATOM 2813 C CA . PHE B 1 97 ? -5.16 4.797 -4.855 1 98.75 97 PHE B CA 1
ATOM 2814 C C . PHE B 1 97 ? -4.945 6.27 -5.18 1 98.75 97 PHE B C 1
ATOM 2816 O O . PHE B 1 97 ? -4.242 6.973 -4.453 1 98.75 97 PHE B O 1
ATOM 2823 N N . GLN B 1 98 ? -5.555 6.738 -6.258 1 98.56 98 GLN B N 1
ATOM 2824 C CA . GLN B 1 98 ? -5.449 8.141 -6.641 1 98.56 98 GLN B CA 1
ATOM 2825 C C . GLN B 1 98 ? -5.992 9.055 -5.543 1 98.56 98 GLN B C 1
ATOM 2827 O O . GLN B 1 98 ? -5.484 10.156 -5.336 1 98.56 98 GLN B O 1
ATOM 2832 N N . THR B 1 99 ? -6.938 8.562 -4.844 1 98.25 99 THR B N 1
ATOM 2833 C CA . THR B 1 99 ? -7.574 9.359 -3.803 1 98.25 99 THR B CA 1
ATOM 2834 C C . THR B 1 99 ? -6.914 9.102 -2.449 1 98.25 99 THR B C 1
ATOM 2836 O O . THR B 1 99 ? -6.406 10.031 -1.816 1 98.25 99 THR B O 1
ATOM 2839 N N . ASN B 1 100 ? -6.805 7.836 -2.064 1 98.5 100 ASN B N 1
ATOM 2840 C CA . ASN B 1 100 ? -6.449 7.461 -0.699 1 98.5 100 ASN B CA 1
ATOM 2841 C C . ASN B 1 100 ? -4.957 7.633 -0.441 1 98.5 100 ASN B C 1
ATOM 2843 O O . ASN B 1 100 ? -4.539 7.824 0.703 1 98.5 100 ASN B O 1
ATOM 2847 N N . LEU B 1 101 ? -4.176 7.539 -1.509 1 98.88 101 LEU B N 1
ATOM 2848 C CA . LEU B 1 101 ? -2.729 7.559 -1.32 1 98.88 101 LEU B CA 1
ATOM 2849 C C . LEU B 1 101 ? -2.104 8.75 -2.045 1 98.88 101 LEU B C 1
ATOM 2851 O O . LEU B 1 101 ? -1.563 9.656 -1.408 1 98.88 101 LEU B O 1
ATOM 2855 N N . PHE B 1 102 ? -2.225 8.766 -3.342 1 98.88 102 PHE B N 1
ATOM 2856 C CA . PHE B 1 102 ? -1.55 9.789 -4.125 1 98.88 102 PHE B CA 1
ATOM 2857 C C . PHE B 1 102 ? -2.148 11.164 -3.842 1 98.88 102 PHE B C 1
ATOM 2859 O O . PHE B 1 102 ? -1.439 12.172 -3.865 1 98.88 102 PHE B O 1
ATOM 2866 N N . GLY B 1 103 ? -3.461 11.188 -3.592 1 98.88 103 GLY B N 1
ATOM 2867 C CA . GLY B 1 103 ? -4.102 12.43 -3.197 1 98.88 103 GLY B CA 1
ATOM 2868 C C . GLY B 1 103 ? -3.529 13.016 -1.919 1 98.88 103 GLY B C 1
ATOM 2869 O O . GLY B 1 103 ? -3.23 14.211 -1.856 1 98.88 103 GLY B O 1
ATOM 2870 N N . ALA B 1 104 ? -3.365 12.18 -0.909 1 98.88 104 ALA B N 1
ATOM 2871 C CA . ALA B 1 104 ? -2.77 12.625 0.349 1 98.88 104 ALA B CA 1
ATOM 2872 C C . ALA B 1 104 ? -1.348 13.133 0.132 1 98.88 104 ALA B C 1
ATOM 2874 O O . ALA B 1 104 ? -0.955 14.156 0.702 1 98.88 104 ALA B O 1
ATOM 2875 N N . ILE B 1 105 ? -0.583 12.43 -0.689 1 98.94 105 ILE B N 1
ATOM 2876 C CA . ILE B 1 105 ? 0.799 12.812 -0.957 1 98.94 105 ILE B CA 1
ATOM 2877 C C . ILE B 1 105 ? 0.833 14.172 -1.661 1 98.94 105 ILE B C 1
ATOM 2879 O O . ILE B 1 105 ? 1.646 15.031 -1.321 1 98.94 105 ILE B O 1
ATOM 2883 N N . ARG B 1 106 ? -0.08 14.383 -2.645 1 98.88 106 ARG B N 1
ATOM 2884 C CA . ARG B 1 106 ? -0.154 15.656 -3.354 1 98.88 106 ARG B CA 1
ATOM 2885 C C . ARG B 1 1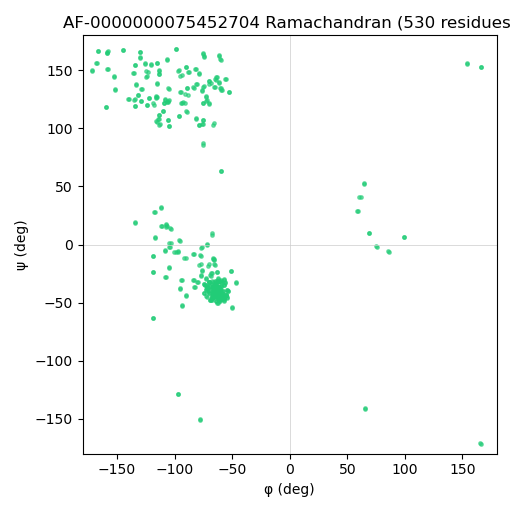06 ? -0.391 16.812 -2.383 1 98.88 106 ARG B C 1
ATOM 2887 O O . ARG B 1 106 ? 0.266 17.844 -2.473 1 98.88 106 ARG B O 1
ATOM 2894 N N . VAL B 1 107 ? -1.285 16.609 -1.459 1 98.94 107 VAL B N 1
ATOM 2895 C CA . VAL B 1 107 ? -1.627 17.672 -0.513 1 98.94 107 VAL B CA 1
ATOM 2896 C C . VAL B 1 107 ? -0.458 17.906 0.441 1 98.94 107 VAL B C 1
ATOM 2898 O O . VAL B 1 107 ? -0.11 19.047 0.732 1 98.94 107 VAL B O 1
ATOM 2901 N N . ILE B 1 108 ? 0.156 16.859 0.904 1 98.94 108 ILE B N 1
ATOM 2902 C CA . ILE B 1 108 ? 1.323 16.953 1.774 1 98.94 108 ILE B CA 1
ATOM 2903 C C . ILE B 1 108 ? 2.416 17.766 1.088 1 98.94 108 ILE B C 1
ATOM 2905 O O . ILE B 1 108 ? 2.971 18.688 1.681 1 98.94 108 ILE B O 1
ATOM 2909 N N . GLN B 1 109 ? 2.682 17.422 -0.141 1 98.81 109 GLN B N 1
ATOM 2910 C CA . GLN B 1 109 ? 3.748 18.078 -0.888 1 98.81 109 GLN B CA 1
ATOM 2911 C C . GLN B 1 109 ? 3.436 19.562 -1.1 1 98.81 109 GLN B C 1
ATOM 2913 O O . GLN B 1 109 ? 4.344 20.406 -1.108 1 98.81 109 GLN B O 1
ATOM 2918 N N . ALA B 1 110 ? 2.191 19.891 -1.269 1 98.88 110 ALA B N 1
ATOM 2919 C CA . ALA B 1 110 ? 1.775 21.266 -1.478 1 98.88 110 ALA B CA 1
ATOM 2920 C C . ALA B 1 110 ? 1.885 22.078 -0.187 1 98.88 110 ALA B C 1
ATOM 2922 O O . ALA B 1 110 ? 2.158 23.281 -0.22 1 98.88 110 ALA B O 1
ATOM 2923 N N . VAL B 1 111 ? 1.745 21.469 0.993 1 98.94 111 VAL B N 1
ATOM 2924 C CA . VAL B 1 111 ? 1.636 22.156 2.273 1 98.94 111 VAL B CA 1
ATOM 2925 C C . VAL B 1 111 ? 3.016 22.266 2.922 1 98.94 111 VAL B C 1
ATOM 2927 O O . VAL B 1 111 ? 3.316 23.266 3.592 1 98.94 111 VAL B O 1
ATOM 2930 N N . LEU B 1 112 ? 3.873 21.328 2.672 1 98.75 112 LEU B N 1
ATOM 2931 C CA . LEU B 1 112 ? 5.113 21.156 3.422 1 98.75 112 LEU B CA 1
ATOM 2932 C C . LEU B 1 112 ? 6.016 22.375 3.264 1 98.75 112 LEU B C 1
ATOM 2934 O O . LEU B 1 112 ? 6.652 22.812 4.227 1 98.75 112 LEU B O 1
ATOM 2938 N N . PRO B 1 113 ? 6.109 22.969 2.002 1 98.06 113 PRO B N 1
ATOM 2939 C CA . PRO B 1 113 ? 6.977 24.141 1.909 1 98.06 113 PRO B CA 1
ATOM 2940 C C . PRO B 1 113 ? 6.57 25.25 2.879 1 98.06 113 PRO B C 1
ATOM 2942 O O . PRO B 1 113 ? 7.438 25.922 3.449 1 98.06 113 PRO B O 1
ATOM 2945 N N . TYR B 1 114 ? 5.352 25.438 3.143 1 98.56 114 TYR B N 1
ATOM 2946 C CA . TYR B 1 114 ? 4.875 26.469 4.055 1 98.56 114 TYR B CA 1
ATOM 2947 C C . TYR B 1 114 ? 5.152 26.078 5.504 1 98.56 114 TYR B C 1
ATOM 2949 O O . TYR B 1 114 ? 5.609 26.906 6.297 1 98.56 114 TYR B O 1
ATOM 2957 N N . MET B 1 115 ? 4.934 24.812 5.844 1 98.69 115 MET B N 1
ATOM 2958 C CA . MET B 1 115 ? 5.227 24.359 7.199 1 98.69 115 MET B CA 1
ATOM 2959 C C . MET B 1 115 ? 6.719 24.422 7.488 1 98.69 115 MET B C 1
ATOM 2961 O O . MET B 1 115 ? 7.125 24.719 8.617 1 98.69 115 MET B O 1
ATOM 2965 N N . ARG B 1 116 ? 7.488 24.125 6.465 1 97.12 116 ARG B N 1
ATOM 2966 C CA . ARG B 1 116 ? 8.938 24.219 6.625 1 97.12 116 ARG B CA 1
ATOM 2967 C C . ARG B 1 116 ? 9.375 25.641 6.934 1 97.12 116 ARG B C 1
ATOM 2969 O O . ARG B 1 116 ? 10.203 25.859 7.816 1 97.12 116 ARG B O 1
ATOM 2976 N N . ASN B 1 117 ? 8.789 26.531 6.23 1 96.44 117 ASN B N 1
ATOM 2977 C CA . ASN B 1 117 ? 9.086 27.938 6.488 1 96.44 117 ASN B CA 1
ATOM 2978 C C . ASN B 1 117 ? 8.648 28.359 7.891 1 96.44 117 ASN B C 1
ATOM 2980 O O . ASN B 1 117 ? 9.32 29.156 8.547 1 96.44 117 ASN B O 1
ATOM 2984 N N . GLN B 1 118 ? 7.598 27.781 8.359 1 96.81 118 GLN B N 1
ATOM 2985 C CA . GLN B 1 118 ? 7.055 28.031 9.688 1 96.81 118 GLN B CA 1
ATOM 2986 C C . GLN B 1 118 ? 7.879 27.328 10.766 1 96.81 118 GLN B C 1
ATOM 2988 O O . GLN B 1 118 ? 7.766 27.656 11.953 1 96.81 118 GLN B O 1
ATOM 2993 N N . LYS B 1 119 ? 8.586 26.328 10.352 1 97.62 119 LYS B N 1
ATOM 2994 C CA . LYS B 1 119 ? 9.328 25.438 11.242 1 97.62 119 LYS B CA 1
ATOM 2995 C C . LYS B 1 119 ? 8.391 24.766 12.258 1 97.62 119 LYS B C 1
ATOM 2997 O O . LYS B 1 119 ? 8.758 24.578 13.414 1 97.62 119 LYS B O 1
ATOM 3002 N N . SER B 1 120 ? 7.191 24.609 11.852 1 98.19 120 SER B N 1
ATOM 3003 C CA . SER B 1 120 ? 6.16 23.938 12.648 1 98.19 120 SER B CA 1
ATOM 3004 C C . SER B 1 120 ? 5.031 23.422 11.766 1 98.19 120 SER B C 1
ATOM 3006 O O . SER B 1 120 ? 4.758 23.984 10.703 1 98.19 120 SER B O 1
ATOM 3008 N N . GLY B 1 121 ? 4.41 22.406 12.156 1 98.56 121 GLY B N 1
ATOM 3009 C CA . GLY B 1 121 ? 3.275 21.828 11.461 1 98.56 121 GLY B CA 1
ATOM 3010 C C . GLY B 1 121 ? 2.922 20.438 11.953 1 98.56 121 GLY B C 1
ATOM 3011 O O . GLY B 1 121 ? 3.77 19.734 12.508 1 98.56 121 GLY B O 1
ATOM 3012 N N . LEU B 1 122 ? 1.669 20.078 11.812 1 98.88 122 LEU B N 1
ATOM 3013 C CA . LEU B 1 122 ? 1.184 18.734 12.125 1 98.88 122 LEU B CA 1
ATOM 3014 C C . LEU B 1 122 ? 0.379 18.156 10.969 1 98.88 122 LEU B C 1
ATOM 3016 O O . LEU B 1 122 ? -0.551 18.797 10.477 1 98.88 122 LEU B O 1
ATOM 3020 N N . ILE B 1 123 ? 0.793 17.031 10.516 1 98.94 123 ILE B N 1
ATOM 3021 C CA . ILE B 1 123 ? 0.069 16.297 9.477 1 98.94 123 ILE B CA 1
ATOM 3022 C C . ILE B 1 123 ? -0.577 15.055 10.078 1 98.94 123 ILE B C 1
ATOM 3024 O O . ILE B 1 123 ? 0.106 14.227 10.68 1 98.94 123 ILE B O 1
ATOM 3028 N N . ILE B 1 124 ? -1.86 14.945 9.969 1 98.94 124 ILE B N 1
ATOM 3029 C CA . ILE B 1 124 ? -2.625 13.781 10.406 1 98.94 124 ILE B CA 1
ATOM 3030 C C . ILE B 1 124 ? -3.229 13.078 9.195 1 98.94 124 ILE B C 1
ATOM 3032 O O . ILE B 1 124 ? -4.09 13.633 8.508 1 98.94 124 ILE B O 1
ATOM 3036 N N . ASN B 1 125 ? -2.775 11.93 8.898 1 98.94 125 ASN B N 1
ATOM 3037 C CA . ASN B 1 125 ? -3.346 11.117 7.824 1 98.94 125 ASN B CA 1
ATOM 3038 C C . ASN B 1 125 ? -4.395 10.148 8.352 1 98.94 125 ASN B C 1
ATOM 3040 O O . ASN B 1 125 ? -4.105 9.336 9.234 1 98.94 125 ASN B O 1
ATOM 3044 N N . ILE B 1 126 ? -5.605 10.258 7.816 1 98.5 126 ILE B N 1
ATOM 3045 C CA . ILE B 1 126 ? -6.668 9.336 8.188 1 98.5 126 ILE B CA 1
ATOM 3046 C C . ILE B 1 126 ? -6.523 8.031 7.402 1 98.5 126 ILE B C 1
ATOM 3048 O O . ILE B 1 126 ? -6.777 8 6.195 1 98.5 126 ILE B O 1
ATOM 3052 N N . THR B 1 127 ? -6.129 7 8.078 1 98.12 127 THR B N 1
ATOM 3053 C CA . THR B 1 127 ? -5.969 5.688 7.465 1 98.12 127 THR B CA 1
ATOM 3054 C C . THR B 1 127 ? -7.203 4.82 7.711 1 98.12 127 THR B C 1
ATOM 3056 O O . THR B 1 127 ? -8.312 5.184 7.305 1 98.12 127 THR B O 1
ATOM 3059 N N . SER B 1 128 ? -7.02 3.617 8.203 1 96.44 128 SER B N 1
ATOM 3060 C CA . SER B 1 128 ? -8.086 2.678 8.547 1 96.44 128 SER B CA 1
ATOM 3061 C C . SER B 1 128 ? -7.527 1.459 9.273 1 96.44 128 SER B C 1
ATOM 3063 O O . SER B 1 128 ? -6.383 1.064 9.055 1 96.44 128 SER B O 1
ATOM 3065 N N . ILE B 1 129 ? -8.336 0.912 10.125 1 95.62 129 ILE B N 1
ATOM 3066 C CA . ILE B 1 129 ? -7.973 -0.375 10.711 1 95.62 129 ILE B CA 1
ATOM 3067 C C . ILE B 1 129 ? -7.754 -1.4 9.602 1 95.62 129 ILE B C 1
ATOM 3069 O O . ILE B 1 129 ? -6.871 -2.256 9.703 1 95.62 129 ILE B O 1
ATOM 3073 N N . ALA B 1 130 ? -8.461 -1.239 8.484 1 95.56 130 ALA B N 1
ATOM 3074 C CA . ALA B 1 130 ? -8.336 -2.125 7.328 1 95.56 130 ALA B CA 1
ATOM 3075 C C . ALA B 1 130 ? -6.945 -2.02 6.699 1 95.56 130 ALA B C 1
ATOM 3077 O O . ALA B 1 130 ? -6.539 -2.895 5.934 1 95.56 130 ALA B O 1
ATOM 3078 N N . GLY B 1 131 ? -6.207 -0.963 7.004 1 97.56 131 GLY B N 1
ATOM 3079 C CA . GLY B 1 131 ? -4.887 -0.754 6.434 1 97.56 131 GLY B CA 1
ATOM 3080 C C . GLY B 1 131 ? -3.818 -1.629 7.066 1 97.56 131 GLY B C 1
ATOM 3081 O O . GLY B 1 131 ? -2.68 -1.663 6.594 1 97.56 131 GLY B O 1
ATOM 3082 N N . TYR B 1 132 ? -4.195 -2.42 8.07 1 97.38 132 TYR B N 1
ATOM 3083 C CA . TYR B 1 132 ? -3.201 -3.189 8.805 1 97.38 132 TYR B CA 1
ATOM 3084 C C . TYR B 1 132 ? -3.303 -4.672 8.477 1 97.38 132 TYR B C 1
ATOM 3086 O O . TYR B 1 132 ? -2.486 -5.477 8.93 1 97.38 132 TYR B O 1
ATOM 3094 N N . MET B 1 133 ? -4.297 -5.055 7.691 1 97.12 133 MET B N 1
ATOM 3095 C CA . MET B 1 133 ? -4.492 -6.441 7.273 1 97.12 133 MET B CA 1
ATOM 3096 C C . MET B 1 133 ? -5.219 -6.508 5.934 1 97.12 133 MET B C 1
ATOM 3098 O O . MET B 1 133 ? -6.047 -5.648 5.629 1 97.12 133 MET B O 1
ATOM 3102 N N . GLY B 1 134 ? -4.84 -7.492 5.156 1 97.62 134 GLY B N 1
ATOM 3103 C CA . GLY B 1 134 ? -5.648 -7.75 3.975 1 97.62 134 GLY B CA 1
ATOM 3104 C C . GLY B 1 134 ? -7.008 -8.336 4.297 1 97.62 134 GLY B C 1
ATOM 3105 O O . GLY B 1 134 ? -7.102 -9.398 4.926 1 97.62 134 GLY B O 1
ATOM 3106 N N . LEU B 1 135 ? -8.086 -7.648 3.873 1 96.56 135 LEU B N 1
ATOM 3107 C CA . LEU B 1 135 ? -9.438 -8.133 4.137 1 96.56 135 LEU B CA 1
ATOM 3108 C C . LEU B 1 135 ? -10.062 -8.703 2.867 1 96.56 135 LEU B C 1
ATOM 3110 O O . LEU B 1 135 ? -9.992 -8.086 1.802 1 96.56 135 LEU B O 1
ATOM 3114 N N . PRO B 1 136 ? -10.695 -9.883 2.971 1 96.88 136 PRO B N 1
ATOM 3115 C CA . PRO B 1 136 ? -11.359 -10.445 1.791 1 96.88 136 PRO B CA 1
ATOM 3116 C C . PRO B 1 136 ? -12.438 -9.523 1.229 1 96.88 136 PRO B C 1
ATOM 3118 O O . PRO B 1 136 ? -13.227 -8.953 1.989 1 96.88 136 PRO B O 1
ATOM 3121 N N . PHE B 1 137 ? -12.406 -9.328 -0.13 1 96.62 137 PHE B N 1
ATOM 3122 C CA . PHE B 1 137 ? -13.359 -8.539 -0.907 1 96.62 137 PHE B CA 1
ATOM 3123 C C . PHE B 1 137 ? -13.211 -7.059 -0.592 1 96.62 137 PHE B C 1
ATOM 3125 O O . PHE B 1 137 ? -14.047 -6.246 -0.998 1 96.62 137 PHE B O 1
ATOM 3132 N N . ARG B 1 138 ? -12.148 -6.715 0.151 1 96.62 138 ARG B N 1
ATOM 3133 C CA . ARG B 1 138 ? -11.773 -5.336 0.439 1 96.62 138 ARG B CA 1
ATOM 3134 C C . ARG B 1 138 ? -10.281 -5.117 0.243 1 96.62 138 ARG B C 1
ATOM 3136 O O . ARG B 1 138 ? -9.695 -4.203 0.83 1 96.62 138 ARG B O 1
ATOM 3143 N N . GLY B 1 139 ? -9.688 -5.992 -0.471 1 98.06 139 GLY B N 1
ATOM 3144 C CA . GLY B 1 139 ? -8.242 -5.984 -0.639 1 98.06 139 GLY B CA 1
ATOM 3145 C C . GLY B 1 139 ? -7.711 -4.668 -1.17 1 98.06 139 GLY B C 1
ATOM 3146 O O . GLY B 1 139 ? -6.66 -4.191 -0.73 1 98.06 139 GLY B O 1
ATOM 3147 N N . GLY B 1 140 ? -8.406 -4.094 -2.199 1 98.25 140 GLY B N 1
ATOM 3148 C CA . GLY B 1 140 ? -7.98 -2.816 -2.75 1 98.25 140 GLY B CA 1
ATOM 3149 C C . GLY B 1 140 ? -7.988 -1.694 -1.73 1 98.25 140 GLY B C 1
ATOM 3150 O O . GLY B 1 140 ? -7.078 -0.861 -1.71 1 98.25 140 GLY B O 1
ATOM 3151 N N . TYR B 1 141 ? -8.977 -1.681 -0.863 1 97.44 141 TYR B N 1
ATOM 3152 C CA . TYR B 1 141 ? -9.086 -0.669 0.182 1 97.44 141 TYR B CA 1
ATOM 3153 C C . TYR B 1 141 ? -7.996 -0.857 1.233 1 97.44 141 TYR B C 1
ATOM 3155 O O . TYR B 1 141 ? -7.289 0.093 1.581 1 97.44 141 TYR B O 1
ATOM 3163 N N . SER B 1 142 ? -7.82 -2.113 1.707 1 98.31 142 SER B N 1
ATOM 3164 C CA . SER B 1 142 ? -6.773 -2.441 2.67 1 98.31 142 SER B CA 1
ATOM 3165 C C . SER B 1 142 ? -5.402 -2.006 2.166 1 98.31 142 SER B C 1
ATOM 3167 O O . SER B 1 142 ? -4.641 -1.37 2.896 1 98.31 142 SER B O 1
ATOM 3169 N N . ALA B 1 143 ? -5.164 -2.299 0.96 1 98.88 143 ALA B N 1
ATOM 3170 C CA . ALA B 1 143 ? -3.867 -2 0.356 1 98.88 143 ALA B CA 1
ATOM 3171 C C . ALA B 1 143 ? -3.635 -0.494 0.277 1 98.88 143 ALA B C 1
ATOM 3173 O O . ALA B 1 143 ? -2.543 -0.01 0.587 1 98.88 143 ALA B O 1
ATOM 3174 N N . SER B 1 144 ? -4.617 0.256 -0.13 1 98.75 144 SER B N 1
ATOM 3175 C CA . SER B 1 144 ? -4.473 1.7 -0.285 1 98.75 144 SER B CA 1
ATOM 3176 C C . SER B 1 144 ? -4.219 2.377 1.058 1 98.75 144 SER B C 1
ATOM 3178 O O . SER B 1 144 ? -3.34 3.234 1.17 1 98.75 144 SER B O 1
ATOM 3180 N N . LYS B 1 145 ? -4.945 1.989 2.059 1 98.75 145 LYS B N 1
ATOM 3181 C CA . LYS B 1 145 ? -4.797 2.592 3.381 1 98.75 145 LYS B CA 1
ATOM 3182 C C . LYS B 1 145 ? -3.52 2.109 4.062 1 98.75 145 LYS B C 1
ATOM 3184 O O . LYS B 1 145 ? -2.881 2.863 4.801 1 98.75 145 LYS B O 1
ATOM 3189 N N . GLY B 1 146 ? -3.17 0.863 3.803 1 98.81 146 GLY B N 1
ATOM 3190 C CA . GLY B 1 146 ? -1.889 0.38 4.293 1 98.81 146 GLY B CA 1
ATOM 3191 C C . GLY B 1 146 ? -0.705 1.117 3.697 1 98.81 146 GLY B C 1
ATOM 3192 O O . GLY B 1 146 ? 0.271 1.403 4.395 1 98.81 146 GLY B O 1
ATOM 3193 N N . ALA B 1 147 ? -0.8 1.36 2.422 1 98.94 147 ALA B N 1
ATOM 3194 C CA . ALA B 1 147 ? 0.237 2.15 1.764 1 98.94 147 ALA B CA 1
ATOM 3195 C C . ALA B 1 147 ? 0.374 3.525 2.412 1 98.94 147 ALA B C 1
ATOM 3197 O O . ALA B 1 147 ? 1.487 4.02 2.604 1 98.94 147 ALA B O 1
ATOM 3198 N N . LEU B 1 148 ? -0.707 4.117 2.758 1 98.94 148 LEU B N 1
ATOM 3199 C CA . LEU B 1 148 ? -0.691 5.422 3.412 1 98.94 148 LEU B CA 1
ATOM 3200 C C . LEU B 1 148 ? -0.02 5.336 4.777 1 98.94 148 LEU B C 1
ATOM 3202 O O . LEU B 1 148 ? 0.698 6.258 5.18 1 98.94 148 LEU B O 1
ATOM 3206 N N . VAL B 1 149 ? -0.255 4.27 5.5 1 98.88 149 VAL B N 1
ATOM 3207 C CA . VAL B 1 149 ? 0.399 4.059 6.789 1 98.88 149 VAL B CA 1
ATOM 3208 C C . VAL B 1 149 ? 1.915 4.074 6.605 1 98.88 149 VAL B C 1
ATOM 3210 O O . VAL B 1 149 ? 2.621 4.801 7.309 1 98.88 149 VAL B O 1
ATOM 3213 N N . LEU B 1 150 ? 2.393 3.377 5.613 1 98.88 150 LEU B N 1
ATOM 3214 C CA . LEU B 1 150 ? 3.83 3.211 5.434 1 98.88 150 LEU B CA 1
ATOM 3215 C C . LEU B 1 150 ? 4.469 4.504 4.938 1 98.88 150 LEU B C 1
ATOM 3217 O O . LEU B 1 150 ? 5.566 4.867 5.371 1 98.88 150 LEU B O 1
ATOM 3221 N N . ILE B 1 151 ? 3.773 5.207 4.059 1 98.69 151 ILE B N 1
ATOM 3222 C CA . ILE B 1 151 ? 4.285 6.488 3.584 1 98.69 151 ILE B CA 1
ATOM 3223 C C . ILE B 1 151 ? 4.359 7.477 4.746 1 98.69 151 ILE B C 1
ATOM 3225 O O . ILE B 1 151 ? 5.281 8.297 4.816 1 98.69 151 ILE B O 1
ATOM 3229 N N . SER B 1 152 ? 3.426 7.402 5.641 1 98.88 152 SER B N 1
ATOM 3230 C CA . SER B 1 152 ? 3.396 8.281 6.805 1 98.88 152 SER B CA 1
ATOM 3231 C C . SER B 1 152 ? 4.578 8.016 7.73 1 98.88 152 SER B C 1
ATOM 3233 O O . SER B 1 152 ? 5.184 8.945 8.266 1 98.88 152 SER B O 1
ATOM 3235 N N . GLU B 1 153 ? 4.895 6.762 7.906 1 98.75 153 GLU B N 1
ATOM 3236 C CA . GLU B 1 153 ? 6.047 6.398 8.727 1 98.75 153 GLU B CA 1
ATOM 3237 C C . GLU B 1 153 ? 7.34 6.969 8.148 1 98.75 153 GLU B C 1
ATOM 3239 O O . GLU B 1 153 ? 8.156 7.527 8.875 1 98.75 153 GLU B O 1
ATOM 3244 N N . ALA B 1 154 ? 7.5 6.793 6.855 1 98.44 154 ALA B N 1
ATOM 3245 C CA . ALA B 1 154 ? 8.688 7.316 6.191 1 98.44 154 ALA B CA 1
ATOM 3246 C C . ALA B 1 154 ? 8.773 8.836 6.324 1 98.44 154 ALA B C 1
ATOM 3248 O O . ALA B 1 154 ? 9.82 9.375 6.688 1 98.44 154 ALA B O 1
ATOM 3249 N N . LEU B 1 155 ? 7.672 9.477 6.078 1 98.69 155 LEU B N 1
ATOM 3250 C CA . LEU B 1 155 ? 7.605 10.938 6.109 1 98.69 155 LEU B CA 1
ATOM 3251 C C . LEU B 1 155 ? 7.938 11.461 7.5 1 98.69 155 LEU B C 1
ATOM 3253 O O . LEU B 1 155 ? 8.656 12.461 7.637 1 98.69 155 LEU B O 1
ATOM 3257 N N . ARG B 1 156 ? 7.402 10.82 8.484 1 98.25 156 ARG B N 1
ATOM 3258 C CA . ARG B 1 156 ? 7.625 11.203 9.875 1 98.25 156 ARG B CA 1
ATOM 3259 C C . ARG B 1 156 ? 9.117 11.242 10.195 1 98.25 156 ARG B C 1
ATOM 3261 O O . ARG B 1 156 ? 9.594 12.188 10.828 1 98.25 156 ARG B O 1
ATOM 3268 N N . MET B 1 157 ? 9.82 10.258 9.734 1 97.81 157 MET B N 1
ATOM 3269 C CA . MET B 1 157 ? 11.25 10.18 10 1 97.81 157 MET B CA 1
ATOM 3270 C C . MET B 1 157 ? 12.016 11.203 9.164 1 97.81 157 MET B C 1
ATOM 3272 O O . MET B 1 157 ? 12.992 11.789 9.633 1 97.81 157 MET B O 1
ATOM 3276 N N . GLU B 1 158 ? 11.555 11.438 7.965 1 97.62 158 GLU B N 1
ATOM 3277 C CA . GLU B 1 158 ? 12.211 12.391 7.074 1 97.62 158 GLU B CA 1
ATOM 3278 C C . GLU B 1 158 ? 12.086 13.82 7.602 1 97.62 158 GLU B C 1
ATOM 3280 O O . GLU B 1 158 ? 12.961 14.656 7.363 1 97.62 158 GLU B O 1
ATOM 3285 N N . LEU B 1 159 ? 11.039 14.055 8.43 1 97.44 159 LEU B N 1
ATOM 3286 C CA . LEU B 1 159 ? 10.758 15.406 8.891 1 97.44 159 LEU B CA 1
ATOM 3287 C C . LEU B 1 159 ? 11.188 15.586 10.344 1 97.44 159 LEU B C 1
ATOM 3289 O O . LEU B 1 159 ? 10.914 16.625 10.953 1 97.44 159 LEU B O 1
ATOM 3293 N N . LYS B 1 160 ? 11.695 14.656 11.07 1 93.19 160 LYS B N 1
ATOM 3294 C CA . LYS B 1 160 ? 11.984 14.617 12.5 1 93.19 160 LYS B CA 1
ATOM 3295 C C . LYS B 1 160 ? 12.703 15.883 12.953 1 93.19 160 LYS B C 1
ATOM 3297 O O . LYS B 1 160 ? 12.438 16.406 14.039 1 93.19 160 LYS B O 1
ATOM 3302 N N . ASN B 1 161 ? 13.547 16.547 12.18 1 90.62 161 ASN B N 1
ATOM 3303 C CA . ASN B 1 161 ? 14.344 17.688 12.625 1 90.62 161 ASN B CA 1
ATOM 3304 C C . ASN B 1 161 ? 13.883 18.984 11.961 1 90.62 161 ASN B C 1
ATOM 3306 O O . ASN B 1 161 ? 14.656 19.938 11.867 1 90.62 161 ASN B O 1
ATOM 3310 N N . THR B 1 162 ? 12.594 19.062 11.672 1 95.19 162 THR B N 1
ATOM 3311 C CA . THR B 1 162 ? 12.117 20.234 10.961 1 95.19 162 THR B CA 1
ATOM 3312 C C . THR B 1 162 ? 11.086 21 11.797 1 95.19 162 THR B C 1
ATOM 3314 O O . THR B 1 162 ? 10.68 22.109 11.438 1 95.19 162 THR B O 1
ATOM 3317 N N . GLY B 1 163 ? 10.656 20.359 12.914 1 96.88 163 GLY B N 1
ATOM 3318 C CA . GLY B 1 163 ? 9.562 20.922 13.688 1 96.88 163 GLY B CA 1
ATOM 3319 C C . GLY B 1 163 ? 8.195 20.516 13.172 1 96.88 163 GLY B C 1
ATOM 3320 O O . GLY B 1 163 ? 7.172 20.859 13.773 1 96.88 163 GLY B O 1
ATOM 3321 N N . ILE B 1 164 ? 8.156 19.812 12.039 1 98.44 164 ILE B N 1
ATOM 3322 C CA . ILE B 1 164 ? 6.918 19.297 11.469 1 98.44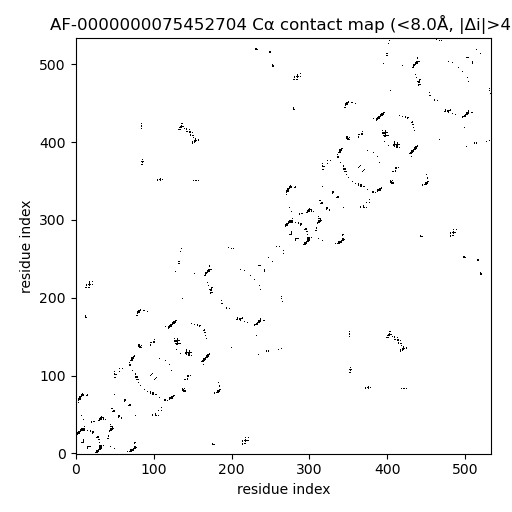 164 ILE B CA 1
ATOM 3323 C C . ILE B 1 164 ? 6.703 17.859 11.914 1 98.44 164 ILE B C 1
ATOM 3325 O O . ILE B 1 164 ? 7.629 17.047 11.883 1 98.44 164 ILE B O 1
ATOM 3329 N N . HIS B 1 165 ? 5.48 17.547 12.398 1 98.62 165 HIS B N 1
ATOM 3330 C CA . HIS B 1 165 ? 5.152 16.219 12.922 1 98.62 165 HIS B CA 1
ATOM 3331 C C . HIS B 1 165 ? 4.125 15.523 12.047 1 98.62 165 HIS B C 1
ATOM 3333 O O . HIS B 1 165 ? 3.297 16.172 11.406 1 98.62 165 HIS B O 1
ATOM 3339 N N . VAL B 1 166 ? 4.246 14.219 11.969 1 98.81 166 VAL B N 1
ATOM 3340 C CA . VAL B 1 166 ? 3.328 13.398 11.18 1 98.81 166 VAL B CA 1
ATOM 3341 C C . VAL B 1 166 ? 2.795 12.258 12.039 1 98.81 166 VAL B C 1
ATOM 3343 O O . VAL B 1 166 ? 3.547 11.633 12.789 1 98.81 166 VAL B O 1
ATOM 3346 N N . THR B 1 167 ? 1.536 12.016 12.008 1 98.88 167 THR B N 1
ATOM 3347 C CA . THR B 1 167 ? 0.925 10.859 12.656 1 98.88 167 THR B CA 1
ATOM 3348 C C . THR B 1 167 ? -0.251 10.336 11.836 1 98.88 167 THR B C 1
ATOM 3350 O O . THR B 1 167 ? -0.62 10.938 10.82 1 98.88 167 THR B O 1
ATOM 3353 N N . THR B 1 168 ? -0.716 9.156 12.172 1 98.81 168 THR B N 1
ATOM 3354 C CA . THR B 1 168 ? -1.897 8.586 11.539 1 98.81 168 THR B CA 1
ATOM 3355 C C . THR B 1 168 ? -2.984 8.297 12.57 1 98.81 168 THR B C 1
ATOM 3357 O O . THR B 1 168 ? -2.693 8.148 13.758 1 98.81 168 THR B O 1
ATOM 3360 N N . ILE B 1 169 ? -4.195 8.281 12.133 1 98.38 169 ILE B N 1
ATOM 3361 C CA . ILE B 1 169 ? -5.285 7.734 12.938 1 98.38 169 ILE B CA 1
ATOM 3362 C C . ILE B 1 169 ? -6.117 6.777 12.086 1 98.38 169 ILE B C 1
ATOM 3364 O O . ILE B 1 169 ? -6.512 7.113 10.969 1 98.38 169 ILE B O 1
ATOM 3368 N N . ALA B 1 170 ? -6.344 5.594 12.586 1 97.38 170 ALA B N 1
ATOM 3369 C CA . ALA B 1 170 ? -7.055 4.523 11.898 1 97.38 170 ALA B CA 1
ATOM 3370 C C . ALA B 1 170 ? -8.469 4.355 12.445 1 97.38 170 ALA B C 1
ATOM 3372 O O . ALA B 1 170 ? -8.664 3.73 13.492 1 97.38 170 ALA B O 1
ATOM 3373 N N . PRO B 1 171 ? -9.453 4.883 11.688 1 95.44 171 PRO B N 1
ATOM 3374 C CA . PRO B 1 171 ? -10.836 4.637 12.102 1 95.44 171 PRO B CA 1
ATOM 3375 C C . PRO B 1 171 ? -11.258 3.182 11.898 1 95.44 171 PRO B C 1
ATOM 3377 O O . PRO B 1 171 ? -10.852 2.543 10.93 1 95.44 171 PRO B O 1
ATOM 3380 N N . GLY B 1 172 ? -11.984 2.686 12.812 1 89.69 172 GLY B N 1
ATOM 3381 C CA . GLY B 1 172 ? -12.758 1.477 12.57 1 89.69 172 GLY B CA 1
ATOM 3382 C C . GLY B 1 172 ? -14.023 1.728 11.773 1 89.69 172 GLY B C 1
ATOM 3383 O O . GLY B 1 172 ? -14.062 2.607 10.914 1 89.69 172 GLY B O 1
ATOM 3384 N N . ASP B 1 173 ? -15.062 0.918 11.969 1 77.69 173 ASP B N 1
ATOM 3385 C CA . ASP B 1 173 ? -16.328 1.104 11.266 1 77.69 173 ASP B CA 1
ATOM 3386 C C . ASP B 1 173 ? -17.109 2.285 11.844 1 77.69 173 ASP B C 1
ATOM 3388 O O . ASP B 1 173 ? -17.484 2.271 13.023 1 77.69 173 ASP B O 1
ATOM 3392 N N . TYR B 1 174 ? -17.094 3.26 11.094 1 62.09 174 TYR B N 1
ATOM 3393 C CA . TYR B 1 174 ? -17.891 4.414 11.484 1 62.09 174 TYR B CA 1
ATOM 3394 C C . TYR B 1 174 ? -19.016 4.656 10.484 1 62.09 174 TYR B C 1
ATOM 3396 O O . TYR B 1 174 ? -18.891 4.359 9.297 1 62.09 174 TYR B O 1
ATOM 3404 N N . ALA B 1 175 ? -20.062 4.945 11.078 1 51.62 175 ALA B N 1
ATOM 3405 C CA . ALA B 1 175 ? -21.234 5.258 10.25 1 51.62 175 ALA B CA 1
ATOM 3406 C C . ALA B 1 175 ? -20.969 6.445 9.336 1 51.62 175 ALA B C 1
ATOM 3408 O O . ALA B 1 175 ? -21.297 7.586 9.68 1 51.62 175 ALA B O 1
ATOM 3409 N N . THR B 1 176 ? -20.062 6.203 8.523 1 60.94 176 THR B N 1
ATOM 3410 C CA . THR B 1 176 ? -19.734 7.309 7.629 1 60.94 176 THR B CA 1
ATOM 3411 C C . THR B 1 176 ? -20.25 7.035 6.219 1 60.94 176 THR B C 1
ATOM 3413 O O . THR B 1 176 ? -20.688 5.926 5.914 1 60.94 176 THR B O 1
ATOM 3416 N N . ASP B 1 177 ? -20.359 8.109 5.539 1 58.56 177 ASP B N 1
ATOM 3417 C CA . ASP B 1 177 ? -20.781 8.094 4.141 1 58.56 177 ASP B CA 1
ATOM 3418 C C . ASP B 1 177 ? -19.719 7.43 3.26 1 58.56 177 ASP B C 1
ATOM 3420 O O . ASP B 1 177 ? -19.797 7.508 2.031 1 58.56 177 ASP B O 1
ATOM 3424 N N . ILE B 1 178 ? -18.719 6.844 3.893 1 61.72 178 ILE B N 1
ATOM 3425 C CA . ILE B 1 178 ? -17.719 6.203 3.049 1 61.72 178 ILE B CA 1
ATOM 3426 C C . ILE B 1 178 ? -18.359 5.078 2.244 1 61.72 178 ILE B C 1
ATOM 3428 O O . ILE B 1 178 ? -17.984 4.824 1.1 1 61.72 178 ILE B O 1
ATOM 3432 N N . ALA B 1 179 ? -19.328 4.57 2.855 1 59.41 179 ALA B N 1
ATOM 3433 C CA . ALA B 1 179 ? -20.078 3.512 2.182 1 59.41 179 ALA B CA 1
ATOM 3434 C C . ALA B 1 179 ? -20.781 4.043 0.929 1 59.41 179 ALA B C 1
ATOM 3436 O O . ALA B 1 179 ? -20.844 3.352 -0.091 1 59.41 179 ALA B O 1
ATOM 3437 N N . SER B 1 180 ? -21.141 5.309 1.057 1 62.12 180 SER B N 1
ATOM 3438 C CA . SER B 1 180 ? -21.812 5.891 -0.094 1 62.12 180 SER B CA 1
ATOM 3439 C C . SER B 1 180 ? -20.828 6.25 -1.2 1 62.12 180 SER B C 1
ATOM 3441 O O . SER B 1 180 ? -21.219 6.426 -2.355 1 62.12 180 SER B O 1
ATOM 3443 N N . ARG B 1 181 ? -19.594 6.316 -0.878 1 71.69 181 ARG B N 1
ATOM 3444 C CA . ARG B 1 181 ? -18.547 6.672 -1.842 1 71.69 181 ARG B CA 1
ATOM 3445 C C . ARG B 1 181 ? -17.703 5.461 -2.207 1 71.69 181 ARG B C 1
ATOM 3447 O O . ARG B 1 181 ? -16.609 5.602 -2.764 1 71.69 181 ARG B O 1
ATOM 3454 N N . ARG B 1 182 ? -18.203 4.426 -1.894 1 85.06 182 ARG B N 1
ATOM 3455 C CA . ARG B 1 182 ? -17.516 3.172 -2.141 1 85.06 182 ARG B CA 1
ATOM 3456 C C . ARG B 1 182 ? -17.844 2.619 -3.521 1 85.06 182 ARG B C 1
ATOM 3458 O O . ARG B 1 182 ? -19 2.668 -3.953 1 85.06 182 ARG B O 1
ATOM 3465 N N . TYR B 1 183 ? -16.734 2.301 -4.25 1 87.62 183 TYR B N 1
ATOM 3466 C CA . TYR B 1 183 ? -16.984 1.489 -5.438 1 87.62 183 TYR B CA 1
ATOM 3467 C C . TYR B 1 183 ? -17.328 0.054 -5.059 1 87.62 183 TYR B C 1
ATOM 3469 O O . TYR B 1 183 ? -16.609 -0.578 -4.281 1 87.62 183 TYR B O 1
ATOM 3477 N N . HIS B 1 184 ? -18.438 -0.393 -5.59 1 89.31 184 HIS B N 1
ATOM 3478 C CA . HIS B 1 184 ? -18.828 -1.789 -5.445 1 89.31 184 HIS B CA 1
ATOM 3479 C C . HIS B 1 184 ? -18.719 -2.531 -6.773 1 89.31 184 HIS B C 1
ATOM 3481 O O . HIS B 1 184 ? -19.453 -2.225 -7.723 1 89.31 184 HIS B O 1
ATOM 3487 N N . ALA B 1 185 ? -17.766 -3.482 -6.695 1 90.06 185 ALA B N 1
ATOM 3488 C CA . ALA B 1 185 ? -17.828 -4.352 -7.867 1 90.06 185 ALA B CA 1
ATOM 3489 C C . ALA B 1 185 ? -19.188 -5.051 -7.957 1 90.06 185 ALA B C 1
ATOM 3491 O O . ALA B 1 185 ? -19.719 -5.516 -6.949 1 90.06 185 ALA B O 1
ATOM 3492 N N . PRO B 1 186 ? -19.75 -5.066 -9.117 1 89.31 186 PRO B N 1
ATOM 3493 C CA . PRO B 1 186 ? -21.031 -5.742 -9.227 1 89.31 186 PRO B CA 1
ATOM 3494 C C . PRO B 1 186 ? -20.953 -7.238 -8.938 1 89.31 186 PRO B C 1
ATOM 3496 O O . PRO B 1 186 ? -19.938 -7.871 -9.234 1 89.31 186 PRO B O 1
ATOM 3499 N N . VAL B 1 187 ? -21.969 -7.691 -8.336 1 90.38 187 VAL B N 1
ATOM 3500 C CA . VAL B 1 187 ? -22.094 -9.133 -8.18 1 90.38 187 VAL B CA 1
ATOM 3501 C C . VAL B 1 187 ? -22.516 -9.766 -9.508 1 90.38 187 VAL B C 1
ATOM 3503 O O . VAL B 1 187 ? -23.688 -9.695 -9.898 1 90.38 187 VAL B O 1
ATOM 3506 N N . LYS B 1 188 ? -21.547 -10.359 -10.141 1 92.5 188 LYS B N 1
ATOM 3507 C CA . LYS B 1 188 ? -21.812 -10.961 -11.445 1 92.5 188 LYS B CA 1
ATOM 3508 C C . LYS B 1 188 ? -22.453 -12.336 -11.289 1 92.5 188 LYS B C 1
ATOM 3510 O O . LYS B 1 188 ? -22.047 -13.125 -10.438 1 92.5 188 LYS B O 1
ATOM 3515 N N . ALA B 1 189 ? -23.422 -12.578 -12.117 1 91.5 189 ALA B N 1
ATOM 3516 C CA . ALA B 1 189 ? -24.188 -13.828 -12.047 1 91.5 189 ALA B CA 1
ATOM 3517 C C . ALA B 1 189 ? -23.281 -15.031 -12.289 1 91.5 189 ALA B C 1
ATOM 3519 O O . ALA B 1 189 ? -23.453 -16.094 -11.672 1 91.5 189 ALA B O 1
ATOM 3520 N N . ASN B 1 190 ? -22.297 -14.883 -13.062 1 92.75 190 ASN B N 1
ATOM 3521 C CA . ASN B 1 190 ? -21.438 -16.016 -13.422 1 92.75 190 ASN B CA 1
ATOM 3522 C C . ASN B 1 190 ? -20.109 -15.961 -12.672 1 92.75 190 ASN B C 1
ATOM 3524 O O . ASN B 1 190 ? -19.172 -16.703 -13 1 92.75 190 ASN B O 1
ATOM 3528 N N . SER B 1 191 ? -20.078 -15.148 -11.68 1 93.81 191 SER B N 1
ATOM 3529 C CA . SER B 1 191 ? -18.844 -15.016 -10.914 1 93.81 191 SER B CA 1
ATOM 3530 C C . SER B 1 191 ? -18.625 -16.219 -10 1 93.81 191 SER B C 1
ATOM 3532 O O . SER B 1 191 ? -19.562 -16.672 -9.336 1 93.81 191 SER B O 1
ATOM 3534 N N . PRO B 1 192 ? -17.406 -16.672 -10.008 1 93.06 192 PRO B N 1
ATOM 3535 C CA . PRO B 1 192 ? -17.094 -17.734 -9.039 1 93.06 192 PRO B CA 1
ATOM 3536 C C . PRO B 1 192 ? -17.172 -17.25 -7.594 1 93.06 192 PRO B C 1
ATOM 3538 O O . PRO B 1 192 ? -17.172 -18.078 -6.668 1 93.06 192 PRO B O 1
ATOM 3541 N N . TYR B 1 193 ? -17.25 -15.977 -7.395 1 94.38 193 TYR B N 1
ATOM 3542 C CA . TYR B 1 193 ? -17.266 -15.391 -6.059 1 94.38 193 TYR B CA 1
ATOM 3543 C C . TYR B 1 193 ? -18.656 -14.953 -5.66 1 94.38 193 TYR B C 1
ATOM 3545 O O . TYR B 1 193 ? -18.859 -14.391 -4.578 1 94.38 193 TYR B O 1
ATOM 3553 N N . ARG B 1 194 ? -19.625 -15.133 -6.445 1 93.81 194 ARG B N 1
ATOM 3554 C CA . ARG B 1 194 ? -20.938 -14.516 -6.316 1 93.81 194 ARG B CA 1
ATOM 3555 C C . ARG B 1 194 ? -21.484 -14.703 -4.906 1 93.81 194 ARG B C 1
ATOM 3557 O O . ARG B 1 194 ? -21.828 -13.727 -4.238 1 93.81 194 ARG B O 1
ATOM 3564 N N . GLU B 1 195 ? -21.562 -15.875 -4.402 1 91.19 195 GLU B N 1
ATOM 3565 C CA . GLU B 1 195 ? -22.219 -16.172 -3.133 1 91.19 195 GLU B CA 1
ATOM 3566 C C . GLU B 1 195 ? -21.438 -15.586 -1.958 1 91.19 195 GLU B C 1
ATOM 3568 O O . GLU B 1 195 ? -22.016 -14.898 -1.112 1 91.19 195 GLU B O 1
ATOM 3573 N N . VAL B 1 196 ? -20.172 -15.836 -2.006 1 90.88 196 VAL B N 1
ATOM 3574 C CA . VAL B 1 196 ? -19.375 -15.406 -0.866 1 90.88 196 VAL B CA 1
ATOM 3575 C C . VAL B 1 196 ? -19.25 -13.883 -0.865 1 90.88 196 VAL B C 1
ATOM 3577 O O . VAL B 1 196 ? -19.25 -13.25 0.196 1 90.88 196 VAL B O 1
ATOM 3580 N N . TYR B 1 197 ? -19.125 -13.352 -2.031 1 93.06 197 TYR B N 1
ATOM 3581 C CA . TYR B 1 197 ? -19.031 -11.898 -2.133 1 93.06 197 TYR B CA 1
ATOM 3582 C C . TYR B 1 197 ? -20.328 -11.234 -1.687 1 93.06 197 TYR B C 1
ATOM 3584 O O . TYR B 1 197 ? -20.312 -10.266 -0.93 1 93.06 197 TYR B O 1
ATOM 3592 N N . GLN B 1 198 ? -21.422 -11.727 -2.104 1 90.81 198 GLN B N 1
ATOM 3593 C CA . GLN B 1 198 ? -22.719 -11.188 -1.701 1 90.81 198 GLN B CA 1
ATOM 3594 C C . GLN B 1 198 ? -22.891 -11.25 -0.186 1 90.81 198 GLN B C 1
ATOM 3596 O O . GLN B 1 198 ? -23.344 -10.289 0.432 1 90.81 198 GLN B O 1
ATOM 3601 N N . LYS B 1 199 ? -22.562 -12.359 0.325 1 88.88 199 LYS B N 1
ATOM 3602 C CA . LYS B 1 199 ? -22.656 -12.516 1.773 1 88.88 199 LYS B CA 1
ATOM 3603 C C . LYS B 1 199 ? -21.797 -11.484 2.492 1 88.88 199 LYS B C 1
ATOM 3605 O O . LYS B 1 199 ? -22.219 -10.898 3.492 1 88.88 199 LYS B O 1
ATOM 3610 N N . SER B 1 200 ? -20.625 -11.297 1.991 1 87.88 200 SER B N 1
ATOM 3611 C CA . SER B 1 200 ? -19.719 -10.312 2.564 1 87.88 200 SER B CA 1
ATOM 3612 C C . SER B 1 200 ? -20.297 -8.906 2.482 1 87.88 200 SER B C 1
ATOM 3614 O O . SER B 1 200 ? -20.172 -8.125 3.43 1 87.88 200 SER B O 1
ATOM 3616 N N . LEU B 1 201 ? -20.875 -8.609 1.376 1 86 201 LEU B N 1
ATOM 3617 C CA . LEU B 1 201 ? -21.5 -7.305 1.196 1 86 201 LEU B CA 1
ATOM 3618 C C . LEU B 1 201 ? -22.609 -7.09 2.211 1 86 201 LEU B C 1
ATOM 3620 O O . LEU B 1 201 ? -22.734 -6.004 2.781 1 86 201 LEU B O 1
ATOM 3624 N N . ASP B 1 202 ? -23.297 -8.094 2.404 1 83.88 202 ASP B N 1
ATOM 3625 C CA . ASP B 1 202 ? -24.406 -8.008 3.35 1 83.88 202 ASP B CA 1
ATOM 3626 C C . ASP B 1 202 ? -23.891 -7.777 4.77 1 83.88 202 ASP B C 1
ATOM 3628 O O . ASP B 1 202 ? -24.469 -6.988 5.52 1 83.88 202 ASP B O 1
ATOM 3632 N N . LEU B 1 203 ? -22.891 -8.383 5.086 1 79.94 203 LEU B N 1
ATOM 3633 C CA . LEU B 1 203 ? -22.281 -8.227 6.402 1 79.94 203 LEU B CA 1
ATOM 3634 C C . LEU B 1 203 ? -21.719 -6.816 6.578 1 79.94 203 LEU B C 1
ATOM 3636 O O . LEU B 1 203 ? -21.875 -6.211 7.641 1 79.94 203 LEU B O 1
ATOM 3640 N N . MET B 1 204 ? -21.125 -6.316 5.574 1 76.69 204 MET B N 1
ATOM 3641 C CA . MET B 1 204 ? -20.531 -4.98 5.609 1 76.69 204 MET B CA 1
ATOM 3642 C C . MET B 1 204 ? -21.609 -3.914 5.742 1 76.69 204 MET B C 1
ATOM 3644 O O . MET B 1 204 ? -21.422 -2.93 6.461 1 76.69 204 MET B O 1
ATOM 3648 N N . ASN B 1 205 ? -22.625 -4.141 5.09 1 73.31 205 ASN B N 1
ATOM 3649 C CA . ASN B 1 205 ? -23.734 -3.18 5.109 1 73.31 205 ASN B CA 1
ATOM 3650 C C . ASN B 1 205 ? -24.438 -3.164 6.461 1 73.31 205 ASN B C 1
ATOM 3652 O O . ASN B 1 205 ? -24.953 -2.131 6.883 1 73.31 205 ASN B O 1
ATOM 3656 N N . GLN B 1 206 ? -24.469 -4.285 7.109 1 68.56 206 GLN B N 1
ATOM 3657 C CA . GLN B 1 206 ? -25.078 -4.355 8.438 1 68.56 206 GLN B CA 1
ATOM 3658 C C . GLN B 1 206 ? -24.234 -3.598 9.461 1 68.56 206 GLN B C 1
ATOM 3660 O O . GLN B 1 206 ? -24.781 -2.967 10.375 1 68.56 206 GLN B O 1
ATOM 3665 N N . HIS B 1 207 ? -22.984 -3.479 9.234 1 62.53 207 HIS B N 1
ATOM 3666 C CA . HIS B 1 207 ? -22.062 -2.85 10.18 1 62.53 207 HIS B CA 1
ATOM 3667 C C . HIS B 1 207 ? -22.062 -1.334 10 1 62.53 207 HIS B C 1
ATOM 3669 O O . HIS B 1 207 ? -21.75 -0.6 10.945 1 62.53 207 HIS B O 1
ATOM 3675 N N . VAL B 1 208 ? -22.281 -0.815 8.891 1 58.78 208 VAL B N 1
ATOM 3676 C CA . VAL B 1 208 ? -22.297 0.621 8.625 1 58.78 208 VAL B CA 1
ATOM 3677 C C . VAL B 1 208 ? -23.406 1.285 9.438 1 58.78 208 VAL B C 1
ATOM 3679 O O . VAL B 1 208 ? -23.219 2.375 9.984 1 58.78 208 VAL B O 1
ATOM 3682 N N . ASP B 1 209 ? -24.422 0.555 9.516 1 56.91 209 ASP B N 1
ATOM 3683 C CA . ASP B 1 209 ? -25.547 1.095 10.258 1 56.91 209 ASP B CA 1
ATOM 3684 C C . ASP B 1 209 ? -25.25 1.16 11.75 1 56.91 209 ASP B C 1
ATOM 3686 O O . ASP B 1 209 ? -25.859 1.949 12.484 1 56.91 209 ASP B O 1
ATOM 3690 N N . SER B 1 210 ? -24.25 0.436 12.109 1 54.59 210 SER B N 1
ATOM 3691 C CA . SER B 1 210 ? -23.906 0.377 13.531 1 54.59 210 SER B CA 1
ATOM 3692 C C . SER B 1 210 ? -22.578 1.065 13.812 1 54.59 210 SER B C 1
ATOM 3694 O O . SER B 1 210 ? -22.031 0.953 14.914 1 54.59 210 SER B O 1
ATOM 3696 N N . GLY B 1 211 ? -22.188 1.827 12.836 1 62.59 211 GLY B N 1
ATOM 3697 C CA . GLY B 1 211 ? -20.859 2.41 13.008 1 62.59 211 GLY B CA 1
ATOM 3698 C C . GLY B 1 211 ? -20.844 3.541 14.023 1 62.59 211 GLY B C 1
ATOM 3699 O O . GLY B 1 211 ? -21.891 4 14.469 1 62.59 211 GLY B O 1
ATOM 3700 N N . GLY B 1 212 ? -19.547 3.805 14.492 1 69.94 212 GLY B N 1
ATOM 3701 C CA . GLY B 1 212 ? -19.344 4.859 15.469 1 69.94 212 GLY B CA 1
ATOM 3702 C C . GLY B 1 212 ? -19.781 6.223 14.977 1 69.94 212 GLY B C 1
ATOM 3703 O O . GLY B 1 212 ? -20.078 6.398 13.797 1 69.94 212 GLY B O 1
ATOM 3704 N N . ASN B 1 213 ? -20.031 7.117 15.898 1 83.75 213 ASN B N 1
ATOM 3705 C CA . ASN B 1 213 ? -20.406 8.5 15.625 1 83.75 213 ASN B CA 1
ATOM 3706 C C . ASN B 1 213 ? -19.188 9.328 15.18 1 83.75 213 ASN B C 1
ATOM 3708 O O . ASN B 1 213 ? -18.203 9.406 15.898 1 83.75 213 ASN B O 1
ATOM 3712 N N . PRO B 1 214 ? -19.234 9.922 13.992 1 91.19 214 PRO B N 1
ATOM 3713 C CA . PRO B 1 214 ? -18.109 10.711 13.484 1 91.19 214 PRO B CA 1
ATOM 3714 C C . PRO B 1 214 ? -17.625 11.758 14.484 1 91.19 214 PRO B C 1
ATOM 3716 O O . PRO B 1 214 ? -16.469 12.156 14.445 1 91.19 214 PRO B O 1
ATOM 3719 N N . ILE B 1 215 ? -18.469 12.156 15.414 1 93.69 215 ILE B N 1
ATOM 3720 C CA . ILE B 1 215 ? -18.109 13.164 16.406 1 93.69 215 ILE B CA 1
ATOM 3721 C C . ILE B 1 215 ? -17.031 12.602 17.328 1 93.69 215 ILE B C 1
ATOM 3723 O O . ILE B 1 215 ? -16.156 13.344 17.797 1 93.69 215 ILE B O 1
ATOM 3727 N N . GLU B 1 216 ? -17.062 11.297 17.578 1 94.12 216 GLU B N 1
ATOM 3728 C CA . GLU B 1 216 ? -16.047 10.664 18.406 1 94.12 216 GLU B CA 1
ATOM 3729 C C . GLU B 1 216 ? -14.672 10.758 17.75 1 94.12 216 GLU B C 1
ATOM 3731 O O . GLU B 1 216 ? -13.664 10.969 18.422 1 94.12 216 GLU B O 1
ATOM 3736 N N . MET B 1 217 ? -14.68 10.625 16.484 1 95.19 217 MET B N 1
ATOM 3737 C CA . MET B 1 217 ? -13.438 10.781 15.727 1 95.19 217 MET B CA 1
ATOM 3738 C C . MET B 1 217 ? -12.938 12.219 15.781 1 95.19 217 MET B C 1
ATOM 3740 O O . MET B 1 217 ? -11.742 12.461 15.961 1 95.19 217 MET B O 1
ATOM 3744 N N . ALA B 1 218 ? -13.859 13.141 15.672 1 97.5 218 ALA B N 1
ATOM 3745 C CA . ALA B 1 218 ? -13.523 14.555 15.719 1 97.5 218 ALA B CA 1
ATOM 3746 C C . ALA B 1 218 ? -12.859 14.922 17.047 1 97.5 218 ALA B C 1
ATOM 3748 O O . ALA B 1 218 ? -11.836 15.609 17.062 1 97.5 218 ALA B O 1
ATOM 3749 N N . LYS B 1 219 ? -13.422 14.438 18.109 1 97.94 219 LYS B N 1
ATOM 3750 C CA . LYS B 1 219 ? -12.891 14.695 19.438 1 97.94 219 LYS B CA 1
ATOM 3751 C C . LYS B 1 219 ? -11.5 14.094 19.609 1 97.94 219 LYS B C 1
ATOM 3753 O O . LYS B 1 219 ? -10.617 14.703 20.219 1 97.94 219 LYS B O 1
ATOM 3758 N N . LYS B 1 220 ? -11.352 12.883 19.078 1 97.69 220 LYS B N 1
ATOM 3759 C CA . LYS B 1 220 ? -10.055 12.234 19.156 1 97.69 220 LYS B CA 1
ATOM 3760 C C . LYS B 1 220 ? -9 13.016 18.375 1 97.69 220 LYS B C 1
ATOM 3762 O O . LYS B 1 220 ? -7.875 13.195 18.844 1 97.69 220 LYS B O 1
ATOM 3767 N N . ILE B 1 221 ? -9.32 13.453 17.219 1 98.62 221 ILE B N 1
ATOM 3768 C CA . ILE B 1 221 ? -8.406 14.227 16.391 1 98.62 221 ILE B CA 1
ATOM 3769 C C . ILE B 1 221 ? -8.039 15.523 17.109 1 98.62 221 ILE B C 1
ATOM 3771 O O . ILE B 1 221 ? -6.875 15.93 17.109 1 98.62 221 ILE B O 1
ATOM 3775 N N . HIS B 1 222 ? -9.031 16.203 17.734 1 98.81 222 HIS B N 1
ATOM 3776 C CA . HIS B 1 222 ? -8.781 17.422 18.516 1 98.81 222 HIS B CA 1
ATOM 3777 C C . HIS B 1 222 ? -7.758 17.156 19.609 1 98.81 222 HIS B C 1
ATOM 3779 O O . HIS B 1 222 ? -6.828 17.938 19.797 1 98.81 222 HIS B O 1
ATOM 3785 N N . ARG B 1 223 ? -7.926 16.016 20.297 1 98.62 223 ARG B N 1
ATOM 3786 C CA . ARG B 1 223 ? -6.992 15.656 21.359 1 98.62 223 ARG B CA 1
ATOM 3787 C C . ARG B 1 223 ? -5.59 15.445 20.812 1 98.62 223 ARG B C 1
ATOM 3789 O O . ARG B 1 223 ? -4.602 15.828 21.438 1 98.62 223 ARG B O 1
ATOM 3796 N N . ILE B 1 224 ? -5.508 14.844 19.641 1 98.69 224 ILE B N 1
ATOM 3797 C CA . ILE B 1 224 ? -4.223 14.594 19 1 98.69 224 ILE B CA 1
ATOM 3798 C C . ILE B 1 224 ? -3.543 15.922 18.672 1 98.69 224 ILE B C 1
ATOM 3800 O O . ILE B 1 224 ? -2.346 16.094 18.906 1 98.69 224 ILE B O 1
ATOM 3804 N N . ILE B 1 225 ? -4.293 16.875 18.188 1 98.69 225 ILE B N 1
ATOM 3805 C CA . ILE B 1 225 ? -3.768 18.172 17.828 1 98.69 225 ILE B CA 1
ATOM 3806 C C . ILE B 1 225 ? -3.189 18.859 19.062 1 98.69 225 ILE B C 1
ATOM 3808 O O . ILE B 1 225 ? -2.172 19.562 18.969 1 98.69 225 ILE B O 1
ATOM 3812 N N . GLU B 1 226 ? -3.752 18.594 20.203 1 98 226 GLU B N 1
ATOM 3813 C CA . GLU B 1 226 ? -3.402 19.328 21.406 1 98 226 GLU B CA 1
ATOM 3814 C C . GLU B 1 226 ? -2.371 18.578 22.234 1 98 226 GLU B C 1
ATOM 3816 O O . GLU B 1 226 ? -1.893 19.078 23.25 1 98 226 GLU B O 1
ATOM 3821 N N . THR B 1 227 ? -2.059 17.391 21.844 1 97.31 227 THR B N 1
ATOM 3822 C CA . THR B 1 227 ? -1.14 16.609 22.656 1 97.31 227 THR B CA 1
ATOM 3823 C C . THR B 1 227 ? 0.304 17.031 22.422 1 97.31 227 THR B C 1
ATOM 3825 O O . THR B 1 227 ? 0.674 17.391 21.297 1 97.31 227 THR B O 1
ATOM 3828 N N . LYS B 1 228 ? 1.145 16.969 23.438 1 94.19 228 LYS B N 1
ATOM 3829 C CA . LYS B 1 228 ? 2.543 17.375 23.359 1 94.19 228 LYS B CA 1
ATOM 3830 C C . LYS B 1 228 ? 3.412 16.266 22.766 1 94.19 228 LYS B C 1
ATOM 3832 O O . LYS B 1 228 ? 4.359 16.547 22.031 1 94.19 228 LYS B O 1
ATOM 3837 N N . HIS B 1 229 ? 3.09 15.062 23.094 1 95.44 229 HIS B N 1
ATOM 3838 C CA . HIS B 1 229 ? 3.85 13.906 22.625 1 95.44 229 HIS B CA 1
ATOM 3839 C C . HIS B 1 229 ? 3.006 13.016 21.719 1 95.44 229 HIS B C 1
ATOM 3841 O O . HIS B 1 229 ? 2.234 12.188 22.188 1 95.44 229 HIS B O 1
ATOM 3847 N N . LEU B 1 230 ? 3.309 13.102 20.453 1 97.19 230 LEU B N 1
ATOM 3848 C CA . LEU B 1 230 ? 2.508 12.414 19.438 1 97.19 230 LEU B CA 1
ATOM 3849 C C . LEU B 1 230 ? 2.945 10.953 19.297 1 97.19 230 LEU B C 1
ATOM 3851 O O . LEU B 1 230 ? 4.141 10.656 19.328 1 97.19 230 LEU B O 1
ATOM 3855 N N . LYS B 1 231 ? 2.016 10.07 19.25 1 98.06 231 LYS B N 1
ATOM 3856 C CA . LYS B 1 231 ? 2.295 8.695 18.844 1 98.06 231 LYS B CA 1
ATOM 3857 C C . LYS B 1 231 ? 2.49 8.594 17.344 1 98.06 231 LYS B C 1
ATOM 3859 O O . LYS B 1 231 ? 2.125 9.508 16.594 1 98.06 231 LYS B O 1
ATOM 3864 N N . VAL B 1 232 ? 3.057 7.48 16.969 1 98.25 232 VAL B N 1
ATOM 3865 C CA . VAL B 1 232 ? 3.246 7.246 15.531 1 98.25 232 VAL B CA 1
ATOM 3866 C C . VAL B 1 232 ? 1.9 6.953 14.875 1 98.25 232 VAL B C 1
ATOM 3868 O O . VAL B 1 232 ? 1.62 7.445 13.781 1 98.25 232 VAL B O 1
ATOM 3871 N N . HIS B 1 233 ? 1.146 6.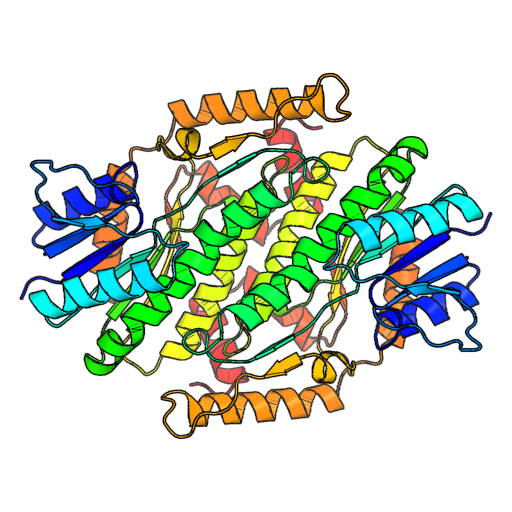105 15.555 1 98.12 233 HIS B N 1
ATOM 3872 C CA . HIS B 1 233 ? -0.158 5.68 15.055 1 98.12 233 HIS B CA 1
ATOM 3873 C C . HIS B 1 233 ? -1.215 5.746 16.156 1 98.12 233 HIS B C 1
ATOM 3875 O O . HIS B 1 233 ? -0.949 5.383 17.297 1 98.12 233 HIS B O 1
ATOM 3881 N N . TYR B 1 234 ? -2.367 6.227 15.797 1 97.81 234 TYR B N 1
ATOM 3882 C CA . TYR B 1 234 ? -3.564 6.164 16.625 1 97.81 234 TYR B CA 1
ATOM 3883 C C . TYR B 1 234 ? -4.637 5.301 15.977 1 97.81 234 TYR B C 1
ATOM 3885 O O . TYR B 1 234 ? -4.582 5.035 14.781 1 97.81 234 TYR B O 1
ATOM 3893 N N . SER B 1 235 ? -5.52 4.77 16.719 1 95 235 SER B N 1
ATOM 3894 C CA . SER B 1 235 ? -6.707 4.078 16.234 1 95 235 SER B CA 1
ATOM 3895 C C . SER B 1 235 ? -7.949 4.488 17.016 1 95 235 SER B C 1
ATOM 3897 O O . SER B 1 235 ? -7.844 4.922 18.172 1 95 235 SER B O 1
ATOM 3899 N N . GLN B 1 236 ? -9.055 4.5 16.359 1 92.81 236 GLN B N 1
ATOM 3900 C CA . GLN B 1 236 ? -10.336 4.801 16.984 1 92.81 236 GLN B CA 1
ATOM 3901 C C . GLN B 1 236 ? -11.438 3.891 16.453 1 92.81 236 GLN B C 1
ATOM 3903 O O . GLN B 1 236 ? -11.625 3.783 15.234 1 92.81 236 GLN B O 1
ATOM 3908 N N . GLY B 1 237 ? -12.117 3.225 17.219 1 88.56 237 GLY B N 1
ATOM 3909 C CA . GLY B 1 237 ? -13.18 2.287 16.875 1 88.56 237 GLY B CA 1
ATOM 3910 C C . GLY B 1 237 ? -13.57 1.384 18.031 1 88.56 237 GLY B C 1
ATOM 3911 O O . GLY B 1 237 ? -13.203 1.643 19.172 1 88.56 237 GLY B O 1
ATOM 3912 N N . SER B 1 238 ? -14.414 0.352 17.781 1 87.56 238 SER B N 1
ATOM 3913 C CA . SER B 1 238 ? -14.812 -0.594 18.828 1 87.56 238 SER B CA 1
ATOM 3914 C C . SER B 1 238 ? -13.609 -1.346 19.391 1 87.56 238 SER B C 1
ATOM 3916 O O . SER B 1 238 ? -12.547 -1.365 18.766 1 87.56 238 SER B O 1
ATOM 3918 N N . PHE B 1 239 ? -13.828 -1.913 20.516 1 87.5 239 PHE B N 1
ATOM 3919 C CA . PHE B 1 239 ? -12.781 -2.705 21.156 1 87.5 239 PHE B CA 1
ATOM 3920 C C . PHE B 1 239 ? -12.328 -3.834 20.234 1 87.5 239 PHE B C 1
ATOM 3922 O O . PHE B 1 239 ? -11.133 -4.07 20.078 1 87.5 239 PHE B O 1
ATOM 3929 N N . LEU B 1 240 ? -13.281 -4.438 19.656 1 85.06 240 LEU B N 1
ATOM 3930 C CA . LEU B 1 240 ? -12.977 -5.57 18.781 1 85.06 240 LEU B CA 1
ATOM 3931 C C . LEU B 1 240 ? -12.117 -5.129 17.594 1 85.06 240 LEU B C 1
ATOM 3933 O O . LEU B 1 240 ? -11.164 -5.816 17.219 1 85.06 240 LEU B O 1
ATOM 3937 N N . GLN B 1 241 ? -12.406 -4.039 17.062 1 87.19 241 GLN B N 1
ATOM 3938 C CA . GLN B 1 241 ? -11.68 -3.521 15.906 1 87.19 241 GLN B CA 1
ATOM 3939 C C . GLN B 1 241 ? -10.25 -3.154 16.266 1 87.19 241 GLN B C 1
ATOM 3941 O O . GLN B 1 241 ? -9.305 -3.533 15.57 1 87.19 241 GLN B O 1
ATOM 3946 N N . LYS B 1 242 ? -10.07 -2.471 17.359 1 89.94 242 LYS B N 1
ATOM 3947 C CA . LYS B 1 242 ? -8.734 -2.1 17.812 1 89.94 242 LYS B CA 1
ATOM 3948 C C . LYS B 1 242 ? -7.93 -3.334 18.219 1 89.94 242 LYS B C 1
ATOM 3950 O O . LYS B 1 242 ? -6.734 -3.426 17.922 1 89.94 242 LYS B O 1
ATOM 3955 N N . PHE B 1 243 ? -8.633 -4.262 18.812 1 91.56 243 PHE B N 1
ATOM 3956 C CA . PHE B 1 243 ? -7.98 -5.48 19.266 1 91.56 243 PHE B CA 1
ATOM 3957 C C . PHE B 1 243 ? -7.547 -6.348 18.094 1 91.56 243 PHE B C 1
ATOM 3959 O O . PHE B 1 243 ? -6.52 -7.023 18.172 1 91.56 243 PHE B O 1
ATOM 3966 N N . SER B 1 244 ? -8.305 -6.285 17.047 1 91.81 244 SER B N 1
ATOM 3967 C CA . SER B 1 244 ? -7.961 -7.062 15.859 1 91.81 244 SER B CA 1
ATOM 3968 C C . SER B 1 244 ? -6.586 -6.676 15.328 1 91.81 244 SER B C 1
ATOM 3970 O O . SER B 1 244 ? -5.84 -7.531 14.844 1 91.81 244 SER B O 1
ATOM 3972 N N . VAL B 1 245 ? -6.223 -5.41 15.398 1 93.25 245 VAL B N 1
ATOM 3973 C CA . VAL B 1 245 ? -4.926 -4.934 14.938 1 93.25 245 VAL B CA 1
ATOM 3974 C C . VAL B 1 245 ? -3.818 -5.508 15.82 1 93.25 245 VAL B C 1
ATOM 3976 O O . VAL B 1 245 ? -2.76 -5.898 15.328 1 93.25 245 VAL B O 1
ATOM 3979 N N . ILE B 1 246 ? -4.09 -5.598 17.109 1 93.38 246 ILE B N 1
ATOM 3980 C CA . ILE B 1 246 ? -3.135 -6.18 18.047 1 93.38 246 ILE B CA 1
ATOM 3981 C C . ILE B 1 246 ? -2.967 -7.668 17.766 1 93.38 246 ILE B C 1
ATOM 3983 O O . ILE B 1 246 ? -1.846 -8.18 17.734 1 93.38 246 ILE B O 1
ATOM 3987 N N . LEU B 1 247 ? -4.082 -8.375 17.5 1 94.5 247 LEU B N 1
ATOM 3988 C CA . LEU B 1 247 ? -4.043 -9.805 17.203 1 94.5 247 LEU B CA 1
ATOM 3989 C C . LEU B 1 247 ? -3.252 -10.07 15.93 1 94.5 247 LEU B C 1
ATOM 3991 O O . LEU B 1 247 ? -2.527 -11.062 15.836 1 94.5 247 LEU B O 1
ATOM 3995 N N . LYS B 1 248 ? -3.395 -9.211 14.938 1 94.88 248 LYS B N 1
ATOM 3996 C CA . LYS B 1 248 ? -2.631 -9.32 13.703 1 94.88 248 LYS B CA 1
ATOM 3997 C C . LYS B 1 248 ? -1.131 -9.328 13.977 1 94.88 248 LYS B C 1
ATOM 3999 O O . LYS B 1 248 ? -0.371 -10.023 13.297 1 94.88 248 LYS B O 1
ATOM 4004 N N . ARG B 1 249 ? -0.708 -8.617 14.984 1 91.69 249 ARG B N 1
ATOM 4005 C CA . ARG B 1 249 ? 0.702 -8.453 15.32 1 91.69 249 ARG B CA 1
ATOM 4006 C C . ARG B 1 249 ? 1.23 -9.664 16.078 1 91.69 249 ARG B C 1
ATOM 4008 O O . ARG B 1 249 ? 2.371 -10.086 15.875 1 91.69 249 ARG B O 1
ATOM 4015 N N . ILE B 1 250 ? 0.403 -10.281 16.844 1 91.81 250 ILE B N 1
ATOM 4016 C CA . ILE B 1 250 ? 0.975 -11.203 17.828 1 91.81 250 ILE B CA 1
ATOM 4017 C C . ILE B 1 250 ? 0.674 -12.641 17.406 1 91.81 250 ILE B C 1
ATOM 4019 O O . ILE B 1 250 ? 1.439 -13.562 17.719 1 91.81 250 ILE B O 1
ATOM 4023 N N . LEU B 1 251 ? -0.42 -12.867 16.688 1 94.12 251 LEU B N 1
ATOM 4024 C CA . LEU B 1 251 ? -0.8 -14.234 16.328 1 94.12 251 LEU B CA 1
ATOM 4025 C C . LEU B 1 251 ? -0.029 -14.703 15.102 1 94.12 251 LEU B C 1
ATOM 4027 O O . LEU B 1 251 ? 0.294 -13.906 14.219 1 94.12 251 LEU B O 1
ATOM 4031 N N . PRO B 1 252 ? 0.153 -16.062 15.094 1 94.81 252 PRO B N 1
ATOM 4032 C CA . PRO B 1 252 ? 0.62 -16.594 13.812 1 94.81 252 PRO B CA 1
ATOM 4033 C C . PRO B 1 252 ? -0.303 -16.219 12.648 1 94.81 252 PRO B C 1
ATOM 4035 O O . PRO B 1 252 ? -1.526 -16.203 12.812 1 94.81 252 PRO B O 1
ATOM 4038 N N . ALA B 1 253 ? 0.325 -15.945 11.547 1 95.81 253 ALA B N 1
ATOM 4039 C CA . ALA B 1 253 ? -0.402 -15.422 10.398 1 95.81 253 ALA B CA 1
ATOM 4040 C C . ALA B 1 253 ? -1.561 -16.328 10.016 1 95.81 253 ALA B C 1
ATOM 4042 O O . ALA B 1 253 ? -2.654 -15.859 9.695 1 95.81 253 ALA B O 1
ATOM 4043 N N . LYS B 1 254 ? -1.413 -17.672 10.07 1 96.31 254 LYS B N 1
ATOM 4044 C CA . LYS B 1 254 ? -2.461 -18.609 9.68 1 96.31 254 LYS B CA 1
ATOM 4045 C C . LYS B 1 254 ? -3.621 -18.578 10.672 1 96.31 254 LYS B C 1
ATOM 4047 O O . LYS B 1 254 ? -4.777 -18.766 10.289 1 96.31 254 LYS B O 1
ATOM 4052 N N . TRP B 1 255 ? -3.287 -18.391 11.953 1 96.69 255 TRP B N 1
ATOM 4053 C CA . TRP B 1 255 ? -4.332 -18.297 12.969 1 96.69 255 TRP B CA 1
ATOM 4054 C C . TRP B 1 255 ? -5.172 -17.047 12.773 1 96.69 255 TRP B C 1
ATOM 4056 O O . TRP B 1 255 ? -6.402 -17.094 12.844 1 96.69 255 TRP B O 1
ATOM 4066 N N . TYR B 1 256 ? -4.465 -15.969 12.539 1 97.31 256 TYR B N 1
ATOM 4067 C CA . TYR B 1 256 ? -5.18 -14.719 12.32 1 97.31 256 TYR B CA 1
ATOM 4068 C C . TYR B 1 256 ? -6.047 -14.797 11.07 1 97.31 256 TYR B C 1
ATOM 4070 O O . TYR B 1 256 ? -7.188 -14.328 11.07 1 97.31 256 TYR B O 1
ATOM 4078 N N . GLU B 1 257 ? -5.5 -15.375 10.047 1 96.69 257 GLU B N 1
ATOM 4079 C CA . GLU B 1 257 ? -6.246 -15.578 8.805 1 96.69 257 GLU B CA 1
ATOM 4080 C C . GLU B 1 257 ? -7.52 -16.391 9.062 1 96.69 257 GLU B C 1
ATOM 4082 O O . GLU B 1 257 ? -8.594 -16.031 8.555 1 96.69 257 GLU B O 1
ATOM 4087 N N . LYS B 1 258 ? -7.414 -17.438 9.805 1 95.75 258 LYS B N 1
ATOM 4088 C CA . LYS B 1 258 ? -8.562 -18.281 10.133 1 95.75 258 LYS B CA 1
ATOM 4089 C C . LYS B 1 258 ? -9.617 -17.484 10.898 1 95.75 258 LYS B C 1
ATOM 4091 O O . LYS B 1 258 ? -10.82 -17.625 10.656 1 95.75 258 LYS B O 1
ATOM 4096 N N . MET B 1 259 ? -9.172 -16.672 11.828 1 94.56 259 MET B N 1
ATOM 4097 C CA . MET B 1 259 ? -10.086 -15.828 12.586 1 94.56 259 MET B CA 1
ATOM 4098 C C . MET B 1 259 ? -10.852 -14.883 11.664 1 94.56 259 MET B C 1
ATOM 4100 O O . MET B 1 259 ? -12.062 -14.719 11.812 1 94.56 259 MET B O 1
ATOM 4104 N N . LEU B 1 260 ? -10.133 -14.273 10.742 1 93.56 260 LEU B N 1
ATOM 4105 C CA . LEU B 1 260 ? -10.773 -13.367 9.789 1 93.56 260 LEU B CA 1
ATOM 4106 C C . LEU B 1 260 ? -11.789 -14.109 8.938 1 93.56 260 LEU B C 1
ATOM 4108 O O . LEU B 1 260 ? -12.898 -13.617 8.719 1 93.56 260 LEU B O 1
ATOM 4112 N N . MET B 1 261 ? -11.398 -15.281 8.469 1 93.81 261 MET B N 1
ATOM 4113 C CA . MET B 1 261 ? -12.281 -16.078 7.625 1 93.81 261 MET B CA 1
ATOM 4114 C C . MET B 1 261 ? -13.562 -16.438 8.367 1 93.81 261 MET B C 1
ATOM 4116 O O . MET B 1 261 ? -14.648 -16.438 7.785 1 93.81 261 MET B O 1
ATOM 4120 N N . ASN B 1 262 ? -13.398 -16.766 9.625 1 91.88 262 ASN B N 1
ATOM 4121 C CA . ASN B 1 262 ? -14.57 -17.047 10.445 1 91.88 262 ASN B CA 1
ATOM 4122 C C . ASN B 1 262 ? -15.461 -15.828 10.594 1 91.88 262 ASN B C 1
ATOM 4124 O O . ASN B 1 262 ? -16.688 -15.93 10.492 1 91.88 262 ASN B O 1
ATOM 4128 N N . HIS B 1 263 ? -14.844 -14.727 10.812 1 87.69 263 HIS B N 1
ATOM 4129 C CA . HIS B 1 263 ? -15.57 -13.477 10.992 1 87.69 263 HIS B CA 1
ATOM 4130 C C . HIS B 1 263 ? -16.375 -13.117 9.742 1 87.69 263 HIS B C 1
ATOM 4132 O O . HIS B 1 263 ? -17.5 -12.648 9.844 1 87.69 263 HIS B O 1
ATOM 4138 N N . TYR B 1 264 ? -15.797 -13.414 8.641 1 86.81 264 TYR B N 1
ATOM 4139 C CA . TYR B 1 264 ? -16.438 -13.047 7.379 1 86.81 264 TYR B CA 1
ATOM 4140 C C . TYR B 1 264 ? -17.25 -14.211 6.824 1 86.81 264 TYR B C 1
ATOM 4142 O O . TYR B 1 264 ? -17.734 -14.148 5.691 1 86.81 264 TYR B O 1
ATOM 4150 N N . GLN B 1 265 ? -17.297 -15.289 7.555 1 86.06 265 GLN B N 1
ATOM 4151 C CA . GLN B 1 265 ? -18.094 -16.469 7.227 1 86.06 265 GLN B CA 1
ATOM 4152 C C . GLN B 1 265 ? -17.641 -17.078 5.902 1 86.06 265 GLN B C 1
ATOM 4154 O O . GLN B 1 265 ? -18.469 -17.406 5.043 1 86.06 265 GLN B O 1
ATOM 4159 N N . LEU B 1 266 ? -16.406 -17.125 5.703 1 84.62 266 LEU B N 1
ATOM 4160 C CA . LEU B 1 266 ? -15.82 -17.672 4.488 1 84.62 266 LEU B CA 1
ATOM 4161 C C . LEU B 1 266 ? -15.32 -19.094 4.723 1 84.62 266 LEU B C 1
ATOM 4163 O O . LEU B 1 266 ? -14.852 -19.75 3.793 1 84.62 266 LEU B O 1
ATOM 4167 N N . ASP B 1 267 ? -15.344 -19.578 5.914 1 75.31 267 ASP B N 1
ATOM 4168 C CA . ASP B 1 267 ? -14.875 -20.938 6.203 1 75.31 267 ASP B CA 1
ATOM 4169 C C . ASP B 1 267 ? -15.867 -21.969 5.684 1 75.31 267 ASP B C 1
ATOM 4171 O O . ASP B 1 267 ? -17.062 -21.703 5.598 1 75.31 267 ASP B O 1
#

InterPro domains:
  IPR002347 Short-chain dehydrogenase/reductase SDR [PF00106] (3-182)
  IPR002347 Short-chain dehydrogenase/reductase SDR [PR00080] (68-79)
  IPR002347 Short-chain dehydrogenase/reductase SDR [PR00080] (121-129)
  IPR002347 Short-chain dehydrogenase/reductase SDR [PR00080] (141-160)
  IPR002347 Short-chain dehydrogenase/reductase SDR [PR00081] (4-21)
  IPR002347 Short-chain dehydrogenase/reductase SDR [PR00081] (68-79)
  IPR002347 Short-chain dehydrogenase/reductase SDR [PR00081] (115-131)
  IPR002347 Short-chain dehydrogenase/reductase SDR [PR00081] (141-160)
  IPR002347 Short-chain dehydrogenase/reductase SDR [PR00081] (162-179)
  IPR020904 Short-chain dehydrogenase/reductase, conserved site [PS00061] (128-156)
  IPR036291 NAD(P)-binding domain superfamily [SSF51735] (2-260)
  IPR051911 Short-chain Dehydrogenases/Reductases (SDR) [PTHR43976] (2-246)
  IPR057326 Ketoreductase domain [SM00822] (3-178)

Nearest PDB structures (foldseek):
  8sby-assembly2_B  TM=8.504E-01  e=9.441E-20  Klebsiella aerogenes KCTC 2190
  8sc0-assembly3_C  TM=8.569E-01  e=1.617E-19  Klebsiella aerogenes KCTC 2190
  8sbz-assembly1_A  TM=8.441E-01  e=2.941E-19  Klebsiella aerogenes KCTC 2190
  8sby-assembly1_A  TM=8.519E-01  e=5.349E-19  Klebsiella aerogenes KCTC 2190
  8sbz-assembly2_B  TM=8.381E-01  e=3.315E-19  Klebsiella aerogenes KCTC 2190

Secondary structure (DSSP, 8-state):
-PPEEEESS-SSHHHHHHHHHHHHTT-EEEEEESS------SSEEEE--TT-HHHHHHHHHHHHHHHS---EEEE----EEES-GGG--HHHHHHHHIIIIIIHHHHHHHHHHHHHHHT-EEEEEE--GGGGS--TT-HHHHHHHHHHHHHHHHHHHHTTTTTEEEEEEEE-SB--TTGGGEEE----TT-TTHHHHHHHHHHHHHHHTTPBPHHHHHHHHHHHHH-SS--SEEEES-HHHHHHHHHHHHS-HHHHHHHHHHHTT--/-PPEEEESS-SSHHHHHHHHHHHHTT-EEEEEESS------SSEEEE--TT-HHHHHHHHHHHHHHHS---EEEE-----EES-GGG--HHHHHHHHIIIIIIHHHHHHHHHHHHHHHT-EEEEEE--GGGGS--TT-HHHHHHHHHHHHHHHHHHHHTTTTTEEEEEEEE-SB--TTGGG-EE----TT-TTHHHHHHHHHHHHHHHTTPBPHHHHHHHHHHHHH-SS--SEEEES-HHHHHHHHHHHHS-HHHHHHHHHHHTT--

Organism: Capnocytophaga canimorsus (strain 5) (NCBI:txid860228)

Solvent-accessible surface area (backbone atoms only — not comparable to full-atom values): 26783 Å² total; per-residue (Å²): 131,64,51,32,35,41,31,33,34,23,80,46,41,51,30,25,34,28,38,48,50,42,25,76,66,62,32,48,28,38,26,18,19,75,73,69,74,97,65,98,54,85,40,46,77,42,57,31,40,54,74,33,65,68,43,35,44,53,40,53,48,52,47,32,73,72,65,70,52,56,42,34,39,34,39,45,42,64,49,40,41,37,34,50,74,72,64,51,53,66,68,61,51,50,49,34,33,37,34,38,29,53,10,43,50,48,48,48,42,59,46,44,65,57,20,56,74,65,43,31,29,36,38,38,38,56,49,28,53,50,23,78,46,34,36,64,41,24,16,67,35,11,14,26,25,23,19,38,52,19,34,44,45,6,42,30,62,70,29,63,89,45,54,37,45,46,32,36,37,18,44,42,64,41,47,37,57,48,70,76,51,33,45,66,50,76,80,44,91,83,42,95,51,34,70,64,50,50,52,40,51,53,55,53,56,58,43,40,76,66,24,45,61,36,57,60,53,22,53,51,51,53,50,57,73,70,48,89,77,78,57,60,67,46,73,49,60,54,69,67,52,57,46,48,59,55,43,62,52,72,42,57,64,65,59,42,49,51,51,51,31,56,73,60,65,69,111,130,65,51,31,34,41,32,33,35,24,80,47,42,51,28,25,35,28,37,48,50,41,25,76,65,62,33,46,31,38,25,19,19,73,74,68,73,95,66,97,54,85,39,45,75,42,58,33,39,54,74,35,66,68,43,36,44,51,40,52,49,53,48,33,72,72,64,71,53,57,41,31,40,35,39,46,42,62,50,40,40,36,33,49,74,71,65,49,52,65,67,62,52,50,48,34,34,36,35,39,30,53,9,44,50,49,48,46,43,59,46,43,64,58,20,55,75,64,44,31,32,37,37,39,39,54,49,27,52,49,23,77,45,34,36,65,40,26,14,68,34,11,13,26,25,25,20,37,53,19,34,44,45,6,43,28,61,69,29,63,88,45,54,38,46,48,32,36,36,17,45,40,67,43,46,38,58,47,70,77,51,34,46,66,50,75,81,44,91,84,41,95,50,33,67,65,52,51,53,42,49,51,54,54,56,60,43,41,79,65,24,46,58,35,57,60,54,24,54,49,52,52,50,58,73,68,46,89,78,80,58,60,66,46,73,48,59,54,68,67,53,57,46,48,58,54,42,59,52,72,42,56,64,64,58,42,49,51,51,51,32,54,74,60,65,67,112

Radius of gyration: 22.86 Å; Cα contacts (8 Å, |Δi|>4): 1127; chains: 2; bounding box: 53×68×51 Å